Protein 6NJD (pdb70)

Foldseek 3Di:
DVVFWAWEWEAEPVGDIDIDTHHQADFPQVVLVRVCVVPNDHSVFKWKAFPHDTGDRGDGCVNVVNDHHHYIYIDTRDADWAWEWEQEPVRDIDIDIGGQFDFVQVVLVRVCVVPVQHSVFWWKAAPRDTGDRGHGNVVVPNDHHGYMYIDTD/DQPQCLLVLQVLCCLAVQKGKDQDDDPDWDSDHDDLVLLCVDPPVQKDKAFQQLDQVSVLVVQVVDDQSWKWFKWWDWQQDDIATWIWHQDVVQLAIKTGRHPVDIDGQAHNVSGGDPVVNVRHDNPAGTDNDGPHIIMMIGTSHLQSSQSSQQLVSCCTVPRNVVSSVCSVVDRGHDPSTDIDGHDD/DWEAEPVGDATWADQQDFPVNVLVRVCVPPVDDSVQKFKDDPNDTDDRPDGNNVVVDPYIYIDTDDADWAWEWEAEPVRDIDIDIGHQFDFPLNVLVRVCVVPVDHSVQKWKAFPNHTGDRGHGNNVVVNDHHGYMYIDTD/DQLLLQVLCCLAVVWGKDQDDDDQWPPDDDDLVLLCVDDPVQKDKFQQQLDFVSVLVVVVVDDQSWKKFKWWDFDVDDIATWIWHQDPVFCAIKTGRDPPDIDGQAHNVSGGDPVVNVSHDNPFGTDDDGGHTIMMIGTSHLQSSLSSQQLNSCCTVPRNVSSSVCSVPDRGRDPSTDID

Nearest PDB structures (foldseek):
  6njd-assembly2_C  TM=1.007E+00  e=1.979E-30  Homo sapiens
  6njd-assembly1_A  TM=9.820E-01  e=1.067E-25  Homo sapiens
  7eb9-assembly1_A  TM=5.467E-01  e=4.558E-24  Homo sapiens
  5wq4-assembly2_A  TM=5.972E-01  e=1.204E-20  Homo sapiens
  4fjv-assembly1_B  TM=9.837E-01  e=1.214E-13  Homo sapiens

Structure (mmCIF, N/CA/C/O backbone):
data_6NJD
#
_entry.id   6NJD
#
_cell.length_a   77.740
_cell.length_b   102.090
_cell.length_c   90.920
_cell.angle_alpha   90.000
_cell.angle_beta   90.000
_cell.angle_gamma   90.000
#
_symmetry.space_group_name_H-M   'P 21 21 2'
#
loop_
_entity.id
_entity.type
_entity.pdbx_description
1 polymer Di-ubiquitin
2 polymer RavD
3 non-polymer 'MAGNESIUM ION'
4 water water
#
loop_
_atom_site.group_PDB
_atom_site.id
_atom_site.type_symbol
_atom_site.label_atom_id
_atom_site.label_alt_id
_atom_site.label_comp_id
_atom_site.label_asym_id
_atom_site.label_entity_id
_atom_site.label_seq_id
_atom_site.pdbx_PDB_ins_code
_atom_site.Cartn_x
_atom_site.Cartn_y
_atom_site.Cartn_z
_atom_site.occupancy
_atom_site.B_iso_or_equiv
_atom_site.auth_seq_id
_atom_site.auth_comp_id
_atom_site.auth_asym_id
_atom_site.auth_atom_id
_atom_site.pdbx_PDB_model_num
ATOM 1 N N . GLY A 1 1 ? 35.037 -30.797 27.180 1.00 63.54 -4 GLY A N 1
ATOM 2 C CA . GLY A 1 1 ? 35.408 -32.024 27.936 1.00 62.79 -4 GLY A CA 1
ATOM 3 C C . GLY A 1 1 ? 34.176 -32.826 28.325 1.00 63.04 -4 GLY A C 1
ATOM 4 O O . GLY A 1 1 ? 33.056 -32.457 27.949 1.00 61.28 -4 GLY A O 1
ATOM 5 N N . PRO A 1 2 ? 34.373 -33.927 29.078 1.00 65.13 -3 PRO A N 1
ATOM 6 C CA . PRO A 1 2 ? 33.317 -34.895 29.416 1.00 66.50 -3 PRO A CA 1
ATOM 7 C C . PRO A 1 2 ? 32.384 -34.514 30.585 1.00 66.05 -3 PRO A C 1
ATOM 8 O O . PRO A 1 2 ? 31.395 -35.210 30.811 1.00 67.38 -3 PRO A O 1
ATOM 12 N N . LEU A 1 3 ? 32.710 -33.464 31.333 1.00 65.23 -2 LEU A N 1
ATOM 13 C CA . LEU A 1 3 ? 31.825 -32.959 32.404 1.00 67.09 -2 LEU A CA 1
ATOM 14 C C . LEU A 1 3 ? 30.638 -32.171 31.842 1.00 68.01 -2 LEU A C 1
ATOM 15 O O . LEU A 1 3 ? 29.633 -31.973 32.534 1.00 68.62 -2 LEU A O 1
ATOM 20 N N . GLY A 1 4 ? 30.773 -31.707 30.603 1.00 69.12 -1 GLY A N 1
ATOM 21 C CA . GLY A 1 4 ? 29.697 -31.043 29.897 1.00 72.10 -1 GLY A CA 1
ATOM 22 C C . GLY A 1 4 ? 29.837 -29.544 30.031 1.00 72.93 -1 GLY A C 1
ATOM 23 O O . GLY A 1 4 ? 30.930 -28.986 29.897 1.00 74.86 -1 GLY A O 1
ATOM 24 N N . SER A 1 5 ? 28.716 -28.890 30.297 1.00 74.88 0 SER A N 1
ATOM 25 C CA . SER A 1 5 ? 28.706 -27.474 30.624 1.00 74.04 0 SER A CA 1
ATOM 26 C C . SER A 1 5 ? 27.501 -27.158 31.506 1.00 72.28 0 SER A C 1
ATOM 27 O O . SER A 1 5 ? 26.662 -28.019 31.757 1.00 74.04 0 SER A O 1
ATOM 30 N N . MET A 1 6 ? 27.460 -25.926 32.003 1.00 70.96 1 MET A N 1
ATOM 31 C CA . MET A 1 6 ? 26.353 -25.429 32.802 1.00 68.81 1 MET A CA 1
ATOM 32 C C . MET A 1 6 ? 25.893 -24.079 32.274 1.00 68.76 1 MET A C 1
ATOM 33 O O . MET A 1 6 ? 26.606 -23.401 31.515 1.00 66.38 1 MET A O 1
ATOM 38 N N . GLN A 1 7 ? 24.691 -23.707 32.705 1.00 70.58 2 GLN A N 1
ATOM 39 C CA . GLN A 1 7 ? 24.051 -22.463 32.312 1.00 71.14 2 GLN A CA 1
ATOM 40 C C . GLN A 1 7 ? 24.110 -21.449 33.458 1.00 68.75 2 GLN A C 1
ATOM 41 O O . GLN A 1 7 ? 23.703 -21.751 34.589 1.00 68.63 2 GLN A O 1
ATOM 47 N N . ILE A 1 8 ? 24.639 -20.264 33.155 1.00 65.54 3 ILE A N 1
ATOM 48 C CA . ILE A 1 8 ? 24.444 -19.074 33.995 1.00 64.89 3 ILE A CA 1
ATOM 49 C C . ILE A 1 8 ? 23.726 -18.022 33.166 1.00 65.36 3 ILE A C 1
ATOM 50 O O . ILE A 1 8 ? 23.655 -18.128 31.928 1.00 63.60 3 ILE A O 1
ATOM 55 N N . PHE A 1 9 ? 23.206 -17.015 33.866 1.00 69.74 4 PHE A N 1
ATOM 56 C CA . PHE A 1 9 ? 22.395 -15.941 33.274 1.00 71.91 4 PHE A CA 1
ATOM 57 C C . PHE A 1 9 ? 22.980 -14.562 33.526 1.00 72.08 4 PHE A C 1
ATOM 58 O O . PHE A 1 9 ? 23.123 -14.153 34.679 1.00 70.89 4 PHE A O 1
ATOM 66 N N . VAL A 1 10 ? 23.284 -13.836 32.450 1.00 72.66 5 VAL A N 1
ATOM 67 C CA . VAL A 1 10 ? 23.729 -12.453 32.567 1.00 74.02 5 VAL A CA 1
ATOM 68 C C . VAL A 1 10 ? 22.534 -11.498 32.372 1.00 75.82 5 VAL A C 1
ATOM 69 O O . VAL A 1 10 ? 21.980 -11.394 31.277 1.00 77.48 5 VAL A O 1
ATOM 73 N N . LYS A 1 11 ? 22.116 -10.858 33.468 1.00 75.52 6 LYS A N 1
ATOM 74 C CA . LYS A 1 11 ? 21.060 -9.838 33.463 1.00 77.81 6 LYS A CA 1
ATOM 75 C C . LYS A 1 11 ? 21.638 -8.456 33.073 1.00 77.16 6 LYS A C 1
ATOM 76 O O . LYS A 1 11 ? 22.751 -8.094 33.489 1.00 75.42 6 LYS A O 1
ATOM 82 N N . THR A 1 12 ? 20.895 -7.701 32.263 1.00 77.39 7 THR A N 1
ATOM 83 C CA . THR A 1 12 ? 21.349 -6.383 31.766 1.00 80.79 7 THR A CA 1
ATOM 84 C C . THR A 1 12 ? 20.496 -5.229 32.323 1.00 81.53 7 THR A C 1
ATOM 85 O O . THR A 1 12 ? 19.472 -5.450 32.988 1.00 80.34 7 THR A O 1
ATOM 89 N N . LEU A 1 13 ? 20.923 -3.999 32.027 1.00 83.74 8 LEU A N 1
ATOM 90 C CA . LEU A 1 13 ? 20.253 -2.776 32.526 1.00 84.84 8 LEU A CA 1
ATOM 91 C C . LEU A 1 13 ? 18.846 -2.522 31.941 1.00 83.86 8 LEU A C 1
ATOM 92 O O . LEU A 1 13 ? 18.110 -1.685 32.461 1.00 85.28 8 LEU A O 1
ATOM 97 N N . THR A 1 14 ? 18.487 -3.239 30.874 1.00 84.77 9 THR A N 1
ATOM 98 C CA . THR A 1 14 ? 17.158 -3.153 30.242 1.00 84.82 9 THR A CA 1
ATOM 99 C C . THR A 1 14 ? 16.090 -4.045 30.887 1.00 87.54 9 THR A C 1
ATOM 100 O O . THR A 1 14 ? 14.899 -3.796 30.688 1.00 90.04 9 THR A O 1
ATOM 104 N N . GLY A 1 15 ? 16.511 -5.080 31.626 1.00 89.30 10 GLY A N 1
ATOM 105 C CA . GLY A 1 15 ? 15.606 -6.134 32.134 1.00 92.18 10 GLY A CA 1
ATOM 106 C C . GLY A 1 15 ? 15.803 -7.528 31.521 1.00 92.69 10 GLY A C 1
ATOM 107 O O . GLY A 1 15 ? 15.457 -8.535 32.145 1.00 93.85 10 GLY A O 1
ATOM 108 N N . LYS A 1 16 ? 16.334 -7.579 30.297 1.00 91.82 11 LYS A N 1
ATOM 109 C CA . LYS A 1 16 ? 16.691 -8.828 29.595 1.00 92.37 11 LYS A CA 1
ATOM 110 C C . LYS A 1 16 ? 17.657 -9.728 30.386 1.00 92.65 11 LYS A C 1
ATOM 111 O O . LYS A 1 16 ? 18.506 -9.223 31.123 1.00 93.74 11 LYS A O 1
ATOM 117 N N . THR A 1 17 ? 17.529 -11.049 30.208 1.00 92.71 12 THR A N 1
ATOM 118 C CA . THR A 1 17 ? 18.491 -12.042 30.729 1.00 91.43 12 THR A CA 1
ATOM 119 C C . THR A 1 17 ? 19.082 -12.890 29.586 1.00 90.79 12 THR A C 1
ATOM 120 O O . THR A 1 17 ? 18.364 -13.586 28.881 1.00 93.53 12 THR A O 1
ATOM 124 N N . ILE A 1 18 ? 20.399 -12.821 29.420 1.00 91.38 13 ILE A N 1
ATOM 125 C CA . ILE A 1 18 ? 21.125 -13.553 28.379 1.00 92.59 13 ILE A CA 1
ATOM 126 C C . ILE A 1 18 ? 21.761 -14.801 29.005 1.00 92.81 13 ILE A C 1
ATOM 127 O O . ILE A 1 18 ? 22.170 -14.775 30.165 1.00 95.20 13 ILE A O 1
ATOM 132 N N . THR A 1 19 ? 21.824 -15.887 28.227 1.00 90.02 14 THR A N 1
ATOM 133 C CA . THR A 1 19 ? 22.206 -17.226 28.715 1.00 86.79 14 THR A CA 1
ATOM 134 C C . THR A 1 19 ? 23.540 -17.673 28.111 1.00 82.84 14 THR A C 1
ATOM 135 O O . THR A 1 19 ? 23.719 -17.597 26.895 1.00 83.80 14 THR A O 1
ATOM 139 N N . LEU A 1 20 ? 24.457 -18.152 28.951 1.00 79.17 15 LEU A N 1
ATOM 140 C CA . LEU A 1 20 ? 25.766 -18.648 28.492 1.00 76.22 15 LEU A CA 1
ATOM 141 C C . LEU A 1 20 ? 25.980 -20.107 28.892 1.00 73.47 15 LEU A C 1
ATOM 142 O O . LEU A 1 20 ? 25.505 -20.538 29.948 1.00 69.45 15 LEU A O 1
ATOM 147 N N . GLU A 1 21 ? 26.704 -20.843 28.045 1.00 71.71 16 GLU A N 1
ATOM 148 C CA . GLU A 1 21 ? 27.213 -22.182 28.376 1.00 72.38 16 GLU A CA 1
ATOM 149 C C . GLU A 1 21 ? 28.637 -22.054 28.929 1.00 70.46 16 GLU A C 1
ATOM 150 O O . GLU A 1 21 ? 29.532 -21.566 28.228 1.00 67.87 16 GLU A O 1
ATOM 152 N N . VAL A 1 22 ? 28.842 -22.473 30.183 1.00 69.34 17 VAL A N 1
ATOM 153 C CA . VAL A 1 22 ? 30.145 -22.339 30.861 1.00 68.50 17 VAL A CA 1
ATOM 154 C C . VAL A 1 22 ? 30.518 -23.589 31.674 1.00 68.74 17 VAL A C 1
ATOM 155 O O . VAL A 1 22 ? 29.732 -24.521 31.778 1.00 66.47 17 VAL A O 1
ATOM 159 N N . GLU A 1 23 ? 31.736 -23.594 32.220 1.00 70.88 18 GLU A N 1
ATOM 160 C CA . GLU A 1 23 ? 32.184 -24.575 33.234 1.00 73.43 18 GLU A CA 1
ATOM 161 C C . GLU A 1 23 ? 32.694 -23.834 34.491 1.00 71.62 18 GLU A C 1
ATOM 162 O O . GLU A 1 23 ? 33.225 -22.727 34.368 1.00 68.78 18 GLU A O 1
ATOM 168 N N . PRO A 1 24 ? 32.563 -24.444 35.697 1.00 72.08 19 PRO A N 1
ATOM 169 C CA . PRO A 1 24 ? 33.057 -23.819 36.948 1.00 72.63 19 PRO A CA 1
ATOM 170 C C . PRO A 1 24 ? 34.549 -23.468 36.920 1.00 73.70 19 PRO A C 1
ATOM 171 O O . PRO A 1 24 ? 34.988 -22.512 37.581 1.00 70.95 19 PRO A O 1
ATOM 175 N N . SER A 1 25 ? 35.300 -24.270 36.160 1.00 74.04 20 SER A N 1
ATOM 176 C CA . SER A 1 25 ? 36.704 -24.020 35.816 1.00 73.88 20 SER A CA 1
ATOM 177 C C . SER A 1 25 ? 36.977 -22.668 35.134 1.00 70.79 20 SER A C 1
ATOM 178 O O . SER A 1 25 ? 38.082 -22.150 35.265 1.00 70.75 20 SER A O 1
ATOM 181 N N . ASP A 1 26 ? 36.001 -22.114 34.405 1.00 69.00 21 ASP A N 1
ATOM 182 C CA . ASP A 1 26 ? 36.212 -20.886 33.600 1.00 70.03 21 ASP A CA 1
ATOM 183 C C . ASP A 1 26 ? 36.524 -19.611 34.400 1.00 68.77 21 ASP A C 1
ATOM 184 O O . ASP A 1 26 ? 36.041 -19.419 35.525 1.00 66.01 21 ASP A O 1
ATOM 189 N N . THR A 1 27 ? 37.294 -18.732 33.760 1.00 68.27 22 THR A N 1
ATOM 190 C CA . THR A 1 27 ? 37.634 -17.424 34.307 1.00 68.37 22 THR A CA 1
ATOM 191 C C . THR A 1 27 ? 36.551 -16.404 33.963 1.00 67.02 22 THR A C 1
ATOM 192 O O . THR A 1 27 ? 35.700 -16.645 33.111 1.00 66.20 22 THR A O 1
ATOM 196 N N . ILE A 1 28 ? 36.614 -15.254 34.621 1.00 65.84 23 ILE A N 1
ATOM 197 C CA . ILE A 1 28 ? 35.708 -14.137 34.335 1.00 66.01 23 ILE A CA 1
ATOM 198 C C . ILE A 1 28 ? 35.986 -13.525 32.946 1.00 67.63 23 ILE A C 1
ATOM 199 O O . ILE A 1 28 ? 35.061 -13.049 32.303 1.00 66.08 23 ILE A O 1
ATOM 204 N N . GLU A 1 29 ? 37.239 -13.534 32.481 1.00 70.91 24 GLU A N 1
ATOM 205 C CA . GLU A 1 29 ? 37.563 -12.930 31.170 1.00 74.58 24 GLU A CA 1
ATOM 206 C C . GLU A 1 29 ? 37.000 -13.765 30.032 1.00 71.95 24 GLU A C 1
ATOM 207 O O . GLU A 1 29 ? 36.458 -13.215 29.073 1.00 68.61 24 GLU A O 1
ATOM 213 N N . ASN A 1 30 ? 37.122 -15.088 30.165 1.00 74.38 25 ASN A N 1
ATOM 214 C CA . ASN A 1 30 ? 36.424 -16.059 29.288 1.00 76.24 25 ASN A CA 1
ATOM 215 C C . ASN A 1 30 ? 34.941 -15.765 29.151 1.00 75.19 25 ASN A C 1
ATOM 216 O O . ASN A 1 30 ? 34.397 -15.760 28.037 1.00 75.09 25 ASN A O 1
ATOM 221 N N . VAL A 1 31 ? 34.304 -15.508 30.293 1.00 72.30 26 VAL A N 1
ATOM 222 C CA . VAL A 1 31 ? 32.873 -15.242 30.334 1.00 71.28 26 VAL A CA 1
ATOM 223 C C . VAL A 1 31 ? 32.545 -13.957 29.571 1.00 72.53 26 VAL A C 1
ATOM 224 O O . VAL A 1 31 ? 31.576 -13.926 28.806 1.00 73.57 26 VAL A O 1
ATOM 228 N N . LYS A 1 32 ? 33.343 -12.910 29.781 1.00 71.58 27 LYS A N 1
ATOM 229 C CA . LYS A 1 32 ? 33.184 -11.652 29.028 1.00 74.32 27 LYS A CA 1
ATOM 230 C C . LYS A 1 32 ? 33.398 -11.882 27.522 1.00 74.37 27 LYS A C 1
ATOM 231 O O . LYS A 1 32 ? 32.662 -11.325 26.706 1.00 73.35 27 LYS A O 1
ATOM 237 N N . ALA A 1 33 ? 34.391 -12.712 27.182 1.00 74.76 28 ALA A N 1
ATOM 238 C CA . ALA A 1 33 ? 34.658 -13.120 25.795 1.00 77.56 28 ALA A CA 1
ATOM 239 C C . ALA A 1 33 ? 33.467 -13.827 25.148 1.00 80.32 28 ALA A C 1
ATOM 240 O O . ALA A 1 33 ? 33.191 -13.603 23.970 1.00 84.69 28 ALA A O 1
ATOM 242 N N . LYS A 1 34 ? 32.774 -14.678 25.910 1.00 81.75 29 LYS A N 1
ATOM 243 C CA . LYS A 1 34 ? 31.536 -15.322 25.441 1.00 81.02 29 LYS A CA 1
ATOM 244 C C . LYS A 1 34 ? 30.421 -14.296 25.252 1.00 82.85 29 LYS A C 1
ATOM 245 O O . LYS A 1 34 ? 29.674 -14.369 24.284 1.00 80.67 29 LYS A O 1
ATOM 251 N N . ILE A 1 35 ? 30.315 -13.349 26.186 1.00 85.56 30 ILE A N 1
ATOM 252 C CA . ILE A 1 35 ? 29.326 -12.264 26.100 1.00 88.65 30 ILE A CA 1
ATOM 253 C C . ILE A 1 35 ? 29.567 -11.406 24.850 1.00 93.31 30 ILE A C 1
ATOM 254 O O . ILE A 1 35 ? 28.612 -10.900 24.255 1.00 95.72 30 ILE A O 1
ATOM 259 N N . GLN A 1 36 ? 30.836 -11.252 24.463 1.00 98.85 31 GLN A N 1
ATOM 260 C CA . GLN A 1 36 ? 31.220 -10.523 23.240 1.00 101.82 31 GLN A CA 1
ATOM 261 C C . GLN A 1 36 ? 30.540 -11.092 21.979 1.00 104.15 31 GLN A C 1
ATOM 262 O O . GLN A 1 36 ? 29.962 -10.342 21.184 1.00 104.09 31 GLN A O 1
ATOM 268 N N . ASP A 1 37 ? 30.580 -12.415 21.834 1.00 105.01 32 ASP A N 1
ATOM 269 C CA . ASP A 1 37 ? 29.976 -13.102 20.679 1.00 104.64 32 ASP A CA 1
ATOM 270 C C . ASP A 1 37 ? 28.454 -12.972 20.691 1.00 104.92 32 ASP A C 1
ATOM 271 O O . ASP A 1 37 ? 27.843 -12.616 19.685 1.00 108.54 32 ASP A O 1
ATOM 276 N N . LYS A 1 38 ? 27.858 -13.243 21.847 1.00 104.18 33 LYS A N 1
ATOM 277 C CA . LYS A 1 38 ? 26.410 -13.390 21.975 1.00 104.88 33 LYS A CA 1
ATOM 278 C C . LYS A 1 38 ? 25.599 -12.079 21.902 1.00 105.80 33 LYS A C 1
ATOM 279 O O . LYS A 1 38 ? 24.429 -12.116 21.508 1.00 106.60 33 LYS A O 1
ATOM 285 N N . GLU A 1 39 ? 26.196 -10.944 22.288 1.00 104.31 34 GLU A N 1
ATOM 286 C CA . GLU A 1 39 ? 25.521 -9.626 22.190 1.00 103.86 34 GLU A CA 1
ATOM 287 C C . GLU A 1 39 ? 26.335 -8.449 21.590 1.00 100.64 34 GLU A C 1
ATOM 288 O O . GLU A 1 39 ? 25.759 -7.389 21.334 1.00 95.69 34 GLU A O 1
ATOM 294 N N . GLY A 1 40 ? 27.642 -8.622 21.364 1.00 99.77 35 GLY A N 1
ATOM 295 C CA . GLY A 1 40 ? 28.440 -7.662 20.584 1.00 98.90 35 GLY A CA 1
ATOM 296 C C . GLY A 1 40 ? 29.058 -6.536 21.389 1.00 99.42 35 GLY A C 1
ATOM 297 O O . GLY A 1 40 ? 28.952 -5.366 21.013 1.00 97.96 35 GLY A O 1
ATOM 298 N N . ILE A 1 41 ? 29.707 -6.892 22.496 1.00 99.87 36 ILE A N 1
ATOM 299 C CA . ILE A 1 41 ? 30.357 -5.924 23.387 1.00 98.75 36 ILE A CA 1
ATOM 300 C C . ILE A 1 41 ? 31.781 -6.404 23.676 1.00 99.03 36 ILE A C 1
ATOM 301 O O . ILE A 1 41 ? 31.967 -7.561 24.041 1.00 100.61 36 ILE A O 1
ATOM 306 N N . PRO A 1 42 ? 32.792 -5.520 23.530 1.00 99.05 37 PRO A N 1
ATOM 307 C CA . PRO A 1 42 ? 34.150 -5.958 23.880 1.00 99.03 37 PRO A CA 1
ATOM 308 C C . PRO A 1 42 ? 34.310 -6.099 25.406 1.00 100.98 37 PRO A C 1
ATOM 309 O O . PRO A 1 42 ? 33.661 -5.348 26.149 1.00 97.42 37 PRO A O 1
ATOM 313 N N . PRO A 1 43 ? 35.153 -7.055 25.875 1.00 103.16 38 PRO A N 1
ATOM 314 C CA . PRO A 1 43 ? 35.390 -7.263 27.316 1.00 103.39 38 PRO A CA 1
ATOM 315 C C . PRO A 1 43 ? 35.692 -5.994 28.127 1.00 103.31 38 PRO A C 1
ATOM 316 O O . PRO A 1 43 ? 35.198 -5.850 29.252 1.00 103.28 38 PRO A O 1
ATOM 320 N N . ASP A 1 44 ? 36.467 -5.082 27.540 1.00 101.26 39 ASP A N 1
ATOM 321 C CA . ASP A 1 44 ? 36.961 -3.892 28.242 1.00 100.88 39 ASP A CA 1
ATOM 322 C C . ASP A 1 44 ? 35.866 -2.920 28.694 1.00 98.15 39 ASP A C 1
ATOM 323 O O . ASP A 1 44 ? 36.018 -2.258 29.721 1.00 98.37 39 ASP A O 1
ATOM 328 N N . GLN A 1 45 ? 34.763 -2.851 27.953 1.00 95.24 40 GLN A N 1
ATOM 329 C CA . GLN A 1 45 ? 33.636 -1.987 28.333 1.00 93.76 40 GLN A CA 1
ATOM 330 C C . GLN A 1 45 ? 32.663 -2.616 29.335 1.00 89.35 40 GLN A C 1
ATOM 331 O O . GLN A 1 45 ? 31.829 -1.906 29.907 1.00 89.40 40 GLN A O 1
ATOM 337 N N . GLN A 1 46 ? 32.770 -3.923 29.566 1.00 84.82 41 GLN A N 1
ATOM 338 C CA . GLN A 1 46 ? 31.809 -4.623 30.422 1.00 80.21 41 GLN A CA 1
ATOM 339 C C . GLN A 1 46 ? 32.379 -4.939 31.805 1.00 76.34 41 GLN A C 1
ATOM 340 O O . GLN A 1 46 ? 33.565 -5.263 31.972 1.00 70.55 41 GLN A O 1
ATOM 346 N N . ARG A 1 47 ? 31.503 -4.811 32.794 1.00 70.47 42 ARG A N 1
ATOM 347 C CA . ARG A 1 47 ? 31.795 -5.189 34.153 1.00 68.93 42 ARG A CA 1
ATOM 348 C C . ARG A 1 47 ? 30.782 -6.259 34.517 1.00 66.97 42 ARG A C 1
ATOM 349 O O . ARG A 1 47 ? 29.585 -6.130 34.201 1.00 66.81 42 ARG A O 1
ATOM 357 N N . LEU A 1 48 ? 31.260 -7.324 35.153 1.00 61.11 43 LEU A N 1
ATOM 358 C CA . LEU A 1 48 ? 30.378 -8.345 35.663 1.00 59.23 43 LEU A CA 1
ATOM 359 C C . LEU A 1 48 ? 30.345 -8.186 37.148 1.00 57.96 43 LEU A C 1
ATOM 360 O O . LEU A 1 48 ? 31.395 -8.099 37.814 1.00 55.63 43 LEU A O 1
ATOM 365 N N . ILE A 1 49 ? 29.123 -8.105 37.656 1.00 57.49 44 ILE A N 1
ATOM 366 C CA . ILE A 1 49 ? 28.861 -7.894 39.059 1.00 58.82 44 ILE A CA 1
ATOM 367 C C . ILE A 1 49 ? 28.145 -9.147 39.498 1.00 60.50 44 ILE A C 1
ATOM 368 O O . ILE A 1 49 ? 27.212 -9.570 38.819 1.00 61.17 44 ILE A O 1
ATOM 373 N N . PHE A 1 50 ? 28.569 -9.723 40.623 1.00 61.72 45 PHE A N 1
ATOM 374 C CA . PHE A 1 50 ? 27.877 -10.855 41.236 1.00 64.06 45 PHE A CA 1
ATOM 375 C C . PHE A 1 50 ? 27.996 -10.746 42.751 1.00 65.29 45 PHE A C 1
ATOM 376 O O . PHE A 1 50 ? 29.019 -10.281 43.259 1.00 64.81 45 PHE A O 1
ATOM 384 N N . ALA A 1 51 ? 26.945 -11.173 43.459 1.00 67.71 46 ALA A N 1
ATOM 385 C CA . ALA A 1 51 ? 26.871 -11.069 44.933 1.00 69.30 46 ALA A CA 1
ATOM 386 C C . ALA A 1 51 ? 27.422 -9.729 45.462 1.00 68.38 46 ALA A C 1
ATOM 387 O O . ALA A 1 51 ? 28.158 -9.693 46.451 1.00 67.90 46 ALA A O 1
ATOM 389 N N . GLY A 1 52 ? 27.072 -8.644 44.767 1.00 69.85 47 GLY A N 1
ATOM 390 C CA . GLY A 1 52 ? 27.557 -7.298 45.074 1.00 70.53 47 GLY A CA 1
ATOM 391 C C . GLY A 1 52 ? 28.797 -6.815 44.335 1.00 70.75 47 GLY A C 1
ATOM 392 O O . GLY A 1 52 ? 28.777 -5.738 43.727 1.00 75.88 47 GLY A O 1
ATOM 393 N N . LYS A 1 53 ? 29.873 -7.596 44.372 1.00 70.48 48 LYS A N 1
ATOM 394 C CA . LYS A 1 53 ? 31.205 -7.123 43.948 1.00 69.28 48 LYS A CA 1
ATOM 395 C C . LYS A 1 53 ? 31.409 -7.201 42.443 1.00 65.04 48 LYS A C 1
ATOM 396 O O . LYS A 1 53 ? 30.798 -8.035 41.779 1.00 63.79 48 LYS A O 1
ATOM 402 N N . GLN A 1 54 ? 32.281 -6.343 41.914 1.00 62.75 49 GLN A N 1
ATOM 403 C CA . GLN A 1 54 ? 32.773 -6.521 40.558 1.00 62.95 49 GLN A CA 1
ATOM 404 C C . GLN A 1 54 ? 33.751 -7.684 40.589 1.00 62.49 49 GLN A C 1
ATOM 405 O O . GLN A 1 54 ? 34.532 -7.827 41.533 1.00 63.27 49 GLN A O 1
ATOM 411 N N . LEU A 1 55 ? 33.687 -8.506 39.549 1.00 60.65 50 LEU A N 1
ATOM 412 C CA . LEU A 1 55 ? 34.465 -9.719 39.459 1.00 60.63 50 LEU A CA 1
ATOM 413 C C . LEU A 1 55 ? 35.749 -9.413 38.683 1.00 61.67 50 LEU A C 1
ATOM 414 O O . LEU A 1 55 ? 35.716 -8.699 37.677 1.00 61.28 50 LEU A O 1
ATOM 419 N N . GLU A 1 56 ? 36.874 -9.934 39.173 1.00 62.73 51 GLU A N 1
ATOM 420 C CA . GLU A 1 56 ? 38.178 -9.748 38.528 1.00 64.09 51 GLU A CA 1
ATOM 421 C C . GLU A 1 56 ? 38.389 -10.784 37.439 1.00 64.00 51 GLU A C 1
ATOM 422 O O . GLU A 1 56 ? 38.027 -11.946 37.607 1.00 62.08 51 GLU A O 1
ATOM 428 N N . ASP A 1 57 ? 39.026 -10.361 36.350 1.00 67.12 52 ASP A N 1
ATOM 429 C CA . ASP A 1 57 ? 39.204 -11.199 35.148 1.00 69.34 52 ASP A CA 1
ATOM 430 C C . ASP A 1 57 ? 39.970 -12.521 35.372 1.00 69.26 52 ASP A C 1
ATOM 431 O O . ASP A 1 57 ? 39.701 -13.518 34.697 1.00 71.28 52 ASP A O 1
ATOM 436 N N . GLY A 1 58 ? 40.884 -12.539 36.338 1.00 68.56 53 GLY A N 1
ATOM 437 C CA . GLY A 1 58 ? 41.732 -13.708 36.595 1.00 68.32 53 GLY A CA 1
ATOM 438 C C . GLY A 1 58 ? 41.202 -14.781 37.538 1.00 67.62 53 GLY A C 1
ATOM 439 O O . GLY A 1 58 ? 41.795 -15.861 37.639 1.00 67.45 53 GLY A O 1
ATOM 440 N N . ARG A 1 59 ? 40.106 -14.497 38.240 1.00 66.39 54 ARG A N 1
ATOM 441 C CA . ARG A 1 59 ? 39.517 -15.472 39.168 1.00 65.13 54 ARG A CA 1
ATOM 442 C C . ARG A 1 59 ? 38.520 -16.366 38.433 1.00 62.90 54 ARG A C 1
ATOM 443 O O . ARG A 1 59 ? 38.023 -16.002 37.368 1.00 61.38 54 ARG A O 1
ATOM 451 N N . THR A 1 60 ? 38.254 -17.544 38.983 1.00 63.01 55 THR A N 1
ATOM 452 C CA . THR A 1 60 ? 37.313 -18.480 38.360 1.00 64.20 55 THR A CA 1
ATOM 453 C C . THR A 1 60 ? 35.890 -18.282 38.868 1.00 63.34 55 THR A C 1
ATOM 454 O O . THR A 1 60 ? 35.668 -17.659 39.919 1.00 59.92 55 THR A O 1
ATOM 458 N N . LEU A 1 61 ? 34.939 -18.838 38.116 1.00 63.48 56 LEU A N 1
ATOM 459 C CA . LEU A 1 61 ? 33.543 -18.869 38.540 1.00 65.06 56 LEU A CA 1
ATOM 460 C C . LEU A 1 61 ? 33.414 -19.618 39.861 1.00 65.97 56 LEU A C 1
ATOM 461 O O . LEU A 1 61 ? 32.732 -19.145 40.770 1.00 66.78 56 LEU A O 1
ATOM 466 N N . SER A 1 62 ? 34.098 -20.759 39.970 1.00 67.36 57 SER A N 1
ATOM 467 C CA . SER A 1 62 ? 34.092 -21.565 41.207 1.00 68.70 57 SER A CA 1
ATOM 468 C C . SER A 1 62 ? 34.640 -20.819 42.429 1.00 68.03 57 SER A C 1
ATOM 469 O O . SER A 1 62 ? 34.105 -20.986 43.521 1.00 65.58 57 SER A O 1
ATOM 472 N N . ASP A 1 63 ? 35.680 -19.996 42.239 1.00 69.20 58 ASP A N 1
ATOM 473 C CA . ASP A 1 63 ? 36.194 -19.096 43.306 1.00 71.27 58 ASP A CA 1
ATOM 474 C C . ASP A 1 63 ? 35.145 -18.124 43.833 1.00 69.63 58 ASP A C 1
ATOM 475 O O . ASP A 1 63 ? 35.147 -17.787 45.017 1.00 69.62 58 ASP A O 1
ATOM 480 N N . TYR A 1 64 ? 34.263 -17.677 42.938 1.00 68.17 59 TYR A N 1
ATOM 481 C CA . TYR A 1 64 ? 33.150 -16.793 43.289 1.00 66.86 59 TYR A CA 1
ATOM 482 C C . TYR A 1 64 ? 31.857 -17.534 43.686 1.00 68.90 59 TYR A C 1
ATOM 483 O O . TYR A 1 64 ? 30.809 -16.901 43.906 1.00 68.34 59 TYR A O 1
ATOM 492 N N . ASN A 1 65 ? 31.933 -18.861 43.804 1.00 70.70 60 ASN A N 1
ATOM 493 C CA . ASN A 1 65 ? 30.768 -19.705 44.070 1.00 73.09 60 ASN A CA 1
ATOM 494 C C . ASN A 1 65 ? 29.617 -19.426 43.087 1.00 71.49 60 ASN A C 1
ATOM 495 O O . ASN A 1 65 ? 28.440 -19.474 43.448 1.00 72.70 60 ASN A O 1
ATOM 500 N N . ILE A 1 66 ? 29.978 -19.143 41.840 1.00 69.09 61 ILE A N 1
ATOM 501 C CA . ILE A 1 66 ? 29.006 -18.881 40.795 1.00 68.86 61 ILE A CA 1
ATOM 502 C C . ILE A 1 66 ? 28.572 -20.248 40.283 1.00 70.98 61 ILE A C 1
ATOM 503 O O . ILE A 1 66 ? 29.331 -20.932 39.578 1.00 71.24 61 ILE A O 1
ATOM 508 N N . GLN A 1 67 ? 27.357 -20.637 40.656 1.00 73.62 62 GLN A N 1
ATOM 509 C CA . GLN A 1 67 ? 26.863 -21.990 40.438 1.00 77.92 62 GLN A CA 1
ATOM 510 C C . GLN A 1 67 ? 25.944 -22.070 39.234 1.00 78.75 62 GLN A C 1
ATOM 511 O O . GLN A 1 67 ? 25.606 -21.052 38.611 1.00 74.77 62 GLN A O 1
ATOM 517 N N . LYS A 1 68 ? 25.556 -23.302 38.921 1.00 80.70 63 LYS A N 1
ATOM 518 C CA . LYS A 1 68 ? 24.487 -23.590 37.968 1.00 83.02 63 LYS A CA 1
ATOM 519 C C . LYS A 1 68 ? 23.321 -22.597 38.162 1.00 80.85 63 LYS A C 1
ATOM 520 O O . LYS A 1 68 ? 22.893 -22.338 39.291 1.00 78.27 63 LYS A O 1
ATOM 526 N N . GLU A 1 69 ? 22.886 -21.990 37.055 1.00 80.04 64 GLU A N 1
ATOM 527 C CA . GLU A 1 69 ? 21.737 -21.058 37.004 1.00 79.91 64 GLU A CA 1
ATOM 528 C C . GLU A 1 69 ? 21.880 -19.758 37.805 1.00 76.64 64 GLU A C 1
ATOM 529 O O . GLU A 1 69 ? 20.881 -19.064 38.035 1.00 78.09 64 GLU A O 1
ATOM 535 N N . SER A 1 70 ? 23.101 -19.405 38.208 1.00 73.31 65 SER A N 1
ATOM 536 C CA . SER A 1 70 ? 23.335 -18.125 38.873 1.00 70.08 65 SER A CA 1
ATOM 537 C C . SER A 1 70 ? 23.117 -16.970 37.898 1.00 66.96 65 SER A C 1
ATOM 538 O O . SER A 1 70 ? 23.134 -17.145 36.669 1.00 61.56 65 SER A O 1
ATOM 541 N N . THR A 1 71 ? 22.905 -15.788 38.467 1.00 68.49 66 THR A N 1
ATOM 542 C CA . THR A 1 71 ? 22.671 -14.584 37.684 1.00 67.88 66 THR A CA 1
ATOM 543 C C . THR A 1 71 ? 23.765 -13.551 37.959 1.00 65.20 66 THR A C 1
ATOM 544 O O . THR A 1 71 ? 23.961 -13.114 39.102 1.00 62.91 66 THR A O 1
ATOM 548 N N . LEU A 1 72 ? 24.479 -13.194 36.895 1.00 62.11 67 LEU A N 1
ATOM 549 C CA . LEU A 1 72 ? 25.426 -12.104 36.913 1.00 61.17 67 LEU A CA 1
ATOM 550 C C . LEU A 1 72 ? 24.694 -10.867 36.403 1.00 62.27 67 LEU A C 1
ATOM 551 O O . LEU A 1 72 ? 23.658 -10.985 35.733 1.00 62.30 67 LEU A O 1
ATOM 556 N N . HIS A 1 73 ? 25.212 -9.688 36.747 1.00 62.36 68 HIS A N 1
ATOM 557 C CA . HIS A 1 73 ? 24.749 -8.431 36.161 1.00 64.36 68 HIS A CA 1
ATOM 558 C C . HIS A 1 73 ? 25.801 -7.877 35.232 1.00 64.33 68 HIS A C 1
ATOM 559 O O . HIS A 1 73 ? 26.957 -7.707 35.619 1.00 63.74 68 HIS A O 1
ATOM 566 N N . LEU A 1 74 ? 25.391 -7.626 33.996 1.00 65.51 69 LEU A N 1
ATOM 567 C CA . LEU A 1 74 ? 26.212 -6.927 33.032 1.00 68.08 69 LEU A CA 1
ATOM 568 C C . LEU A 1 74 ? 25.908 -5.419 33.114 1.00 70.16 69 LEU A C 1
ATOM 569 O O . LEU A 1 74 ? 24.768 -4.989 32.913 1.00 68.94 69 LEU A O 1
ATOM 574 N N . VAL A 1 75 ? 26.940 -4.639 33.414 1.00 74.17 70 VAL A N 1
ATOM 575 C CA . VAL A 1 75 ? 26.861 -3.176 33.466 1.00 79.10 70 VAL A CA 1
ATOM 576 C C . VAL A 1 75 ? 28.027 -2.637 32.651 1.00 78.97 70 VAL A C 1
ATOM 577 O O . VAL A 1 75 ? 29.135 -3.180 32.707 1.00 77.25 70 VAL A O 1
ATOM 581 N N . LEU A 1 76 ? 27.772 -1.575 31.894 1.00 82.08 71 LEU A N 1
ATOM 582 C CA . LEU A 1 76 ? 28.776 -1.026 30.983 1.00 83.90 71 LEU A CA 1
ATOM 583 C C . LEU A 1 76 ? 29.555 0.079 31.685 1.00 82.75 71 LEU A C 1
ATOM 584 O O . LEU A 1 76 ? 29.011 0.755 32.565 1.00 85.04 71 LEU A O 1
ATOM 589 N N . ARG A 1 77 ? 30.836 0.222 31.337 1.00 82.29 72 ARG A N 1
ATOM 590 C CA . ARG A 1 77 ? 31.648 1.359 31.799 1.00 83.36 72 ARG A CA 1
ATOM 591 C C . ARG A 1 77 ? 30.994 2.641 31.313 1.00 81.71 72 ARG A C 1
ATOM 592 O O . ARG A 1 77 ? 30.575 2.726 30.145 1.00 78.14 72 ARG A O 1
ATOM 600 N N . LEU A 1 78 ? 30.901 3.622 32.213 1.00 78.97 73 LEU A N 1
ATOM 601 C CA . LEU A 1 78 ? 30.024 4.763 31.989 1.00 76.78 73 LEU A CA 1
ATOM 602 C C . LEU A 1 78 ? 30.618 5.710 30.967 1.00 73.57 73 LEU A C 1
ATOM 603 O O . LEU A 1 78 ? 31.781 6.081 31.057 1.00 75.81 73 LEU A O 1
ATOM 608 N N . ARG A 1 79 ? 29.791 6.061 29.988 1.00 70.79 74 ARG A N 1
ATOM 609 C CA . ARG A 1 79 ? 30.117 7.030 28.961 1.00 68.93 74 ARG A CA 1
ATOM 610 C C . ARG A 1 79 ? 29.430 8.327 29.346 1.00 65.15 74 ARG A C 1
ATOM 611 O O . ARG A 1 79 ? 28.371 8.326 29.978 1.00 66.82 74 ARG A O 1
ATOM 619 N N . SER A 1 80 ? 30.030 9.433 28.958 1.00 61.95 75 SER A N 1
ATOM 620 C CA . SER A 1 80 ? 29.414 10.727 29.135 1.00 59.47 75 SER A CA 1
ATOM 621 C C . SER A 1 80 ? 28.451 10.924 28.004 1.00 56.34 75 SER A C 1
ATOM 622 O O . SER A 1 80 ? 28.778 10.656 26.842 1.00 57.79 75 SER A O 1
ATOM 625 N N . SER A 1 81 ? 27.245 11.336 28.350 1.00 51.36 76 SER A N 1
ATOM 626 C CA . SER A 1 81 ? 26.278 11.742 27.362 1.00 50.60 76 SER A CA 1
ATOM 627 C C . SER A 1 81 ? 25.689 13.064 27.798 1.00 48.90 76 SER A C 1
ATOM 628 O O . SER A 1 81 ? 25.853 13.491 28.966 1.00 48.58 76 SER A O 1
ATOM 631 N N . MET A 1 82 ? 25.038 13.732 26.851 1.00 45.66 77 MET A N 1
ATOM 632 C CA . MET A 1 82 ? 24.277 14.944 27.137 1.00 43.60 77 MET A CA 1
ATOM 633 C C . MET A 1 82 ? 23.189 15.142 26.096 1.00 42.43 77 MET A C 1
ATOM 634 O O . MET A 1 82 ? 23.192 14.471 25.048 1.00 42.45 77 MET A O 1
ATOM 639 N N . GLN A 1 83 ? 22.253 16.039 26.379 1.00 40.97 78 GLN A N 1
ATOM 640 C CA . GLN A 1 83 ? 21.387 16.556 25.340 1.00 40.61 78 GLN A CA 1
ATOM 641 C C . GLN A 1 83 ? 21.885 17.861 24.759 1.00 41.06 78 GLN A C 1
ATOM 642 O O . GLN A 1 83 ? 22.348 18.725 25.497 1.00 41.01 78 GLN A O 1
ATOM 648 N N . ILE A 1 84 ? 21.811 17.971 23.427 1.00 40.49 79 ILE A N 1
ATOM 649 C CA . ILE A 1 84 ? 21.943 19.235 22.720 1.00 41.63 79 ILE A CA 1
ATOM 650 C C . ILE A 1 84 ? 20.707 19.526 21.855 1.00 42.13 79 ILE A C 1
ATOM 651 O O . ILE A 1 84 ? 19.895 18.638 21.581 1.00 41.64 79 ILE A O 1
ATOM 656 N N . PHE A 1 85 ? 20.566 20.783 21.472 1.00 43.35 80 PHE A N 1
ATOM 657 C CA . PHE A 1 85 ? 19.425 21.263 20.727 1.00 45.56 80 PHE A CA 1
ATOM 658 C C . PHE A 1 85 ? 19.905 21.810 19.385 1.00 46.40 80 PHE A C 1
ATOM 659 O O . PHE A 1 85 ? 20.960 22.429 19.305 1.00 46.13 80 PHE A O 1
ATOM 667 N N . VAL A 1 86 ? 19.142 21.530 18.336 1.00 48.07 81 VAL A N 1
ATOM 668 C CA . VAL A 1 86 ? 19.448 22.023 16.990 1.00 48.66 81 VAL A CA 1
ATOM 669 C C . VAL A 1 86 ? 18.238 22.832 16.547 1.00 51.90 81 VAL A C 1
ATOM 670 O O . VAL A 1 86 ? 17.120 22.306 16.456 1.00 51.84 81 VAL A O 1
ATOM 674 N N . LYS A 1 87 ? 18.454 24.121 16.345 1.00 54.73 82 LYS A N 1
ATOM 675 C CA . LYS A 1 87 ? 17.412 24.996 15.823 1.00 59.95 82 LYS A CA 1
ATOM 676 C C . LYS A 1 87 ? 17.514 24.976 14.298 1.00 61.72 82 LYS A C 1
ATOM 677 O O . LYS A 1 87 ? 18.607 25.019 13.771 1.00 59.92 82 LYS A O 1
ATOM 683 N N . THR A 1 88 ? 16.379 24.864 13.615 1.00 64.65 83 THR A N 1
ATOM 684 C CA . THR A 1 88 ? 16.306 25.070 12.166 1.00 68.02 83 THR A CA 1
ATOM 685 C C . THR A 1 88 ? 15.746 26.477 11.926 1.00 70.94 83 THR A C 1
ATOM 686 O O . THR A 1 88 ? 15.138 27.067 12.823 1.00 71.59 83 THR A O 1
ATOM 690 N N . LEU A 1 89 ? 15.934 27.014 10.725 1.00 75.91 84 LEU A N 1
ATOM 691 C CA . LEU A 1 89 ? 15.334 28.328 10.361 1.00 79.55 84 LEU A CA 1
ATOM 692 C C . LEU A 1 89 ? 13.784 28.364 10.386 1.00 80.49 84 LEU A C 1
ATOM 693 O O . LEU A 1 89 ? 13.196 29.436 10.475 1.00 82.27 84 LEU A O 1
ATOM 698 N N . THR A 1 90 ? 13.141 27.199 10.314 1.00 80.69 85 THR A N 1
ATOM 699 C CA . THR A 1 90 ? 11.703 27.055 10.598 1.00 82.24 85 THR A CA 1
ATOM 700 C C . THR A 1 90 ? 11.322 27.314 12.076 1.00 82.09 85 THR A C 1
ATOM 701 O O . THR A 1 90 ? 10.137 27.448 12.390 1.00 82.55 85 THR A O 1
ATOM 705 N N . GLY A 1 91 ? 12.309 27.364 12.977 1.00 79.52 86 GLY A N 1
ATOM 706 C CA . GLY A 1 91 ? 12.069 27.576 14.406 1.00 77.84 86 GLY A CA 1
ATOM 707 C C . GLY A 1 91 ? 11.830 26.302 15.195 1.00 75.07 86 GLY A C 1
ATOM 708 O O . GLY A 1 91 ? 11.549 26.368 16.389 1.00 76.93 86 GLY A O 1
ATOM 709 N N . LYS A 1 92 ? 11.929 25.143 14.538 1.00 71.81 87 LYS A N 1
ATOM 710 C CA . LYS A 1 92 ? 11.769 23.858 15.207 1.00 69.32 87 LYS A CA 1
ATOM 711 C C . LYS A 1 92 ? 13.071 23.538 15.918 1.00 64.65 87 LYS A C 1
ATOM 712 O O . LYS A 1 92 ? 14.149 23.896 15.438 1.00 63.25 87 LYS A O 1
ATOM 718 N N . THR A 1 93 ? 12.942 22.885 17.067 1.00 60.17 88 THR A N 1
ATOM 719 C CA . THR A 1 93 ? 14.075 22.464 17.876 1.00 57.17 88 THR A CA 1
ATOM 720 C C . THR A 1 93 ? 14.134 20.957 17.895 1.00 53.90 88 THR A C 1
ATOM 721 O O . THR A 1 93 ? 13.160 20.293 18.196 1.00 54.53 88 THR A O 1
ATOM 725 N N . ILE A 1 94 ? 15.293 20.427 17.556 1.00 51.96 89 ILE A N 1
ATOM 726 C CA . ILE A 1 94 ? 15.521 19.002 17.523 1.00 50.73 89 ILE A CA 1
ATOM 727 C C . ILE A 1 94 ? 16.400 18.711 18.732 1.00 48.34 89 ILE A C 1
ATOM 728 O O . ILE A 1 94 ? 17.419 19.373 18.926 1.00 49.31 89 ILE A O 1
ATOM 733 N N . THR A 1 95 ? 16.033 17.715 19.514 1.00 46.87 90 THR A N 1
ATOM 734 C CA . THR A 1 95 ? 16.807 17.360 20.702 1.00 44.63 90 THR A CA 1
ATOM 735 C C . THR A 1 95 ? 17.563 16.083 20.430 1.00 41.89 90 THR A C 1
ATOM 736 O O . THR A 1 95 ? 16.973 15.088 20.086 1.00 42.20 90 THR A O 1
ATOM 740 N N . LEU A 1 96 ? 18.884 16.147 20.528 1.00 40.86 91 LEU A N 1
ATOM 741 C CA . LEU A 1 96 ? 19.760 15.011 20.288 1.00 40.30 91 LEU A CA 1
ATOM 742 C C . LEU A 1 96 ? 20.407 14.506 21.559 1.00 40.22 91 LEU A C 1
ATOM 743 O O . LEU A 1 96 ? 20.781 15.314 22.418 1.00 39.99 91 LEU A O 1
ATOM 748 N N . GLU A 1 97 ? 20.526 13.185 21.670 1.00 40.44 92 GLU A N 1
ATOM 749 C CA . GLU A 1 97 ? 21.342 12.542 22.689 1.00 41.55 92 GLU A CA 1
ATOM 750 C C . GLU A 1 97 ? 22.717 12.304 22.078 1.00 42.01 92 GLU A C 1
ATOM 751 O O . GLU A 1 97 ? 22.846 11.588 21.075 1.00 41.78 92 GLU A O 1
ATOM 757 N N . VAL A 1 98 ? 23.744 12.892 22.669 1.00 41.87 93 VAL A N 1
ATOM 758 C CA . VAL A 1 98 ? 25.093 12.846 22.094 1.00 42.11 93 VAL A CA 1
ATOM 759 C C . VAL A 1 98 ? 26.145 12.614 23.182 1.00 43.88 93 VAL A C 1
ATOM 760 O O . VAL A 1 98 ? 25.859 12.754 24.383 1.00 42.47 93 VAL A O 1
ATOM 764 N N . GLU A 1 99 ? 27.361 12.295 22.752 1.00 46.35 94 GLU A N 1
ATOM 765 C CA . GLU A 1 99 ? 28.549 12.337 23.623 1.00 49.43 94 GLU A CA 1
ATOM 766 C C . GLU A 1 99 ? 29.488 13.483 23.204 1.00 50.44 94 GLU A C 1
ATOM 767 O O . GLU A 1 99 ? 29.545 13.814 22.028 1.00 48.74 94 GLU A O 1
ATOM 773 N N . PRO A 1 100 ? 30.248 14.066 24.158 1.00 51.70 95 PRO A N 1
ATOM 774 C CA . PRO A 1 100 ? 31.240 15.090 23.803 1.00 53.39 95 PRO A CA 1
ATOM 775 C C . PRO A 1 100 ? 32.228 14.666 22.710 1.00 53.92 95 PRO A C 1
ATOM 776 O O . PRO A 1 100 ? 32.623 15.499 21.914 1.00 57.02 95 PRO A O 1
ATOM 780 N N . SER A 1 101 ? 32.581 13.380 22.669 1.00 54.53 96 SER A N 1
ATOM 781 C CA . SER A 1 101 ? 33.466 12.814 21.663 1.00 55.08 96 SER A CA 1
ATOM 782 C C . SER A 1 101 ? 32.801 12.506 20.311 1.00 54.54 96 SER A C 1
ATOM 783 O O . SER A 1 101 ? 33.477 12.035 19.410 1.00 56.17 96 SER A O 1
ATOM 786 N N . ASP A 1 102 ? 31.485 12.697 20.182 1.00 52.04 97 ASP A N 1
ATOM 787 C CA . ASP A 1 102 ? 30.811 12.515 18.893 1.00 50.35 97 ASP A CA 1
ATOM 788 C C . ASP A 1 102 ? 31.349 13.478 17.833 1.00 48.71 97 ASP A C 1
ATOM 789 O O . ASP A 1 102 ? 31.565 14.652 18.107 1.00 47.97 97 ASP A O 1
ATOM 794 N N . THR A 1 103 ? 31.543 12.968 16.623 1.00 48.21 98 THR A N 1
ATOM 795 C CA . THR A 1 103 ? 31.940 13.818 15.521 1.00 48.73 98 THR A CA 1
ATOM 796 C C . THR A 1 103 ? 30.740 14.643 15.086 1.00 49.25 98 THR A C 1
ATOM 797 O O . THR A 1 103 ? 29.582 14.308 15.353 1.00 47.85 98 THR A O 1
ATOM 801 N N . ILE A 1 104 ? 31.029 15.719 14.391 1.00 48.97 99 ILE A N 1
ATOM 802 C CA . ILE A 1 104 ? 29.985 16.473 13.757 1.00 50.54 99 ILE A CA 1
ATOM 803 C C . ILE A 1 104 ? 29.216 15.575 12.782 1.00 50.37 99 ILE A C 1
ATOM 804 O O . ILE A 1 104 ? 27.991 15.675 12.695 1.00 48.37 99 ILE A O 1
ATOM 809 N N . GLU A 1 105 ? 29.921 14.669 12.112 1.00 51.96 100 GLU A N 1
ATOM 810 C CA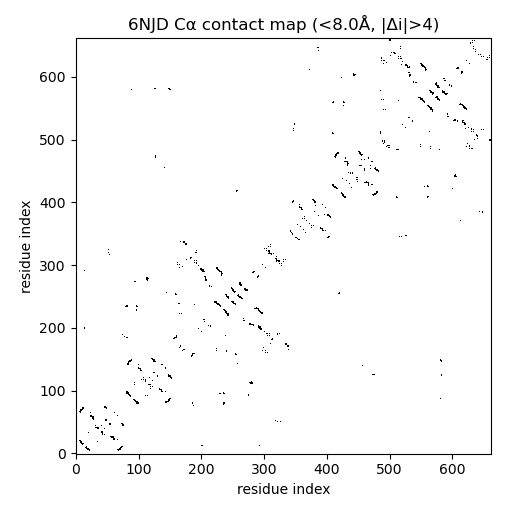 . GLU A 1 105 ? 29.289 13.667 11.250 1.00 55.31 100 GLU A CA 1
ATOM 811 C C . GLU A 1 105 ? 28.261 12.794 11.969 1.00 51.82 100 GLU A C 1
ATOM 812 O O . GLU A 1 105 ? 27.143 12.607 11.469 1.00 50.29 100 GLU A O 1
ATOM 818 N N . ASN A 1 106 ? 28.663 12.243 13.111 1.00 50.60 101 ASN A N 1
ATOM 819 C CA . ASN A 1 106 ? 27.747 11.467 13.982 1.00 49.71 101 ASN A CA 1
ATOM 820 C C . ASN A 1 106 ? 26.502 12.299 14.317 1.00 46.94 101 ASN A C 1
ATOM 821 O O . ASN A 1 106 ? 25.385 11.795 14.306 1.00 45.77 101 ASN A O 1
ATOM 826 N N . VAL A 1 107 ? 26.711 13.580 14.584 1.00 45.03 102 VAL A N 1
ATOM 827 C CA . VAL A 1 107 ? 25.625 14.477 14.941 1.00 45.90 102 VAL A CA 1
ATOM 828 C C . VAL A 1 107 ? 24.665 14.648 13.755 1.00 46.26 102 VAL A C 1
ATOM 829 O O . VAL A 1 107 ? 23.449 14.556 13.930 1.00 45.28 102 VAL A O 1
ATOM 833 N N . LYS A 1 108 ? 25.204 14.844 12.549 1.00 45.41 103 LYS A N 1
ATOM 834 C CA . LYS A 1 108 ? 24.351 14.962 11.369 1.00 45.66 103 LYS A CA 1
ATOM 835 C C . LYS A 1 108 ? 23.621 13.655 11.127 1.00 43.07 103 LYS A C 1
ATOM 836 O O . LYS A 1 108 ? 22.470 13.685 10.764 1.00 43.73 103 LYS A O 1
ATOM 842 N N . ALA A 1 109 ? 24.260 12.523 11.391 1.00 41.73 104 ALA A N 1
ATOM 843 C CA . ALA A 1 109 ? 23.586 11.239 11.376 1.00 41.09 104 ALA A CA 1
ATOM 844 C C . ALA A 1 109 ? 22.388 11.148 12.350 1.00 42.01 104 ALA A C 1
ATOM 845 O O . ALA A 1 109 ? 21.339 10.605 12.005 1.00 42.69 104 ALA A O 1
ATOM 847 N N . LYS A 1 110 ? 22.527 11.684 13.565 1.00 41.37 105 LYS A N 1
ATOM 848 C CA . LYS A 1 110 ? 21.409 11.708 14.508 1.00 40.89 105 LYS A CA 1
ATOM 849 C C . LYS A 1 110 ? 20.310 12.649 14.050 1.00 41.26 105 LYS A C 1
ATOM 850 O O . LYS A 1 110 ? 19.135 12.357 14.242 1.00 42.23 105 LYS A O 1
ATOM 856 N N . ILE A 1 111 ? 20.688 13.737 13.414 1.00 41.34 106 ILE A N 1
ATOM 857 C CA . ILE A 1 111 ? 19.729 14.664 12.793 1.00 44.04 106 ILE A CA 1
ATOM 858 C C . ILE A 1 111 ? 18.931 13.988 11.661 1.00 45.11 106 ILE A C 1
ATOM 859 O O . ILE A 1 111 ? 17.711 14.201 11.521 1.00 45.36 106 ILE A O 1
ATOM 864 N N . GLN A 1 112 ? 19.618 13.183 10.867 1.00 46.08 107 GLN A N 1
ATOM 865 C CA . GLN A 1 112 ? 18.953 12.402 9.829 1.00 47.31 107 GLN A CA 1
ATOM 866 C C . GLN A 1 112 ? 17.893 11.460 10.430 1.00 46.81 107 GLN A C 1
ATOM 867 O O . GLN A 1 112 ? 16.760 11.404 9.938 1.00 46.80 107 GLN A O 1
ATOM 873 N N . ASP A 1 113 ? 18.259 10.752 11.497 1.00 45.59 108 ASP A N 1
ATOM 874 C CA . ASP A 1 113 ? 17.322 9.892 12.214 1.00 46.20 108 ASP A CA 1
ATOM 875 C C . ASP A 1 113 ? 15.996 10.605 12.546 1.00 46.78 108 ASP A C 1
ATOM 876 O O . ASP A 1 113 ? 14.922 10.021 12.403 1.00 47.46 108 ASP A O 1
ATOM 881 N N . LYS A 1 114 ? 16.090 11.852 12.969 1.00 47.41 109 LYS A N 1
ATOM 882 C CA . LYS A 1 114 ? 14.939 12.635 13.388 1.00 50.54 109 LYS A CA 1
ATOM 883 C C . LYS A 1 114 ? 14.189 13.236 12.219 1.00 53.54 109 LYS A C 1
ATOM 884 O O . LYS A 1 114 ? 12.971 13.199 12.191 1.00 55.08 109 LYS A O 1
ATOM 890 N N . GLU A 1 115 ? 14.936 13.814 11.281 1.00 54.84 110 GLU A N 1
ATOM 891 C CA . GLU A 1 115 ? 14.399 14.641 10.202 1.00 57.43 110 GLU A CA 1
ATOM 892 C C . GLU A 1 115 ? 14.412 13.997 8.808 1.00 57.96 110 GLU A C 1
ATOM 893 O O . GLU A 1 115 ? 13.746 14.491 7.917 1.00 59.69 110 GLU A O 1
ATOM 899 N N . GLY A 1 116 ? 15.170 12.918 8.624 1.00 57.99 111 GLY A N 1
ATOM 900 C CA . GLY A 1 116 ? 15.352 12.288 7.302 1.00 58.97 111 GLY A CA 1
ATOM 901 C C . GLY A 1 116 ? 16.193 13.094 6.309 1.00 59.67 111 GLY A C 1
ATOM 902 O O . GLY A 1 116 ? 16.297 12.701 5.135 1.00 60.82 111 GLY A O 1
ATOM 903 N N . ILE A 1 117 ? 16.786 14.203 6.773 1.00 59.12 112 ILE A N 1
ATOM 904 C CA . ILE A 1 117 ? 17.655 15.059 5.970 1.00 59.12 112 ILE A CA 1
ATOM 905 C C . ILE A 1 117 ? 18.989 14.321 5.870 1.00 58.10 112 ILE A C 1
ATOM 906 O O . ILE A 1 117 ? 19.577 13.958 6.896 1.00 56.02 112 ILE A O 1
ATOM 911 N N . PRO A 1 118 ? 19.450 14.031 4.635 1.00 57.91 113 PRO A N 1
ATOM 912 C CA . PRO A 1 118 ? 20.734 13.319 4.583 1.00 56.33 113 PRO A CA 1
ATOM 913 C C . PRO A 1 118 ? 21.858 14.234 5.080 1.00 54.46 113 PRO A C 1
ATOM 914 O O . PRO A 1 118 ? 21.788 15.445 4.844 1.00 54.13 113 PRO A O 1
ATOM 918 N N . PRO A 1 119 ? 22.866 13.675 5.776 1.00 53.00 114 PRO A N 1
ATOM 919 C CA . PRO A 1 119 ? 24.024 14.460 6.228 1.00 53.80 114 PRO A CA 1
ATOM 920 C C . PRO A 1 119 ? 24.591 15.438 5.195 1.00 56.16 114 PRO A C 1
ATOM 921 O O . PRO A 1 119 ? 24.971 16.538 5.568 1.00 55.50 114 PRO A O 1
ATOM 925 N N . ASP A 1 120 ? 24.629 15.043 3.915 1.00 59.10 115 ASP A N 1
ATOM 926 C CA . ASP A 1 120 ? 25.132 15.906 2.816 1.00 62.83 115 ASP A CA 1
ATOM 927 C C . ASP A 1 120 ? 24.480 17.238 2.704 1.00 62.56 115 ASP A C 1
ATOM 928 O O . ASP A 1 120 ? 25.136 18.212 2.355 1.00 66.74 115 ASP A O 1
ATOM 933 N N . GLN A 1 121 ? 23.181 17.289 2.957 1.00 61.67 116 GLN A N 1
ATOM 934 C CA . GLN A 1 121 ? 22.444 18.536 2.861 1.00 62.45 116 GLN A CA 1
ATOM 935 C C . GLN A 1 121 ? 22.502 19.403 4.139 1.00 60.54 116 GLN A C 1
ATOM 936 O O . GLN A 1 121 ? 21.928 20.498 4.148 1.00 61.99 116 GLN A O 1
ATOM 942 N N . GLN A 1 122 ? 23.201 18.951 5.187 1.00 57.08 117 GLN A N 1
ATOM 943 C CA . GLN A 1 122 ? 23.216 19.662 6.486 1.00 55.87 117 GLN A CA 1
ATOM 944 C C . GLN A 1 122 ? 24.462 20.521 6.665 1.00 56.16 117 GLN A C 1
ATOM 945 O O . GLN A 1 122 ? 25.574 20.043 6.484 1.00 56.77 117 GLN A O 1
ATOM 951 N N . ARG A 1 123 ? 24.283 21.774 7.047 1.00 57.58 118 ARG A N 1
ATOM 952 C CA . ARG A 1 123 ? 25.384 22.540 7.608 1.00 59.73 118 ARG A CA 1
ATOM 953 C C . ARG A 1 123 ? 25.008 22.870 9.041 1.00 57.00 118 ARG A C 1
ATOM 954 O O . ARG A 1 123 ? 23.897 23.336 9.299 1.00 55.64 118 ARG A O 1
ATOM 962 N N . LEU A 1 124 ? 25.936 22.626 9.959 1.00 55.19 119 LEU A N 1
ATOM 963 C CA . LEU A 1 124 ? 25.730 22.960 11.370 1.00 55.10 119 LEU A CA 1
ATOM 964 C C . LEU A 1 124 ? 26.566 24.158 11.777 1.00 55.16 119 LEU A C 1
ATOM 965 O O . LEU A 1 124 ? 27.730 24.271 11.389 1.00 55.49 119 LEU A O 1
ATOM 970 N N . ILE A 1 125 ? 25.947 25.033 12.564 1.00 55.71 120 ILE A N 1
ATOM 971 C CA . ILE A 1 125 ? 26.570 26.230 13.104 1.00 56.54 120 ILE A CA 1
ATOM 972 C C . ILE A 1 125 ? 26.427 26.273 14.639 1.00 55.56 120 ILE A C 1
ATOM 973 O O . ILE A 1 125 ? 25.320 26.063 15.175 1.00 55.37 120 ILE A O 1
ATOM 978 N N . PHE A 1 126 ? 27.541 26.568 15.324 1.00 55.02 121 PHE A N 1
ATOM 979 C CA . PHE A 1 126 ? 27.571 26.865 16.784 1.00 54.18 121 PHE A CA 1
ATOM 980 C C . PHE A 1 126 ? 28.423 28.104 16.996 1.00 55.31 121 PHE A C 1
ATOM 981 O O . PHE A 1 126 ? 29.495 28.199 16.415 1.00 57.19 121 PHE A O 1
ATOM 989 N N . ALA A 1 127 ? 27.949 29.023 17.831 1.00 57.32 122 ALA A N 1
ATOM 990 C CA . ALA A 1 127 ? 28.634 30.289 18.169 1.00 59.22 122 ALA A CA 1
ATOM 991 C C . ALA A 1 127 ? 29.104 31.039 16.900 1.00 61.02 122 ALA A C 1
ATOM 992 O O . ALA A 1 127 ? 30.245 31.503 16.815 1.00 61.71 122 ALA A O 1
ATOM 994 N N . GLY A 1 128 ? 28.195 31.112 15.923 1.00 61.92 123 GLY A N 1
ATOM 995 C CA . GLY A 1 128 ? 28.406 31.804 14.660 1.00 63.95 123 GLY A CA 1
ATOM 996 C C . GLY A 1 128 ? 29.334 31.138 13.652 1.00 63.28 123 GLY A C 1
ATOM 997 O O . GLY A 1 128 ? 29.573 31.711 12.607 1.00 64.10 123 GLY A O 1
ATOM 998 N N . LYS A 1 129 ? 29.847 29.944 13.951 1.00 62.58 124 LYS A N 1
ATOM 999 C CA . LYS A 1 129 ? 30.882 29.275 13.136 1.00 63.34 124 LYS A CA 1
ATOM 1000 C C . LYS A 1 129 ? 30.350 27.977 12.527 1.00 62.22 124 LYS A C 1
ATOM 1001 O O . LYS A 1 129 ? 29.648 27.225 13.205 1.00 60.29 124 LYS A O 1
ATOM 1007 N N . GLN A 1 130 ? 30.699 27.700 11.274 1.00 62.63 125 GLN A N 1
ATOM 1008 C CA . GLN A 1 130 ? 30.377 26.418 10.648 1.00 63.28 125 GLN A CA 1
ATOM 1009 C C . GLN A 1 130 ? 31.191 25.290 11.277 1.00 60.83 125 GLN A C 1
ATOM 1010 O O . GLN A 1 130 ? 32.388 25.438 11.509 1.00 60.42 125 GLN A O 1
ATOM 1016 N N . LEU A 1 131 ? 30.533 24.155 11.516 1.00 58.41 126 LEU A N 1
ATOM 1017 C CA . LEU A 1 131 ? 31.172 23.008 12.131 1.00 57.34 126 LEU A CA 1
ATOM 1018 C C . LEU A 1 131 ? 31.599 22.013 11.060 1.00 58.27 126 LEU A C 1
ATOM 1019 O O . LEU A 1 131 ? 30.808 21.679 10.151 1.00 55.67 126 LEU A O 1
ATOM 1024 N N . GLU A 1 132 ? 32.836 21.532 11.202 1.00 59.61 127 GLU A N 1
ATOM 1025 C CA . GLU A 1 132 ? 33.473 20.643 10.233 1.00 62.94 127 GLU A CA 1
ATOM 1026 C C . GLU A 1 132 ? 33.257 19.203 10.626 1.00 61.37 127 GLU A C 1
ATOM 1027 O O . GLU A 1 132 ? 33.365 18.871 11.802 1.00 60.47 127 GLU A O 1
ATOM 1033 N N . ASP A 1 133 ? 32.977 18.358 9.631 1.00 61.72 128 ASP A N 1
ATOM 1034 C CA . ASP A 1 133 ? 32.485 16.985 9.852 1.00 62.67 128 ASP A CA 1
ATOM 1035 C C . ASP A 1 133 ? 33.395 16.083 10.692 1.00 62.31 128 ASP A C 1
ATOM 1036 O O . ASP A 1 133 ? 32.890 15.243 11.454 1.00 60.39 128 ASP A O 1
ATOM 1041 N N . GLY A 1 134 ? 34.713 16.251 10.536 1.00 61.74 129 GLY A N 1
ATOM 1042 C CA . GLY A 1 134 ? 35.700 15.414 11.227 1.00 60.56 129 GLY A CA 1
ATOM 1043 C C . GLY A 1 134 ? 36.097 15.836 12.635 1.00 60.51 129 GLY A C 1
ATOM 1044 O O . GLY A 1 134 ? 36.774 15.079 13.313 1.00 62.12 129 GLY A O 1
ATOM 1045 N N . ARG A 1 135 ? 35.686 17.020 13.085 1.00 59.97 130 ARG A N 1
ATOM 1046 C CA . ARG A 1 135 ? 35.990 17.481 14.449 1.00 61.36 130 ARG A CA 1
ATOM 1047 C C . ARG A 1 135 ? 34.918 16.938 15.409 1.00 58.85 130 ARG A C 1
ATOM 1048 O O . ARG A 1 135 ? 33.912 16.385 14.967 1.00 56.67 130 ARG A O 1
ATOM 1056 N N . THR A 1 136 ? 35.128 17.115 16.711 1.00 55.85 131 THR A N 1
ATOM 1057 C CA . THR A 1 136 ? 34.172 16.624 17.712 1.00 53.88 131 THR A CA 1
ATOM 1058 C C . THR A 1 136 ? 33.431 17.767 18.354 1.00 51.89 131 THR A C 1
ATOM 1059 O O . THR A 1 136 ? 33.803 18.926 18.205 1.00 52.60 131 THR A O 1
ATOM 1063 N N . LEU A 1 137 ? 32.368 17.424 19.074 1.00 50.67 132 LEU A N 1
ATOM 1064 C CA . LEU A 1 137 ? 31.613 18.399 19.835 1.00 49.28 132 LEU A CA 1
ATOM 1065 C C . LEU A 1 137 ? 32.538 19.127 20.828 1.00 51.33 132 LEU A C 1
ATOM 1066 O O . LEU A 1 137 ? 32.528 20.353 20.885 1.00 50.22 132 LEU A O 1
ATOM 1071 N N . SER A 1 138 ? 33.365 18.377 21.556 1.00 54.05 133 SER A N 1
ATOM 1072 C CA . SER A 1 138 ? 34.301 18.960 22.545 1.00 57.36 133 SER A CA 1
ATOM 1073 C C . SER A 1 138 ? 35.304 19.915 21.925 1.00 58.17 133 SER A C 1
ATOM 1074 O O . SER A 1 138 ? 35.696 20.867 22.571 1.00 61.04 133 SER A O 1
ATOM 1077 N N . ASP A 1 139 ? 35.683 19.695 20.668 1.00 59.42 134 ASP A N 1
ATOM 1078 C CA . ASP A 1 139 ? 36.564 20.637 19.950 1.00 60.31 134 ASP A CA 1
ATOM 1079 C C . ASP A 1 139 ? 35.957 22.028 19.833 1.00 59.57 134 ASP A C 1
ATOM 1080 O O . ASP A 1 139 ? 36.676 23.003 19.864 1.00 63.93 134 ASP A O 1
ATOM 1085 N N . TYR A 1 140 ? 34.635 22.109 19.715 1.00 57.25 135 TYR A N 1
ATOM 1086 C CA . TYR A 1 140 ? 33.914 23.378 19.664 1.00 57.42 135 TYR A CA 1
ATOM 1087 C C . TYR A 1 140 ? 33.360 23.833 21.028 1.00 57.13 135 TYR A C 1
ATOM 1088 O O . TYR A 1 140 ? 32.540 24.768 21.090 1.00 56.90 135 TYR A O 1
ATOM 1097 N N . ASN A 1 141 ? 33.822 23.186 22.112 1.00 56.87 136 ASN A N 1
ATOM 1098 C CA . ASN A 1 141 ? 33.288 23.373 23.471 1.00 57.30 136 ASN A CA 1
ATOM 1099 C C . ASN A 1 141 ? 31.763 23.338 23.493 1.00 54.92 136 ASN A C 1
ATOM 1100 O O . ASN A 1 141 ? 31.116 24.176 24.082 1.00 54.66 136 ASN A O 1
ATOM 1105 N N . ILE A 1 142 ? 31.196 22.355 22.799 1.00 52.94 137 ILE A N 1
ATOM 1106 C CA . ILE A 1 142 ? 29.758 22.179 22.778 1.00 51.10 137 ILE A CA 1
ATOM 1107 C C . ILE A 1 142 ? 29.502 21.327 24.012 1.00 50.02 137 ILE A C 1
ATOM 1108 O O . ILE A 1 142 ? 30.102 20.278 24.170 1.00 49.94 137 ILE A O 1
ATOM 1113 N N . GLN A 1 143 ? 28.622 21.791 24.883 1.00 50.34 138 GLN A N 1
ATOM 1114 C CA . GLN A 1 143 ? 28.416 21.141 26.178 1.00 50.11 138 GLN A CA 1
ATOM 1115 C C . GLN A 1 143 ? 26.929 20.917 26.369 1.00 48.84 138 GLN A C 1
ATOM 1116 O O . GLN A 1 143 ? 26.156 21.121 25.426 1.00 47.12 138 GLN A O 1
ATOM 1122 N N . LYS A 1 144 ? 26.517 20.500 27.573 1.00 47.80 139 LYS A N 1
ATOM 1123 C CA . LYS A 1 144 ? 25.138 20.081 27.764 1.00 46.78 139 LYS A CA 1
ATOM 1124 C C . LYS A 1 144 ? 24.205 21.228 27.527 1.00 45.84 139 LYS A C 1
ATOM 1125 O O . LYS A 1 144 ? 24.476 22.347 27.931 1.00 44.05 139 LYS A O 1
ATOM 1131 N N . GLU A 1 145 ? 23.111 20.936 26.836 1.00 44.37 140 GLU A N 1
ATOM 1132 C CA . GLU A 1 145 ? 22.056 21.925 26.555 1.00 44.57 140 GLU A CA 1
ATOM 1133 C C . GLU A 1 145 ? 22.511 23.047 25.615 1.00 44.44 140 GLU A C 1
ATOM 1134 O O . GLU A 1 145 ? 21.817 24.025 25.440 1.00 43.94 140 GLU A O 1
ATOM 1140 N N . SER A 1 146 ? 23.669 22.876 24.993 1.00 44.60 141 SER A N 1
ATOM 1141 C CA . SER A 1 146 ? 24.103 23.782 23.934 1.00 47.10 141 SER A CA 1
ATOM 1142 C C . SER A 1 146 ? 23.096 23.757 22.780 1.00 47.42 141 SER A C 1
ATOM 1143 O O . SER A 1 146 ? 22.389 22.744 22.541 1.00 42.97 141 SER A O 1
ATOM 1146 N N . THR A 1 147 ? 23.006 24.904 22.110 1.00 49.11 142 THR A N 1
ATOM 1147 C CA . THR A 1 147 ? 22.102 25.052 20.989 1.00 51.77 142 THR A CA 1
ATOM 1148 C C . THR A 1 147 ? 22.884 25.321 19.727 1.00 51.91 142 THR A C 1
ATOM 1149 O O . THR A 1 147 ? 23.592 26.320 19.630 1.00 51.49 142 THR A O 1
ATOM 1153 N N . LEU A 1 148 ? 22.745 24.402 18.780 1.00 51.71 143 LEU A N 1
ATOM 1154 C CA . LEU A 1 148 ? 23.288 24.546 17.434 1.00 52.10 143 LEU A CA 1
ATOM 1155 C C . LEU A 1 148 ? 22.195 25.008 16.463 1.00 54.29 143 LEU A C 1
ATOM 1156 O O . LEU A 1 148 ? 20.998 25.015 16.805 1.00 53.03 143 LEU A O 1
ATOM 1161 N N . HIS A 1 149 ? 22.623 25.405 15.256 1.00 55.62 144 HIS A N 1
ATOM 1162 C CA . HIS A 1 149 ? 21.708 25.800 14.189 1.00 56.98 144 HIS A CA 1
ATOM 1163 C C . HIS A 1 149 ? 21.932 24.962 12.939 1.00 56.80 144 HIS A C 1
ATOM 1164 O O . HIS A 1 149 ? 23.075 24.740 12.556 1.00 56.31 144 HIS A O 1
ATOM 1171 N N . LEU A 1 150 ? 20.838 24.467 12.349 1.00 56.56 145 LEU A N 1
ATOM 1172 C CA . LEU A 1 150 ? 20.861 23.671 11.123 1.00 57.33 145 LEU A CA 1
ATOM 1173 C C . LEU A 1 150 ? 20.471 24.550 9.936 1.00 61.16 145 LEU A C 1
ATOM 1174 O O . LEU A 1 150 ? 19.383 25.142 9.931 1.00 62.69 145 LEU A O 1
ATOM 1179 N N . VAL A 1 151 ? 21.347 24.629 8.937 1.00 63.67 146 VAL A N 1
ATOM 1180 C CA . VAL A 1 151 ? 20.995 25.248 7.641 1.00 67.23 146 VAL A CA 1
ATOM 1181 C C . VAL A 1 151 ? 21.183 24.226 6.511 1.00 68.63 146 VAL A C 1
ATOM 1182 O O . VAL A 1 151 ? 22.153 23.460 6.502 1.00 66.31 146 VAL A O 1
ATOM 1186 N N . LEU A 1 152 ? 20.216 24.187 5.597 1.00 72.91 147 LEU A N 1
ATOM 1187 C CA . LEU A 1 152 ? 20.258 23.267 4.462 1.00 77.79 147 LEU A CA 1
ATOM 1188 C C . LEU A 1 152 ? 21.187 23.760 3.351 1.00 79.85 147 LEU A C 1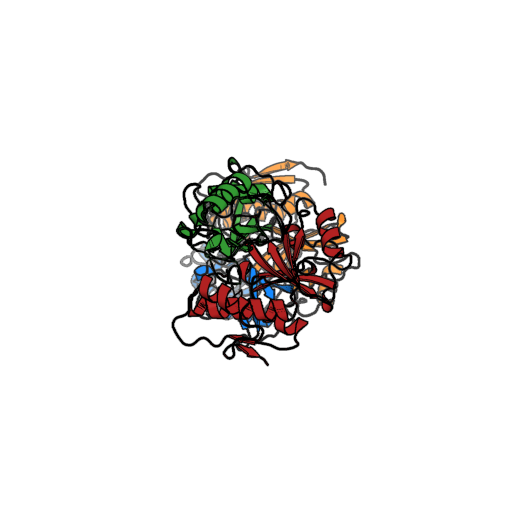
ATOM 1189 O O . LEU A 1 152 ? 21.372 24.973 3.161 1.00 77.46 147 LEU A O 1
ATOM 1194 N N . ARG A 1 153 ? 21.786 22.786 2.667 1.00 84.07 148 ARG A N 1
ATOM 1195 C CA . ARG A 1 153 ? 22.580 22.981 1.451 1.00 89.16 148 ARG A CA 1
ATOM 1196 C C . ARG A 1 153 ? 22.315 21.801 0.508 1.00 89.14 148 ARG A C 1
ATOM 1197 O O . ARG A 1 153 ? 21.771 21.960 -0.586 1.00 91.80 148 ARG A O 1
ATOM 1205 N N . PHE B 2 13 ? 30.743 25.398 41.208 1.00 103.96 8 PHE B N 1
ATOM 1206 C CA . PHE B 2 13 ? 30.368 24.367 42.226 1.00 104.98 8 PHE B CA 1
ATOM 1207 C C . PHE B 2 13 ? 29.139 23.561 41.778 1.00 102.13 8 PHE B C 1
ATOM 1208 O O . PHE B 2 13 ? 28.009 24.040 41.870 1.00 107.61 8 PHE B O 1
ATOM 1216 N N . LEU B 2 14 ? 29.382 22.336 41.302 1.00 96.46 9 LEU B N 1
ATOM 1217 C CA . LEU B 2 14 ? 28.351 21.426 40.773 1.00 88.23 9 LEU B CA 1
ATOM 1218 C C . LEU B 2 14 ? 27.628 21.956 39.508 1.00 82.32 9 LEU B C 1
ATOM 1219 O O . LEU B 2 14 ? 26.412 22.216 39.501 1.00 78.82 9 LEU B O 1
ATOM 1224 N N . ASN B 2 15 ? 28.409 22.102 38.437 1.00 76.34 10 ASN B N 1
ATOM 1225 C CA . ASN B 2 15 ? 27.869 22.316 37.091 1.00 72.60 10 ASN B CA 1
ATOM 1226 C C . ASN B 2 15 ? 27.017 21.133 36.597 1.00 68.01 10 ASN B C 1
ATOM 1227 O O . ASN B 2 15 ? 25.954 21.327 36.005 1.00 69.11 10 ASN B O 1
ATOM 1232 N N . GLN B 2 16 ? 27.488 19.918 36.855 1.00 61.44 11 GLN B N 1
ATOM 1233 C CA . GLN B 2 16 ? 26.850 18.702 36.351 1.00 60.44 11 GLN B CA 1
ATOM 1234 C C . GLN B 2 16 ? 26.006 18.081 37.466 1.00 56.69 11 GLN B C 1
ATOM 1235 O O . GLN B 2 16 ? 26.285 16.973 37.896 1.00 59.31 11 GLN B O 1
ATOM 1241 N N . ASN B 2 17 ? 24.987 18.814 37.926 1.00 52.61 12 ASN B N 1
ATOM 1242 C CA . ASN B 2 17 ? 24.071 18.367 38.988 1.00 49.05 12 ASN B CA 1
ATOM 1243 C C . ASN B 2 17 ? 22.696 17.931 38.479 1.00 45.41 12 ASN B C 1
ATOM 1244 O O . ASN B 2 17 ? 21.740 17.853 39.263 1.00 43.63 12 ASN B O 1
ATOM 1249 N N . CYS B 2 18 ? 22.584 17.657 37.185 1.00 42.37 13 CYS B N 1
ATOM 1250 C CA . CYS B 2 18 ? 21.362 17.121 36.626 1.00 41.95 13 CYS B CA 1
ATOM 1251 C C . CYS B 2 18 ? 20.860 15.898 37.392 1.00 39.63 13 CYS B C 1
ATOM 1252 O O . CYS B 2 18 ? 19.665 15.818 37.651 1.00 37.67 13 CYS B O 1
ATOM 1255 N N . ALA B 2 19 ? 21.751 14.958 37.739 1.00 36.14 14 ALA B N 1
ATOM 1256 C CA . ALA B 2 19 ? 21.328 13.717 38.429 1.00 36.31 14 ALA B CA 1
ATOM 1257 C C . ALA B 2 19 ? 20.674 14.042 39.772 1.00 35.52 14 ALA B C 1
ATOM 1258 O O . ALA B 2 19 ? 19.592 13.557 40.057 1.00 34.95 14 ALA B O 1
ATOM 1260 N N . GLU B 2 20 ? 21.297 14.932 40.548 1.00 35.42 15 GLU B N 1
ATOM 1261 C CA . GLU B 2 20 ? 20.755 15.329 41.853 1.00 35.82 15 GLU B CA 1
ATOM 1262 C C . GLU B 2 20 ? 19.384 15.990 41.703 1.00 35.93 15 GLU B C 1
ATOM 1263 O O . GLU B 2 20 ? 18.463 15.697 42.480 1.00 34.61 15 GLU B O 1
ATOM 1285 N N . ILE B 2 23 ? 16.705 13.417 40.773 1.00 35.24 18 ILE B N 1
ATOM 1286 C CA . ILE B 2 23 ? 16.467 12.546 41.909 1.00 36.56 18 ILE B CA 1
ATOM 1287 C C . ILE B 2 23 ? 15.677 13.308 42.985 1.00 37.64 18 ILE B C 1
ATOM 1288 O O . ILE B 2 23 ? 14.772 12.732 43.611 1.00 36.93 18 ILE B O 1
ATOM 1293 N N . LYS B 2 24 ? 15.986 14.592 43.181 1.00 37.74 19 LYS B N 1
ATOM 1294 C CA . LYS B 2 24 ? 15.230 15.415 44.140 1.00 39.07 19 LYS B CA 1
ATOM 1295 C C . LYS B 2 24 ? 13.776 15.572 43.735 1.00 38.13 19 LYS B C 1
ATOM 1296 O O . LYS B 2 24 ? 12.895 15.529 44.583 1.00 38.10 19 LYS B O 1
ATOM 1302 N N . LYS B 2 25 ? 13.542 15.720 42.440 1.00 36.36 20 LYS B N 1
ATOM 1303 C CA . LYS B 2 25 ? 12.204 15.852 41.891 1.00 38.28 20 LYS B CA 1
ATOM 1304 C C . LYS B 2 25 ? 11.379 14.602 42.202 1.00 36.95 20 LYS B C 1
ATOM 1305 O O . LYS B 2 25 ? 10.271 14.721 42.718 1.00 37.21 20 LYS B O 1
ATOM 1311 N N . ALA B 2 26 ? 11.938 13.431 41.885 1.00 35.72 21 ALA B N 1
ATOM 1312 C CA . ALA B 2 26 ? 11.306 12.128 42.142 1.00 36.69 21 ALA B CA 1
ATOM 1313 C C . ALA B 2 26 ? 11.051 11.920 43.634 1.00 35.97 21 ALA B C 1
ATOM 1314 O O . ALA B 2 26 ? 9.964 11.523 44.039 1.00 35.99 21 ALA B O 1
ATOM 1316 N N . ALA B 2 27 ? 12.040 12.224 44.453 1.00 36.71 22 ALA B N 1
ATOM 1317 C CA . ALA B 2 27 ? 11.866 12.161 45.904 1.00 37.60 22 ALA B CA 1
ATOM 1318 C C . ALA B 2 27 ? 10.763 13.109 46.413 1.00 40.32 22 ALA B C 1
ATOM 1319 O O . ALA B 2 27 ? 9.944 12.717 47.263 1.00 40.57 22 ALA B O 1
ATOM 1321 N N . GLN B 2 28 ? 10.707 14.330 45.895 1.00 40.70 23 GLN B N 1
ATOM 1322 C CA . GLN B 2 28 ? 9.622 15.241 46.292 1.00 44.03 23 GLN B CA 1
ATOM 1323 C C . GLN B 2 28 ? 8.236 14.650 45.964 1.00 43.98 23 GLN B C 1
ATOM 1324 O O . GLN B 2 28 ? 7.356 14.624 46.813 1.00 43.86 23 GLN B O 1
ATOM 1330 N N . LEU B 2 29 ? 8.080 14.171 44.734 1.00 43.56 24 LEU B N 1
ATOM 1331 C CA . LEU B 2 29 ? 6.801 13.665 44.246 1.00 44.83 24 LEU B CA 1
ATOM 1332 C C . LEU B 2 29 ? 6.387 12.363 44.916 1.00 44.53 24 LEU B C 1
ATOM 1333 O O . LEU B 2 29 ? 5.213 12.193 45.205 1.00 46.82 24 LEU B O 1
ATOM 1338 N N . ILE B 2 30 ? 7.337 11.456 45.163 1.00 42.06 25 ILE B N 1
ATOM 1339 C CA . ILE B 2 30 ? 7.022 10.115 45.621 1.00 43.26 25 ILE B CA 1
ATOM 1340 C C . ILE B 2 30 ? 7.196 9.939 47.135 1.00 43.79 25 ILE B C 1
ATOM 1341 O O . ILE B 2 30 ? 6.346 9.329 47.782 1.00 43.10 25 ILE B O 1
ATOM 1346 N N . LEU B 2 31 ? 8.271 10.466 47.696 1.00 43.17 26 LEU B N 1
ATOM 1347 C CA . LEU B 2 31 ? 8.570 10.277 49.110 1.00 44.16 26 LEU B CA 1
ATOM 1348 C C . LEU B 2 31 ? 8.135 11.433 50.003 1.00 43.95 26 LEU B C 1
ATOM 1349 O O . LEU B 2 31 ? 8.229 11.310 51.204 1.00 45.57 26 LEU B O 1
ATOM 1354 N N . GLY B 2 32 ? 7.671 12.546 49.440 1.00 44.11 27 GLY B N 1
ATOM 1355 C CA . GLY B 2 32 ? 7.406 13.750 50.228 1.00 45.82 27 GLY B CA 1
ATOM 1356 C C . GLY B 2 32 ? 8.648 14.209 50.969 1.00 46.99 27 GLY B C 1
ATOM 1357 O O . GLY B 2 32 ? 8.607 14.555 52.160 1.00 45.04 27 GLY B O 1
ATOM 1358 N N . SER B 2 33 ? 9.771 14.200 50.265 1.00 47.93 28 SER B N 1
ATOM 1359 C CA . SER B 2 33 ? 11.047 14.471 50.904 1.00 48.90 28 SER B CA 1
ATOM 1360 C C . SER B 2 33 ? 11.958 15.281 49.970 1.00 49.58 28 SER B C 1
ATOM 1361 O O . SER B 2 33 ? 12.153 14.899 48.819 1.00 47.64 28 SER B O 1
ATOM 1364 N N . ASP B 2 34 ? 12.466 16.409 50.468 1.00 49.41 29 ASP B N 1
ATOM 1365 C CA . ASP B 2 34 ? 13.530 17.144 49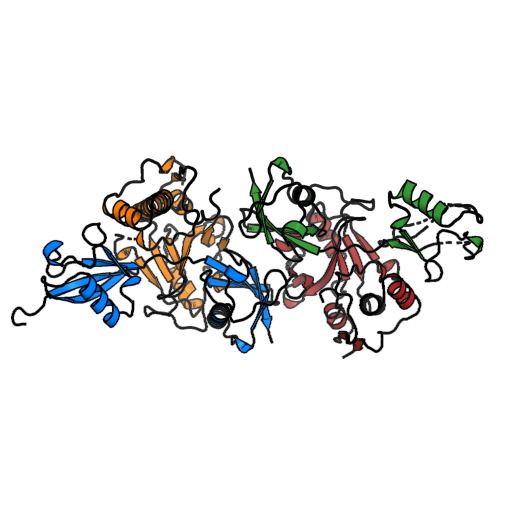.804 1.00 52.59 29 ASP B CA 1
ATOM 1366 C C . ASP B 2 34 ? 14.847 16.475 50.175 1.00 50.46 29 ASP B C 1
ATOM 1367 O O . ASP B 2 34 ? 15.042 16.093 51.322 1.00 53.79 29 ASP B O 1
ATOM 1372 N N . LEU B 2 35 ? 15.745 16.341 49.215 1.00 45.54 30 LEU B N 1
ATOM 1373 C CA . LEU B 2 35 ? 17.070 15.775 49.458 1.00 45.58 30 LEU B CA 1
ATOM 1374 C C . LEU B 2 35 ? 18.100 16.871 49.297 1.00 46.26 30 LEU B C 1
ATOM 1375 O O . LEU B 2 35 ? 17.984 17.683 48.382 1.00 46.20 30 LEU B O 1
ATOM 1380 N N . ASP B 2 36 ? 19.104 16.877 50.164 1.00 47.18 31 ASP B N 1
ATOM 1381 C CA . ASP B 2 36 ? 20.259 17.747 50.016 1.00 48.79 31 ASP B CA 1
ATOM 1382 C C . ASP B 2 36 ? 21.518 16.884 50.058 1.00 47.32 31 ASP B C 1
ATOM 1383 O O . ASP B 2 36 ? 21.787 16.218 51.046 1.00 46.31 31 ASP B O 1
ATOM 1388 N N . PHE B 2 37 ? 22.246 16.875 48.947 1.00 47.12 32 PHE B N 1
ATOM 1389 C CA . PHE B 2 37 ? 23.441 16.077 48.796 1.00 48.39 32 PHE B CA 1
ATOM 1390 C C . PHE B 2 37 ? 24.556 16.955 49.336 1.00 52.37 32 PHE B C 1
ATOM 1391 O O . PHE B 2 37 ? 24.851 17.996 48.771 1.00 53.35 32 PHE B O 1
ATOM 1399 N N . GLU B 2 38 ? 25.117 16.564 50.473 1.00 61.29 33 GLU B N 1
ATOM 1400 C CA . GLU B 2 38 ? 26.093 17.395 51.176 1.00 66.74 33 GLU B CA 1
ATOM 1401 C C . GLU B 2 38 ? 27.480 16.951 50.746 1.00 64.41 33 GLU B C 1
ATOM 1402 O O . GLU B 2 38 ? 28.031 15.989 51.293 1.00 67.79 33 GLU B O 1
ATOM 1408 N N . TYR B 2 39 ? 28.011 17.645 49.744 1.00 61.20 34 TYR B N 1
ATOM 1409 C CA . TYR B 2 39 ? 29.352 17.380 49.219 1.00 61.68 34 TYR B CA 1
ATOM 1410 C C . TYR B 2 39 ? 30.392 18.398 49.722 1.00 66.65 34 TYR B C 1
ATOM 1411 O O . TYR B 2 39 ? 30.054 19.535 50.070 1.00 69.98 34 TYR B O 1
ATOM 1420 N N . THR B 2 40 ? 31.656 17.970 49.717 1.00 70.14 35 THR B N 1
ATOM 1421 C CA . THR B 2 40 ? 32.828 18.822 49.993 1.00 72.65 35 THR B CA 1
ATOM 1422 C C . THR B 2 40 ? 33.537 19.116 48.664 1.00 75.38 35 THR B C 1
ATOM 1423 O O . THR B 2 40 ? 33.235 18.486 47.641 1.00 73.21 35 THR B O 1
ATOM 1427 N N . ARG B 2 41 ? 34.474 20.067 48.670 1.00 77.82 36 ARG B N 1
ATOM 1428 C CA . ARG B 2 41 ? 35.422 20.231 47.550 1.00 78.98 36 ARG B CA 1
ATOM 1429 C C . ARG B 2 41 ? 36.079 18.882 47.165 1.00 74.42 36 ARG B C 1
ATOM 1430 O O . ARG B 2 41 ? 36.256 17.989 48.005 1.00 73.04 36 ARG B O 1
ATOM 1438 N N . GLY B 2 42 ? 36.369 18.730 45.876 1.00 71.07 37 GLY B N 1
ATOM 1439 C CA . GLY B 2 42 ? 37.021 17.529 45.348 1.00 70.70 37 GLY B CA 1
ATOM 1440 C C . GLY B 2 42 ? 36.123 16.426 44.795 1.00 67.64 37 GLY B C 1
ATOM 1441 O O . GLY B 2 42 ? 36.571 15.288 44.660 1.00 68.60 37 GLY B O 1
ATOM 1442 N N . ILE B 2 43 ? 34.871 16.739 44.467 1.00 63.01 38 ILE B N 1
ATOM 1443 C CA . ILE B 2 43 ? 33.977 15.739 43.874 1.00 61.77 38 ILE B CA 1
ATOM 1444 C C . ILE B 2 43 ? 34.100 15.684 42.355 1.00 59.79 38 ILE B C 1
ATOM 1445 O O . ILE B 2 43 ? 34.500 16.659 41.724 1.00 59.95 38 ILE B O 1
ATOM 1450 N N . GLN B 2 44 ? 33.714 14.542 41.786 1.00 57.63 39 GLN B N 1
ATOM 1451 C CA . GLN B 2 44 ? 33.558 14.392 40.343 1.00 56.06 39 GLN B CA 1
ATOM 1452 C C . GLN B 2 44 ? 32.357 15.205 39.813 1.00 56.12 39 GLN B C 1
ATOM 1453 O O . GLN B 2 44 ? 31.193 14.781 39.924 1.00 56.83 39 GLN B O 1
ATOM 1459 N N . ASP B 2 45 ? 32.654 16.365 39.234 1.00 56.71 40 ASP B N 1
ATOM 1460 C CA . ASP B 2 45 ? 31.654 17.236 38.635 1.00 56.04 40 ASP B CA 1
ATOM 1461 C C . ASP B 2 45 ? 31.458 16.826 37.179 1.00 55.53 40 ASP B C 1
ATOM 1462 O O . ASP B 2 45 ? 31.934 17.501 36.256 1.00 55.36 40 ASP B O 1
ATOM 1467 N N . ILE B 2 46 ? 30.754 15.709 36.998 1.00 53.53 41 ILE B N 1
ATOM 1468 C CA . ILE B 2 46 ? 30.580 15.042 35.706 1.00 54.13 41 ILE B CA 1
ATOM 1469 C C . ILE B 2 46 ? 29.150 14.556 35.513 1.00 51.42 41 ILE B C 1
ATOM 1470 O O . ILE B 2 46 ? 28.378 14.424 36.484 1.00 49.86 41 ILE B O 1
ATOM 1475 N N . GLN B 2 47 ? 28.794 14.312 34.253 1.00 47.76 42 GLN B N 1
ATOM 1476 C CA . GLN B 2 47 ? 27.503 13.736 33.938 1.00 49.13 42 GLN B CA 1
ATOM 1477 C C . GLN B 2 47 ? 27.460 12.312 34.470 1.00 48.81 42 GLN B C 1
ATOM 1478 O O . GLN B 2 47 ? 28.431 11.569 34.354 1.00 47.50 42 GLN B O 1
ATOM 1484 N N . VAL B 2 48 ? 26.357 11.962 35.114 1.00 47.25 43 VAL B N 1
ATOM 1485 C CA . VAL B 2 48 ? 26.209 10.641 35.712 1.00 47.17 43 VAL B CA 1
ATOM 1486 C C . VAL B 2 48 ? 25.089 9.939 34.991 1.00 47.74 43 VAL B C 1
ATOM 1487 O O . VAL B 2 48 ? 2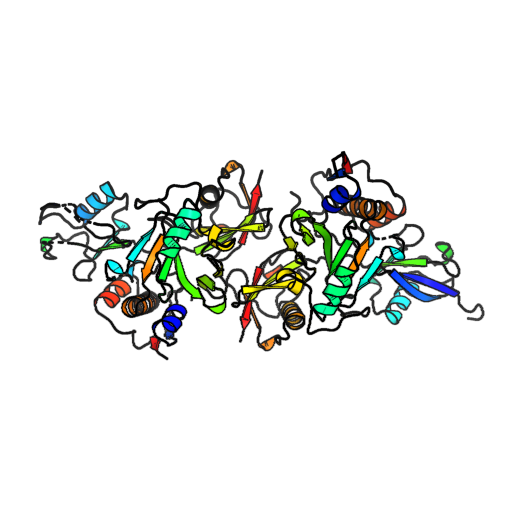3.984 10.475 34.919 1.00 51.58 43 VAL B O 1
ATOM 1491 N N . ASP B 2 49 ? 25.411 8.757 34.471 1.00 44.94 44 ASP B N 1
ATOM 1492 C CA . ASP B 2 49 ? 24.480 7.814 33.899 1.00 46.04 44 ASP B CA 1
ATOM 1493 C C . ASP B 2 49 ? 23.932 6.991 35.068 1.00 46.06 44 ASP B C 1
ATOM 1494 O O . ASP B 2 49 ? 24.680 6.292 35.760 1.00 44.85 44 ASP B O 1
ATOM 1499 N N . LEU B 2 50 ? 22.625 7.072 35.269 1.00 44.08 45 LEU B N 1
ATOM 1500 C CA . LEU B 2 50 ? 21.966 6.391 36.379 1.00 45.74 45 LEU B CA 1
ATOM 1501 C C . LEU B 2 50 ? 21.769 4.922 36.185 1.00 44.79 45 LEU B C 1
ATOM 1502 O O . LEU B 2 50 ? 21.495 4.222 37.158 1.00 46.84 45 LEU B O 1
ATOM 1507 N N . GLY B 2 51 ? 21.914 4.438 34.949 1.00 43.88 46 GLY B N 1
ATOM 1508 C CA . GLY B 2 51 ? 21.614 3.046 34.608 1.00 43.21 46 GLY B CA 1
ATOM 1509 C C . GLY B 2 51 ? 21.954 1.986 35.648 1.00 44.91 46 GLY B C 1
ATOM 1510 O O . GLY B 2 51 ? 21.068 1.216 36.076 1.00 43.68 46 GLY B O 1
ATOM 1511 N N . PRO B 2 52 ? 23.229 1.933 36.069 1.00 44.93 47 PRO B N 1
ATOM 1512 C CA . PRO B 2 52 ? 23.668 0.920 37.024 1.00 45.83 47 PRO B CA 1
ATOM 1513 C C . PRO B 2 52 ? 22.965 0.992 38.361 1.00 43.60 47 PRO B C 1
ATOM 1514 O O . PRO B 2 52 ? 22.865 -0.024 39.012 1.00 43.72 47 PRO B O 1
ATOM 1518 N N . ALA B 2 53 ? 22.493 2.180 38.762 1.00 42.14 48 ALA B N 1
ATOM 1519 C CA . ALA B 2 53 ? 21.668 2.312 39.972 1.00 42.16 48 ALA B CA 1
ATOM 1520 C C . ALA B 2 53 ? 20.423 1.413 39.940 1.00 42.02 48 ALA B C 1
ATOM 1521 O O . ALA B 2 53 ? 19.920 1.011 41.001 1.00 43.19 48 ALA B O 1
ATOM 1523 N N . PHE B 2 54 ? 19.932 1.095 38.743 1.00 41.35 49 PHE B N 1
ATOM 1524 C CA . PHE B 2 54 ? 18.692 0.321 38.605 1.00 42.60 49 PHE B CA 1
ATOM 1525 C C . PHE B 2 54 ? 18.881 -1.158 38.332 1.00 46.08 49 PHE B C 1
ATOM 1526 O O . PHE B 2 54 ? 17.911 -1.847 38.045 1.00 46.65 49 PHE B O 1
ATOM 1542 N N . PHE B 2 56 ? 19.363 -3.559 40.386 1.00 55.76 51 PHE B N 1
ATOM 1543 C CA . PHE B 2 56 ? 18.746 -4.356 41.447 1.00 59.57 51 PHE B CA 1
ATOM 1544 C C . PHE B 2 56 ? 17.210 -4.248 41.437 1.00 57.64 51 PHE B C 1
ATOM 1545 O O . PHE B 2 56 ? 16.529 -4.931 42.184 1.00 58.06 51 PHE B O 1
ATOM 1553 N N . SER B 2 57 ? 16.673 -3.359 40.616 1.00 54.89 52 SER B N 1
ATOM 1554 C CA . SER B 2 57 ? 15.244 -3.155 40.519 1.00 54.71 52 SER B CA 1
ATOM 1555 C C . SER B 2 57 ? 14.502 -4.434 40.042 1.00 53.94 52 SER B C 1
ATOM 1556 O O . SER B 2 57 ? 14.978 -5.113 39.135 1.00 52.30 52 SER B O 1
ATOM 1559 N N . PRO B 2 58 ? 13.314 -4.734 40.611 1.00 54.35 53 PRO B N 1
ATOM 1560 C CA . PRO B 2 58 ? 12.559 -5.862 40.043 1.00 56.15 53 PRO B CA 1
ATOM 1561 C C . PRO B 2 58 ? 12.238 -5.640 38.555 1.00 56.51 53 PRO B C 1
ATOM 1562 O O . PRO B 2 58 ? 12.057 -4.496 38.106 1.00 52.66 53 PRO B O 1
ATOM 1566 N N . ASP B 2 59 ? 12.161 -6.728 37.806 1.00 59.11 54 ASP B N 1
ATOM 1567 C CA . ASP B 2 59 ? 11.942 -6.666 36.358 1.00 61.33 54 ASP B CA 1
ATOM 1568 C C . ASP B 2 59 ? 10.651 -5.940 35.993 1.00 59.42 54 ASP B C 1
ATOM 1569 O O . ASP B 2 59 ? 10.634 -5.174 35.036 1.00 59.61 54 ASP B O 1
ATOM 1574 N N . GLU B 2 60 ? 9.596 -6.135 36.779 1.00 59.10 55 GLU B N 1
ATOM 1575 C CA . GLU B 2 60 ? 8.328 -5.411 36.568 1.00 60.83 55 GLU B CA 1
ATOM 1576 C C . GLU B 2 60 ? 8.456 -3.868 36.728 1.00 56.74 55 GLU B C 1
ATOM 1577 O O . GLU B 2 60 ? 7.544 -3.133 36.380 1.00 56.69 55 GLU B O 1
ATOM 1583 N N . GLU B 2 61 ? 9.558 -3.385 37.284 1.00 53.09 56 GLU B N 1
ATOM 1584 C CA . GLU B 2 61 ? 9.790 -1.955 37.389 1.00 51.84 56 GLU B CA 1
ATOM 1585 C C . GLU B 2 61 ? 10.689 -1.377 36.278 1.00 50.09 56 GLU B C 1
ATOM 1586 O O . GLU B 2 61 ? 11.021 -0.215 36.339 1.00 48.69 56 GLU B O 1
ATOM 1592 N N . LYS B 2 62 ? 11.086 -2.174 35.288 1.00 51.36 57 LYS B N 1
ATOM 1593 C CA . LYS B 2 62 ? 11.860 -1.703 34.124 1.00 51.84 57 LYS B CA 1
ATOM 1594 C C . LYS B 2 62 ? 11.117 -2.134 32.885 1.00 53.39 57 LYS B C 1
ATOM 1595 O O . LYS B 2 62 ? 10.836 -3.318 32.729 1.00 55.12 57 LYS B O 1
ATOM 1601 N N . THR B 2 63 ? 10.747 -1.199 32.020 1.00 53.66 58 THR B N 1
ATOM 1602 C CA . THR B 2 63 ? 10.078 -1.575 30.775 1.00 56.61 58 THR B CA 1
ATOM 1603 C C . THR B 2 63 ? 10.622 -0.803 29.585 1.00 53.98 58 THR B C 1
ATOM 1604 O O . THR B 2 63 ? 10.855 0.402 29.672 1.00 49.82 58 THR B O 1
ATOM 1608 N N . LEU B 2 64 ? 10.808 -1.513 28.475 1.00 52.27 59 LEU B N 1
ATOM 1609 C CA . LEU B 2 64 ? 11.317 -0.938 27.237 1.00 50.83 59 LEU B CA 1
ATOM 1610 C C . LEU B 2 64 ? 10.154 -0.649 26.288 1.00 50.87 59 LEU B C 1
ATOM 1611 O O . LEU B 2 64 ? 9.368 -1.548 25.997 1.00 53.83 59 LEU B O 1
ATOM 1616 N N . TRP B 2 65 ? 10.006 0.601 25.856 1.00 47.66 60 TRP B N 1
ATOM 1617 C CA . TRP B 2 65 ? 9.066 0.957 24.791 1.00 47.59 60 TRP B CA 1
ATOM 1618 C C . TRP B 2 65 ? 9.809 1.095 23.454 1.00 47.52 60 TRP B C 1
ATOM 1619 O O . TRP B 2 65 ? 10.990 1.525 23.424 1.00 44.06 60 TRP B O 1
ATOM 1630 N N . VAL B 2 66 ? 9.109 0.759 22.367 1.00 46.63 61 VAL B N 1
ATOM 1631 C CA . VAL B 2 66 ? 9.676 0.782 21.003 1.00 47.09 61 VAL B CA 1
ATOM 1632 C C . VAL B 2 66 ? 8.772 1.553 20.032 1.00 48.75 61 VAL B C 1
ATOM 1633 O O . VAL B 2 66 ? 8.785 1.311 18.800 1.00 50.85 61 VAL B O 1
ATOM 1637 N N . SER B 2 67 ? 8.078 2.547 20.589 1.00 47.48 62 SER B N 1
ATOM 1638 C CA . SER B 2 67 ? 6.992 3.275 19.938 1.00 48.24 62 SER B CA 1
ATOM 1639 C C . SER B 2 67 ? 7.319 4.654 19.360 1.00 48.84 62 SER B C 1
ATOM 1640 O O . SER B 2 67 ? 6.425 5.350 18.842 1.00 48.71 62 SER B O 1
ATOM 1643 N N . GLY B 2 68 ? 8.567 5.088 19.445 1.00 45.84 63 GLY B N 1
ATOM 1644 C CA . GLY B 2 68 ? 8.871 6.463 19.059 1.00 46.24 63 GLY B CA 1
ATOM 1645 C C . GLY B 2 68 ? 9.043 6.793 17.585 1.00 47.32 63 GLY B C 1
ATOM 1646 O O . GLY B 2 68 ? 9.355 7.928 17.257 1.00 46.62 63 GLY B O 1
ATOM 1647 N N . LYS B 2 69 ? 8.868 5.828 16.683 1.00 50.52 64 LYS B N 1
ATOM 1648 C CA . LYS B 2 69 ? 8.833 6.160 15.253 1.00 52.07 64 LYS B CA 1
ATOM 1649 C C . LYS B 2 69 ? 7.593 7.011 14.891 1.00 53.37 64 LYS B C 1
ATOM 1650 O O . LYS B 2 69 ? 7.697 7.913 14.061 1.00 57.00 64 LYS B O 1
ATOM 1656 N N . ASN B 2 70 ? 6.449 6.765 15.532 1.00 53.49 65 ASN B N 1
ATOM 1657 C CA . ASN B 2 70 ? 5.188 7.435 15.176 1.00 55.75 65 ASN B CA 1
ATOM 1658 C C . ASN B 2 70 ? 4.480 8.068 16.368 1.00 55.67 65 ASN B C 1
ATOM 1659 O O . ASN B 2 70 ? 4.309 7.434 17.419 1.00 53.21 65 ASN B O 1
ATOM 1664 N N . GLN B 2 71 ? 4.053 9.313 16.179 1.00 56.28 66 GLN B N 1
ATOM 1665 C CA . GLN B 2 71 ? 3.286 10.059 17.182 1.00 58.58 66 GLN B CA 1
ATOM 1666 C C . GLN B 2 71 ? 2.180 9.258 17.875 1.00 59.40 66 GLN B C 1
ATOM 1667 O O . GLN B 2 71 ? 2.057 9.297 19.101 1.00 57.87 66 GLN B O 1
ATOM 1673 N N . GLU B 2 72 ? 1.394 8.511 17.109 1.00 61.16 67 GLU B N 1
ATOM 1674 C CA . GLU B 2 72 ? 0.213 7.858 17.681 1.00 64.56 67 GLU B CA 1
ATOM 1675 C C . GLU B 2 72 ? 0.558 6.659 18.574 1.00 60.95 67 GLU B C 1
ATOM 1676 O O . GLU B 2 72 ? -0.086 6.453 19.604 1.00 60.74 67 GLU B O 1
ATOM 1682 N N . THR B 2 73 ? 1.563 5.877 18.209 1.00 57.48 68 THR B N 1
ATOM 1683 C CA . THR B 2 73 ? 1.962 4.749 19.072 1.00 58.65 68 THR B CA 1
ATOM 1684 C C . THR B 2 73 ? 2.650 5.204 20.401 1.00 57.97 68 THR B C 1
ATOM 1685 O O . THR B 2 73 ? 2.522 4.520 21.436 1.00 57.51 68 THR B O 1
ATOM 1689 N N . LEU B 2 74 ? 3.338 6.356 20.377 1.00 55.62 69 LEU B N 1
ATOM 1690 C CA . LEU B 2 74 ? 3.887 6.959 21.609 1.00 54.27 69 LEU B CA 1
ATOM 1691 C C . LEU B 2 74 ? 2.782 7.519 22.496 1.00 56.21 69 LEU B C 1
ATOM 1692 O O . LEU B 2 74 ? 2.763 7.223 23.700 1.00 55.04 69 LEU B O 1
ATOM 1697 N N . GLU B 2 75 ? 1.889 8.334 21.907 1.00 57.43 70 GLU B N 1
ATOM 1698 C CA . GLU B 2 75 ? 0.707 8.870 22.618 1.00 59.12 70 GLU B CA 1
ATOM 1699 C C . GLU B 2 75 ? -0.039 7.767 23.351 1.00 59.29 70 GLU B C 1
ATOM 1700 O O . GLU B 2 75 ? -0.411 7.933 24.515 1.00 61.20 70 GLU B O 1
ATOM 1706 N N . LYS B 2 76 ? -0.213 6.644 22.665 1.00 60.22 71 LYS B N 1
ATOM 1707 C CA . LYS B 2 76 ? -0.819 5.430 23.217 1.00 63.43 71 LYS B CA 1
ATOM 1708 C C . LYS B 2 76 ? -0.040 4.837 24.394 1.00 62.04 71 LYS B C 1
ATOM 1709 O O . LYS B 2 76 ? -0.631 4.529 25.402 1.00 63.18 71 LYS B O 1
ATOM 1715 N N . ASP B 2 77 ? 1.270 4.664 24.271 1.00 62.16 72 ASP B N 1
ATOM 1716 C CA . ASP B 2 77 ? 2.103 4.237 25.422 1.00 61.21 72 ASP B CA 1
ATOM 1717 C C . ASP B 2 77 ? 2.024 5.191 26.625 1.00 58.05 72 ASP B C 1
ATOM 1718 O O . ASP B 2 77 ? 1.991 4.743 27.773 1.00 58.09 72 ASP B O 1
ATOM 1723 N N . LEU B 2 78 ? 1.986 6.495 26.345 1.00 54.24 73 LEU B N 1
ATOM 1724 C CA . LEU B 2 78 ? 1.879 7.520 27.378 1.00 51.49 73 LEU B CA 1
ATOM 1725 C C . LEU B 2 78 ? 0.525 7.471 28.051 1.00 53.56 73 LEU B C 1
ATOM 1726 O O . LEU B 2 78 ? 0.469 7.440 29.284 1.00 49.73 73 LEU B O 1
ATOM 1731 N N . ALA B 2 79 ? -0.548 7.455 27.242 1.00 55.02 74 ALA B N 1
ATOM 1732 C CA . ALA B 2 79 ? -1.919 7.321 27.748 1.00 57.15 74 ALA B CA 1
ATOM 1733 C C . ALA B 2 79 ? -2.157 6.062 28.592 1.00 59.21 74 ALA B C 1
ATOM 1734 O O . ALA B 2 79 ? -3.090 6.053 29.396 1.00 62.48 74 ALA B O 1
ATOM 1736 N N . THR B 2 80 ? -1.341 5.017 28.433 1.00 60.25 75 THR B N 1
ATOM 1737 C CA . THR B 2 80 ? -1.436 3.854 29.329 1.00 61.69 75 THR B CA 1
ATOM 1738 C C . THR B 2 80 ? -0.921 4.121 30.726 1.00 60.88 75 THR B C 1
ATOM 1739 O O . THR B 2 80 ? -1.286 3.398 31.627 1.00 62.59 75 THR B O 1
ATOM 1743 N N . LEU B 2 81 ? -0.035 5.108 30.896 1.00 60.16 76 LEU B N 1
ATOM 1744 C CA . LEU B 2 81 ? 0.668 5.310 32.165 1.00 58.83 76 LEU B CA 1
ATOM 1745 C C . LEU B 2 81 ? -0.278 5.855 33.216 1.00 58.80 76 LEU B C 1
ATOM 1746 O O . LEU B 2 81 ? -1.139 6.691 32.918 1.00 55.92 76 LEU B O 1
ATOM 1751 N N . ASN B 2 82 ? -0.079 5.387 34.442 1.00 59.43 77 ASN B N 1
ATOM 1752 C CA . ASN B 2 82 ? -0.855 5.866 35.589 1.00 62.06 77 ASN B CA 1
ATOM 1753 C C . ASN B 2 82 ? -0.299 7.241 36.024 1.00 59.02 77 ASN B C 1
ATOM 1754 O O . ASN B 2 82 ? 0.872 7.358 36.394 1.00 58.61 77 ASN B O 1
ATOM 1759 N N . LYS B 2 83 ? -1.168 8.250 36.003 1.00 58.21 78 LYS B N 1
ATOM 1760 C CA . LYS B 2 83 ? -0.788 9.651 36.226 1.00 56.54 78 LYS B CA 1
ATOM 1761 C C . LYS B 2 83 ? -0.304 10.017 37.639 1.00 54.08 78 LYS B C 1
ATOM 1762 O O . LYS B 2 83 ? 0.113 11.139 37.860 1.00 54.44 78 LYS B O 1
ATOM 1768 N N . SER B 2 84 ? -0.368 9.082 38.582 1.00 52.12 79 SER B N 1
ATOM 1769 C CA . SER B 2 84 ? 0.252 9.236 39.886 1.00 52.53 79 SER B CA 1
ATOM 1770 C C . SER B 2 84 ? 1.654 8.613 39.958 1.00 53.04 79 SER B C 1
ATOM 1771 O O . SER B 2 84 ? 2.318 8.727 40.991 1.00 55.52 79 SER B O 1
ATOM 1774 N N . SER B 2 85 ? 2.086 7.940 38.890 1.00 52.65 80 SER B N 1
ATOM 1775 C CA . SER B 2 85 ? 3.399 7.272 38.868 1.00 52.51 80 SER B CA 1
ATOM 1776 C C . SER B 2 85 ? 4.487 8.242 38.386 1.00 45.97 80 SER B C 1
ATOM 1777 O O . SER B 2 85 ? 4.217 9.161 37.622 1.00 44.77 80 SER B O 1
ATOM 1780 N N . VAL B 2 86 ? 5.711 8.035 38.840 1.00 43.26 81 VAL B N 1
ATOM 1781 C CA . VAL B 2 86 ? 6.871 8.779 38.331 1.00 39.90 81 VAL B CA 1
ATOM 1782 C C . VAL B 2 86 ? 7.906 7.762 37.835 1.00 37.83 81 VAL B C 1
ATOM 1783 O O . VAL B 2 86 ? 8.042 6.687 38.413 1.00 36.70 81 VAL B O 1
ATOM 1787 N N . TYR B 2 87 ? 8.618 8.111 36.767 1.00 35.38 82 TYR B N 1
ATOM 1788 C CA . TYR B 2 87 ? 9.564 7.200 36.121 1.00 35.36 82 TYR B CA 1
ATOM 1789 C C . TYR B 2 87 ? 10.871 7.904 35.870 1.00 33.67 82 TYR B C 1
ATOM 1790 O O . TYR B 2 87 ? 10.875 9.088 35.525 1.00 34.46 82 TYR B O 1
ATOM 1799 N N . PHE B 2 88 ? 11.977 7.188 36.023 1.00 32.52 83 PHE B N 1
ATOM 1800 C CA . PHE B 2 88 ? 13.222 7.585 35.356 1.00 32.24 83 PHE B CA 1
ATOM 1801 C C . PHE B 2 88 ? 13.087 7.031 33.943 1.00 33.36 83 PHE B C 1
ATOM 1802 O O . PHE B 2 88 ? 12.634 5.883 33.756 1.00 33.85 83 PHE B O 1
ATOM 1810 N N . PHE B 2 89 ? 13.452 7.839 32.960 1.00 32.85 84 PHE B N 1
ATOM 1811 C CA . PHE B 2 89 ? 13.041 7.638 31.564 1.00 33.92 84 PHE B CA 1
ATOM 1812 C C . PHE B 2 89 ? 14.242 7.955 30.664 1.00 32.50 84 PHE B C 1
ATOM 1813 O O . PHE B 2 89 ? 14.717 9.093 30.648 1.00 31.58 84 PHE B O 1
ATOM 1821 N N . ARG B 2 90 ? 14.747 6.939 29.966 1.00 33.56 85 ARG B N 1
ATOM 1822 C CA . ARG B 2 90 ? 15.978 7.045 29.183 1.00 34.57 85 ARG B CA 1
ATOM 1823 C C . ARG B 2 90 ? 15.639 7.060 27.708 1.00 34.30 85 ARG B C 1
ATOM 1824 O O . ARG B 2 90 ? 14.925 6.181 27.233 1.00 33.31 85 ARG B O 1
ATOM 1832 N N . THR B 2 91 ? 16.147 8.065 27.004 1.00 33.69 86 THR B N 1
ATOM 1833 C CA . THR B 2 91 ? 15.975 8.215 25.570 1.00 34.65 86 THR B CA 1
ATOM 1834 C C . THR B 2 91 ? 17.345 8.022 24.963 1.00 35.23 86 THR B C 1
ATOM 1835 O O . THR B 2 91 ? 18.330 8.189 25.647 1.00 35.62 86 THR B O 1
ATOM 1839 N N . GLY B 2 92 ? 17.396 7.680 23.683 1.00 37.16 87 GLY B N 1
ATOM 1840 C CA . GLY B 2 92 ? 18.632 7.366 23.004 1.00 38.15 87 GLY B CA 1
ATOM 1841 C C . GLY B 2 92 ? 18.559 5.998 22.373 1.00 41.11 87 GLY B C 1
ATOM 1842 O O . GLY B 2 92 ? 17.477 5.448 22.214 1.00 42.33 87 GLY B O 1
ATOM 1843 N N . THR B 2 93 ? 19.725 5.478 22.000 1.00 42.61 88 THR B N 1
ATOM 1844 C CA . THR B 2 93 ? 19.872 4.215 21.320 1.00 45.06 88 THR B CA 1
ATOM 1845 C C . THR B 2 93 ? 20.493 3.192 22.273 1.00 49.05 88 THR B C 1
ATOM 1846 O O . THR B 2 93 ? 21.152 3.560 23.254 1.00 46.39 88 THR B O 1
ATOM 1850 N N . GLN B 2 94 ? 20.295 1.910 21.962 1.00 52.81 89 GLN B N 1
ATOM 1851 C CA . GLN B 2 94 ? 20.703 0.820 22.857 1.00 56.30 89 GLN B CA 1
ATOM 1852 C C . GLN B 2 94 ? 22.222 0.697 23.031 1.00 56.73 89 GLN B C 1
ATOM 1853 O O . GLN B 2 94 ? 22.725 0.551 24.149 1.00 60.94 89 GLN B O 1
ATOM 1859 N N . GLY B 2 95 ? 22.961 0.788 21.953 1.00 56.23 90 GLY B N 1
ATOM 1860 C CA . GLY B 2 95 ? 24.427 0.775 22.078 1.00 57.90 90 GLY B CA 1
ATOM 1861 C C . GLY B 2 95 ? 25.049 2.090 22.555 1.00 56.44 90 GLY B C 1
ATOM 1862 O O . GLY B 2 95 ? 26.160 2.085 23.084 1.00 58.52 90 GLY B O 1
ATOM 1863 N N . GLY B 2 96 ? 24.324 3.203 22.405 1.00 52.34 91 GLY B N 1
ATOM 1864 C CA . GLY B 2 96 ? 24.926 4.530 22.339 1.00 49.08 91 GLY B CA 1
ATOM 1865 C C . GLY B 2 96 ? 24.597 5.502 23.443 1.00 45.21 91 GLY B C 1
ATOM 1866 O O . GLY B 2 96 ? 24.378 5.127 24.595 1.00 45.61 91 GLY B O 1
ATOM 1867 N N . ALA B 2 97 ? 24.587 6.775 23.076 1.00 42.73 92 ALA B N 1
ATOM 1868 C CA . ALA B 2 97 ? 24.320 7.855 24.021 1.00 41.97 92 ALA B CA 1
ATOM 1869 C C . ALA B 2 97 ? 22.877 7.736 24.512 1.00 40.12 92 ALA B C 1
ATOM 1870 O O . ALA B 2 97 ? 21.947 7.507 23.737 1.00 39.56 92 ALA B O 1
ATOM 1872 N N . GLY B 2 98 ? 22.732 7.782 25.815 1.00 40.13 93 GLY B N 1
ATOM 1873 C CA . GLY B 2 98 ? 21.444 7.724 26.469 1.00 41.25 93 GLY B CA 1
ATOM 1874 C C . GLY B 2 98 ? 21.346 8.896 27.398 1.00 40.60 93 GLY B C 1
ATOM 1875 O O . GLY B 2 98 ? 22.350 9.362 27.928 1.00 42.57 93 GLY B O 1
ATOM 1876 N N . HIS B 2 99 ? 20.133 9.371 27.596 1.00 37.77 94 HIS B N 1
ATOM 1877 C CA . HIS B 2 99 ? 19.908 10.515 28.418 1.00 36.27 94 HIS B CA 1
ATOM 1878 C C . HIS B 2 99 ? 18.799 10.161 29.363 1.00 35.37 94 HIS B C 1
ATOM 1879 O O . HIS B 2 99 ? 17.738 9.735 28.922 1.00 34.42 94 HIS B O 1
ATOM 1886 N N . TRP B 2 100 ? 19.019 10.387 30.649 1.00 34.41 95 TRP B N 1
ATOM 1887 C CA . TRP B 2 100 ? 17.979 10.188 31.630 1.00 34.55 95 TRP B CA 1
ATOM 1888 C C . TRP B 2 100 ? 17.223 11.472 31.962 1.00 33.80 95 TRP B C 1
ATOM 1889 O O . TRP B 2 100 ? 17.785 12.543 32.065 1.00 35.17 95 TRP B O 1
ATOM 1900 N N . GLN B 2 101 ? 15.926 11.333 32.179 1.00 32.81 96 GLN B N 1
ATOM 1901 C CA . GLN B 2 101 ? 15.065 12.417 32.597 1.00 33.01 96 GLN B CA 1
ATOM 1902 C C . GLN B 2 101 ? 13.973 11.834 33.456 1.00 33.72 96 GLN B C 1
ATOM 1903 O O . GLN B 2 101 ? 13.722 10.634 33.383 1.00 34.01 96 GLN B O 1
ATOM 1909 N N . VAL B 2 102 ? 13.330 12.664 34.267 1.00 34.59 97 VAL B N 1
ATOM 1910 C CA . VAL B 2 102 ? 12.193 12.233 35.036 1.00 37.04 97 VAL B CA 1
ATOM 1911 C C . VAL B 2 102 ? 10.912 12.496 34.257 1.00 38.30 97 VAL B C 1
ATOM 1912 O O . VAL B 2 102 ? 10.711 13.587 33.725 1.00 39.10 97 VAL B O 1
ATOM 1916 N N . LEU B 2 103 ? 10.031 11.509 34.252 1.00 39.52 98 LEU B N 1
ATOM 1917 C CA . LEU B 2 103 ? 8.745 11.601 33.605 1.00 42.03 98 LEU B CA 1
ATOM 1918 C C . LEU B 2 103 ? 7.689 11.628 34.715 1.00 43.18 98 LEU B C 1
ATOM 1919 O O . LEU B 2 103 ? 7.617 10.719 35.543 1.00 42.99 98 LEU B O 1
ATOM 1924 N N . TYR B 2 104 ? 6.917 12.707 34.777 1.00 42.97 99 TYR B N 1
ATOM 1925 C CA . TYR B 2 104 ? 5.839 12.843 35.770 1.00 43.68 99 TYR B CA 1
ATOM 1926 C C . TYR B 2 104 ? 4.669 13.605 35.161 1.00 44.68 99 TYR B C 1
ATOM 1927 O O . TYR B 2 104 ? 4.840 14.337 34.178 1.00 44.54 99 TYR B O 1
ATOM 1936 N N . TYR B 2 105 ? 3.478 13.392 35.712 1.00 47.81 100 TYR B N 1
ATOM 1937 C CA . TYR B 2 105 ? 2.284 14.117 35.263 1.00 49.66 100 TYR B CA 1
ATOM 1938 C C . TYR B 2 105 ? 2.079 15.337 36.143 1.00 49.42 100 TYR B C 1
ATOM 1939 O O . TYR B 2 105 ? 1.844 15.186 37.338 1.00 46.33 100 TYR B O 1
ATOM 1948 N N . GLU B 2 106 ? 2.238 16.541 35.575 1.00 52.20 101 GLU B N 1
ATOM 1949 C CA . GLU B 2 106 ? 1.994 17.784 36.321 1.00 57.54 101 GLU B CA 1
ATOM 1950 C C . GLU B 2 106 ? 0.539 18.180 36.144 1.00 59.28 101 GLU B C 1
ATOM 1951 O O . GLU B 2 106 ? 0.166 18.723 35.102 1.00 60.43 101 GLU B O 1
ATOM 1957 N N . ALA B 2 107 ? -0.286 17.877 37.141 1.00 61.18 102 ALA B N 1
ATOM 1958 C CA . ALA B 2 107 ? -1.736 18.189 37.088 1.00 64.87 102 ALA B CA 1
ATOM 1959 C C . ALA B 2 107 ? -2.049 19.666 36.733 1.00 66.00 102 ALA B C 1
ATOM 1960 O O . ALA B 2 107 ? -2.994 19.938 35.996 1.00 66.70 102 ALA B O 1
ATOM 1962 N N . ALA B 2 108 ? -1.226 20.590 37.226 1.00 67.65 103 ALA B N 1
ATOM 1963 C CA . ALA B 2 108 ? -1.326 22.025 36.904 1.00 70.55 103 ALA B CA 1
ATOM 1964 C C . ALA B 2 108 ? -1.297 22.368 35.399 1.00 71.70 103 ALA B C 1
ATOM 1965 O O . ALA B 2 108 ? -1.972 23.292 34.955 1.00 74.61 103 ALA B O 1
ATOM 1967 N N . LYS B 2 109 ? -0.510 21.635 34.625 1.00 71.50 104 LYS B N 1
ATOM 1968 C CA . LYS B 2 109 ? -0.444 21.829 33.176 1.00 70.27 104 LYS B CA 1
ATOM 1969 C C . LYS B 2 109 ? -1.295 20.822 32.400 1.00 67.83 104 LYS B C 1
ATOM 1970 O O . LYS B 2 109 ? -1.418 20.947 31.188 1.00 70.92 104 LYS B O 1
ATOM 1976 N N . SER B 2 110 ? -1.869 19.836 33.094 1.00 65.29 105 SER B N 1
ATOM 1977 C CA . SER B 2 110 ? -2.605 18.732 32.479 1.00 65.15 105 SER B CA 1
ATOM 1978 C C . SER B 2 110 ? -1.802 18.058 31.356 1.00 63.19 105 SER B C 1
ATOM 1979 O O . SER B 2 110 ? -2.209 18.043 30.205 1.00 67.47 105 SER B O 1
ATOM 1982 N N . GLY B 2 111 ? -0.647 17.508 31.709 1.00 58.46 106 GLY B N 1
ATOM 1983 C CA . GLY B 2 111 ? 0.165 16.748 30.754 1.00 55.06 106 GLY B CA 1
ATOM 1984 C C . GLY B 2 111 ? 1.393 16.123 31.391 1.00 50.96 106 GLY B C 1
ATOM 1985 O O . GLY B 2 111 ? 1.844 16.547 32.464 1.00 48.27 106 GLY B O 1
ATOM 1986 N N . TRP B 2 112 ? 1.922 15.108 30.717 1.00 49.14 107 TRP B N 1
ATOM 1987 C CA . TRP B 2 112 ? 3.205 14.513 31.076 1.00 47.42 107 TRP B CA 1
ATOM 1988 C C . TRP B 2 112 ? 4.339 15.499 30.830 1.00 45.64 107 TRP B C 1
ATOM 1989 O O . TRP B 2 112 ? 4.339 16.220 29.819 1.00 45.95 107 TRP B O 1
ATOM 2000 N N . VAL B 2 113 ? 5.295 15.529 31.759 1.00 44.20 108 VAL B N 1
ATOM 2001 C CA . VAL B 2 113 ? 6.475 16.392 31.688 1.00 42.57 108 VAL B CA 1
ATOM 2002 C C . VAL B 2 113 ? 7.730 15.537 31.759 1.00 41.49 108 VAL B C 1
ATOM 2003 O O . VAL B 2 113 ? 7.782 14.565 32.498 1.00 41.90 108 VAL B O 1
ATOM 2007 N N . SER B 2 114 ? 8.743 15.946 31.011 1.00 41.60 109 SER B N 1
ATOM 2008 C CA . SER B 2 114 ? 10.073 15.393 31.074 1.00 40.39 109 SER B CA 1
ATOM 2009 C C . SER B 2 114 ? 10.922 16.460 31.735 1.00 40.43 109 SER B C 1
ATOM 2010 O O . SER B 2 114 ? 10.967 17.603 31.273 1.00 40.41 109 SER B O 1
ATOM 2013 N N . TYR B 2 115 ? 11.587 16.076 32.819 1.00 38.01 110 TYR B N 1
ATOM 2014 C CA . TYR B 2 115 ? 12.466 16.947 33.568 1.00 37.62 110 TYR B CA 1
ATOM 2015 C C . TYR B 2 115 ? 13.862 16.324 33.625 1.00 36.34 110 TYR B C 1
ATOM 2016 O O . TYR B 2 115 ? 14.048 15.266 34.256 1.00 34.38 110 TYR B O 1
ATOM 2025 N N . SER B 2 116 ? 14.816 16.958 32.946 1.00 36.63 111 SER B N 1
ATOM 2026 C CA . SER B 2 116 ? 16.240 16.535 32.939 1.00 36.88 111 SER B CA 1
ATOM 2027 C C . SER B 2 116 ? 17.106 17.327 33.922 1.00 38.73 111 SER B C 1
ATOM 2028 O O . SER B 2 116 ? 18.112 16.829 34.438 1.00 39.86 111 SER B O 1
ATOM 2031 N N . SER B 2 117 ? 16.745 18.589 34.115 1.00 38.91 112 SER B N 1
ATOM 2032 C CA . SER B 2 117 ? 17.454 19.498 34.997 1.00 39.80 112 SER B CA 1
ATOM 2033 C C . SER B 2 117 ? 16.554 20.698 35.175 1.00 40.42 112 SER B C 1
ATOM 2034 O O . SER B 2 117 ? 15.521 20.826 34.516 1.00 38.31 112 SER B O 1
ATOM 2037 N N . GLN B 2 118 ? 16.984 21.598 36.038 1.00 42.01 113 GLN B N 1
ATOM 2038 C CA . GLN B 2 118 ? 16.311 22.874 36.218 1.00 45.47 113 GLN B CA 1
ATOM 2039 C C . GLN B 2 118 ? 16.206 23.683 34.904 1.00 45.43 113 GLN B C 1
ATOM 2040 O O . GLN B 2 118 ? 15.240 24.420 34.726 1.00 45.40 113 GLN B O 1
ATOM 2046 N N . SER B 2 119 ? 17.176 23.511 33.990 1.00 44.27 114 SER B N 1
ATOM 2047 C CA . SER B 2 119 ? 17.265 24.279 32.727 1.00 43.25 114 SER B CA 1
ATOM 2048 C C . SER B 2 119 ? 16.806 23.544 31.468 1.00 45.46 114 SER B C 1
ATOM 2049 O O . SER B 2 119 ? 16.874 24.108 30.381 1.00 47.75 114 SER B O 1
ATOM 2052 N N . ASN B 2 120 ? 16.339 22.299 31.606 1.00 43.04 115 ASN B N 1
ATOM 2053 C CA . ASN B 2 120 ? 16.034 21.443 30.463 1.00 40.36 115 ASN B CA 1
ATOM 2054 C C . ASN B 2 120 ? 14.893 20.566 30.896 1.00 40.79 115 ASN B C 1
ATOM 2055 O O . ASN B 2 120 ? 15.087 19.589 31.645 1.00 38.54 115 ASN B O 1
ATOM 2060 N N . HIS B 2 121 ? 13.704 20.938 30.456 1.00 40.23 116 HIS B N 1
ATOM 2061 C CA . HIS B 2 121 ? 12.506 20.188 30.741 1.00 42.50 116 HIS B CA 1
ATOM 2062 C C . HIS B 2 121 ? 11.448 20.590 29.726 1.00 42.02 116 HIS B C 1
ATOM 2063 O O . HIS B 2 121 ? 11.543 21.649 29.126 1.00 43.16 116 HIS B O 1
ATOM 2070 N N . PHE B 2 122 ? 10.453 19.759 29.519 1.00 41.30 117 PHE B N 1
ATOM 2071 C CA . PHE B 2 122 ? 9.359 20.158 28.643 1.00 43.13 117 PHE B CA 1
ATOM 2072 C C . PHE B 2 122 ? 8.096 19.413 28.949 1.00 43.26 117 PHE B C 1
ATOM 2073 O O . PHE B 2 122 ? 8.122 18.339 29.537 1.00 41.28 117 PHE B O 1
ATOM 2081 N N . GLN B 2 123 ? 6.989 19.989 28.504 1.00 44.70 118 GLN B N 1
ATOM 2082 C CA . GLN B 2 123 ? 5.706 19.317 28.552 1.00 46.64 118 GLN B CA 1
ATOM 2083 C C . GLN B 2 123 ? 5.592 18.415 27.335 1.00 47.01 118 GLN B C 1
ATOM 2084 O O . GLN B 2 123 ? 5.775 18.862 26.201 1.00 48.49 118 GLN B O 1
ATOM 2090 N N . VAL B 2 124 ? 5.301 17.146 27.592 1.00 46.74 119 VAL B N 1
ATOM 2091 C CA . VAL B 2 124 ? 5.339 16.100 26.594 1.00 47.42 119 VAL B CA 1
ATOM 2092 C C . VAL B 2 124 ? 3.987 16.037 25.918 1.00 49.93 119 VAL B C 1
ATOM 2093 O O . VAL B 2 124 ? 3.924 15.976 24.696 1.00 49.54 119 VAL B O 1
ATOM 2097 N N . THR B 2 125 ? 2.925 16.073 26.724 1.00 50.95 120 THR B N 1
ATOM 2098 C CA . THR B 2 125 ? 1.552 15.984 26.255 1.00 54.11 120 THR B CA 1
ATOM 2099 C C . THR B 2 125 ? 0.684 17.175 26.695 1.00 56.25 120 THR B C 1
ATOM 2100 O O . THR B 2 125 ? 0.960 17.815 27.712 1.00 53.96 120 THR B O 1
ATOM 2104 N N . ASP B 2 126 ? -0.383 17.428 25.927 1.00 59.63 121 ASP B N 1
ATOM 2105 C CA . ASP B 2 126 ? -1.419 18.421 26.274 1.00 62.08 121 ASP B CA 1
ATOM 2106 C C . ASP B 2 126 ? -2.546 17.805 27.118 1.00 65.05 121 ASP B C 1
ATOM 2107 O O . ASP B 2 126 ? -2.536 16.600 27.389 1.00 64.22 121 ASP B O 1
ATOM 2112 N N . SER B 2 127 ? -3.505 18.647 27.528 1.00 68.38 122 SER B N 1
ATOM 2113 C CA . SER B 2 127 ? -4.688 18.237 28.304 1.00 71.04 122 SER B CA 1
ATOM 2114 C C . SER B 2 127 ? -5.500 17.072 27.716 1.00 72.32 122 SER B C 1
ATOM 2115 O O . SER B 2 127 ? -6.134 16.314 28.458 1.00 72.47 122 SER B O 1
ATOM 2118 N N . ASN B 2 128 ? -5.481 16.929 26.397 1.00 74.13 123 ASN B N 1
ATOM 2119 C CA . ASN B 2 128 ? -6.153 15.813 25.732 1.00 76.60 123 ASN B CA 1
ATOM 2120 C C . ASN B 2 128 ? -5.227 14.640 25.336 1.00 74.41 123 ASN B C 1
ATOM 2121 O O . ASN B 2 128 ? -5.572 13.845 24.448 1.00 75.80 123 ASN B O 1
ATOM 2126 N N . GLY B 2 129 ? -4.064 14.528 25.983 1.00 68.47 124 GLY B N 1
ATOM 2127 C CA . GLY B 2 129 ? -3.211 13.356 25.823 1.00 65.05 124 GLY B CA 1
ATOM 2128 C C . GLY B 2 129 ? -2.476 13.262 24.506 1.00 64.23 124 GLY B C 1
ATOM 2129 O O . GLY B 2 129 ? -2.025 12.187 24.133 1.00 61.14 124 GLY B O 1
ATOM 2130 N N . LYS B 2 130 ? -2.329 14.387 23.810 1.00 65.64 125 LYS B N 1
ATOM 2131 C CA . LYS B 2 130 ? -1.604 14.419 22.543 1.00 66.83 125 LYS B CA 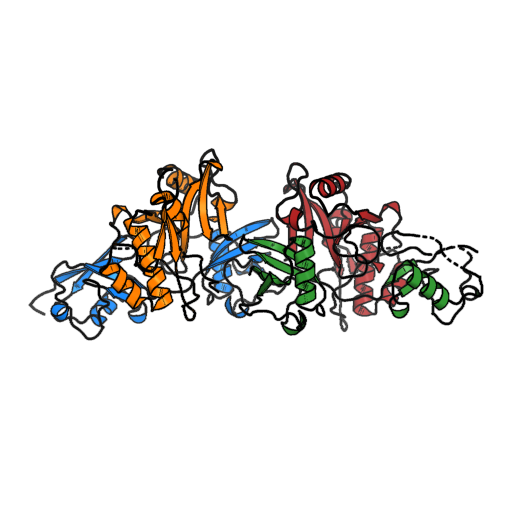1
ATOM 2132 C C . LYS B 2 130 ? -0.295 15.174 22.710 1.00 64.47 125 LYS B C 1
ATOM 2133 O O . LYS B 2 130 ? -0.190 16.082 23.538 1.00 63.54 125 LYS B O 1
ATOM 2139 N N . LEU B 2 131 ? 0.699 14.778 21.922 1.00 62.48 126 LEU B N 1
ATOM 2140 C CA . LEU B 2 131 ? 2.037 15.344 22.032 1.00 62.64 126 LEU B CA 1
ATOM 2141 C C . LEU B 2 131 ? 2.007 16.822 21.700 1.00 64.06 126 LEU B C 1
ATOM 2142 O O . LEU B 2 131 ? 1.300 17.252 20.787 1.00 66.03 126 LEU B O 1
ATOM 2147 N N . THR B 2 132 ? 2.765 17.585 22.470 1.00 61.41 127 THR B N 1
ATOM 2148 C CA . THR B 2 132 ? 3.044 18.975 22.174 1.00 60.73 127 THR B CA 1
ATOM 2149 C C . THR B 2 132 ? 4.119 19.025 21.095 1.00 57.91 127 THR B C 1
ATOM 2150 O O . THR B 2 132 ? 4.648 17.989 20.699 1.00 58.02 127 THR B O 1
ATOM 2154 N N . ALA B 2 133 ? 4.455 20.226 20.636 1.00 57.38 128 ALA B N 1
ATOM 2155 C CA . ALA B 2 133 ? 5.610 20.427 19.745 1.00 57.27 128 ALA B CA 1
ATOM 2156 C C . ALA B 2 133 ? 6.894 19.846 20.348 1.00 55.50 128 ALA B C 1
ATOM 2157 O O . ALA B 2 133 ? 7.725 19.243 19.658 1.00 53.81 128 ALA B O 1
ATOM 2159 N N . SER B 2 134 ? 7.056 20.041 21.646 1.00 54.39 129 SER B N 1
ATOM 2160 C CA . SER B 2 134 ? 8.225 19.520 22.349 1.00 51.99 129 SER B CA 1
ATOM 2161 C C . SER B 2 134 ? 8.115 18.007 22.525 1.00 48.73 129 SER B C 1
ATOM 2162 O O . SER B 2 134 ? 9.101 17.304 22.419 1.00 47.63 129 SER B O 1
ATOM 2165 N N . GLY B 2 135 ? 6.917 17.507 22.804 1.00 48.94 130 GLY B N 1
ATOM 2166 C CA . GLY B 2 135 ? 6.682 16.056 22.881 1.00 48.33 130 GLY B CA 1
ATOM 2167 C C . GLY B 2 135 ? 6.935 15.319 21.570 1.00 50.18 130 GLY B C 1
ATOM 2168 O O . GLY B 2 135 ? 7.336 14.141 21.562 1.00 48.13 130 GLY B O 1
ATOM 2169 N N . LYS B 2 136 ? 6.692 16.006 20.455 1.00 50.81 131 LYS B N 1
ATOM 2170 C CA . LYS B 2 136 ? 6.995 15.447 19.148 1.00 52.25 131 LYS B CA 1
ATOM 2171 C C . LYS B 2 136 ? 8.499 15.330 18.956 1.00 50.32 131 LYS B C 1
ATOM 2172 O O . LYS B 2 136 ? 8.952 14.451 18.228 1.00 48.96 131 LYS B O 1
ATOM 2178 N N . GLY B 2 137 ? 9.265 16.189 19.639 1.00 48.23 132 GLY B N 1
ATOM 2179 C CA . GLY B 2 137 ? 10.713 16.059 19.728 1.00 47.66 132 GLY B CA 1
ATOM 2180 C C . GLY B 2 137 ? 11.258 14.686 20.109 1.00 46.77 132 GLY B C 1
ATOM 2181 O O . GLY B 2 137 ? 12.340 14.323 19.650 1.00 47.72 132 GLY B O 1
ATOM 2182 N N . LEU B 2 138 ? 10.521 13.941 20.943 1.00 44.06 133 LEU B N 1
ATOM 2183 C CA . LEU B 2 138 ? 10.878 12.554 21.337 1.00 43.43 133 LEU B CA 1
ATOM 2184 C C . LEU B 2 138 ? 10.881 11.556 20.186 1.00 45.48 133 LEU B C 1
ATOM 2185 O O . LEU B 2 138 ? 11.549 10.518 20.263 1.00 44.30 133 LEU B O 1
ATOM 2190 N N . LEU B 2 139 ? 10.090 11.838 19.148 1.00 46.47 134 LEU B N 1
ATOM 2191 C CA . LEU B 2 139 ? 9.941 10.912 18.026 1.00 45.05 134 LEU B CA 1
ATOM 2192 C C . LEU B 2 139 ? 11.220 10.828 17.234 1.00 43.79 134 LEU B C 1
ATOM 2193 O O . LEU B 2 139 ? 11.949 11.806 17.132 1.00 45.89 134 LEU B O 1
ATOM 2198 N N . VAL B 2 140 ? 11.516 9.642 16.711 1.00 43.08 135 VAL B N 1
ATOM 2199 C CA . VAL B 2 140 ? 12.627 9.452 15.787 1.00 41.75 135 VAL B CA 1
ATOM 2200 C C . VAL B 2 140 ? 12.045 8.710 14.565 1.00 43.53 135 VAL B C 1
ATOM 2201 O O . VAL B 2 140 ? 12.176 7.492 14.465 1.00 42.05 135 VAL B O 1
ATOM 2205 N N . PRO B 2 141 ? 11.378 9.454 13.652 1.00 45.61 136 PRO B N 1
ATOM 2206 C CA . PRO B 2 141 ? 10.651 8.847 12.535 1.00 48.14 136 PRO B CA 1
ATOM 2207 C C . PRO B 2 141 ? 11.501 8.093 11.510 1.00 47.39 136 PRO B C 1
ATOM 2208 O O . PRO B 2 141 ? 10.980 7.184 10.889 1.00 47.96 136 PRO B O 1
ATOM 2212 N N . HIS B 2 142 ? 12.779 8.445 11.350 1.00 47.01 137 HIS B N 1
ATOM 2213 C CA . HIS B 2 142 ? 13.591 7.889 10.251 1.00 46.90 137 HIS B CA 1
ATOM 2214 C C . HIS B 2 142 ? 14.751 7.009 10.679 1.00 44.44 137 HIS B C 1
ATOM 2215 O O . HIS B 2 142 ? 15.833 7.046 10.094 1.00 42.44 137 HIS B O 1
ATOM 2222 N N . ALA B 2 143 ? 14.505 6.215 11.713 1.00 42.29 138 ALA B N 1
ATOM 2223 C CA . ALA B 2 143 ? 15.432 5.208 12.154 1.00 41.62 138 ALA B CA 1
ATOM 2224 C C . ALA B 2 143 ? 14.635 4.148 12.866 1.00 40.54 138 ALA B C 1
ATOM 2225 O O . ALA B 2 143 ? 13.495 4.380 13.230 1.00 42.36 138 ALA B O 1
ATOM 2227 N N . ASN B 2 144 ? 15.214 2.980 13.067 1.00 40.81 139 ASN B N 1
ATOM 2228 C CA . ASN B 2 144 ? 14.456 1.883 13.612 1.00 41.90 139 ASN B CA 1
ATOM 2229 C C . ASN B 2 144 ? 14.510 1.811 15.141 1.00 41.97 139 ASN B C 1
ATOM 2230 O O . ASN B 2 144 ? 15.497 2.179 15.764 1.00 38.62 139 ASN B O 1
ATOM 2235 N N . TRP B 2 145 ? 13.420 1.292 15.698 1.00 42.55 140 TRP B N 1
ATOM 2236 C CA . TRP B 2 145 ? 13.198 1.179 17.121 1.00 44.07 140 TRP B CA 1
ATOM 2237 C C . TRP B 2 145 ? 13.173 -0.295 17.493 1.00 46.86 140 TRP B C 1
ATOM 2238 O O . TRP B 2 145 ? 12.685 -1.130 16.716 1.00 45.65 140 TRP B O 1
ATOM 2249 N N . GLY B 2 146 ? 13.674 -0.617 18.680 1.00 48.30 141 GLY B N 1
ATOM 2250 C CA . GLY B 2 146 ? 13.777 -2.015 19.117 1.00 50.57 141 GLY B CA 1
ATOM 2251 C C . GLY B 2 146 ? 14.789 -2.234 20.214 1.00 53.30 141 GLY B C 1
ATOM 2252 O O . GLY B 2 146 ? 15.236 -1.289 20.849 1.00 53.38 141 GLY B O 1
ATOM 2253 N N . LYS B 2 147 ? 15.169 -3.495 20.405 1.00 59.69 142 LYS B N 1
ATOM 2254 C CA . LYS B 2 147 ? 16.038 -3.934 21.512 1.00 62.66 142 LYS B CA 1
ATOM 2255 C C . LYS B 2 147 ? 17.452 -4.206 21.059 1.00 65.46 142 LYS B C 1
ATOM 2256 O O . LYS B 2 147 ? 18.306 -4.522 21.885 1.00 70.50 142 LYS B O 1
ATOM 2262 N N . GLU B 2 148 ? 17.712 -4.103 19.759 1.00 66.80 143 GLU B N 1
ATOM 2263 C CA . GLU B 2 148 ? 19.025 -4.429 19.233 1.00 69.10 143 GLU B CA 1
ATOM 2264 C C . GLU B 2 148 ? 19.891 -3.190 19.228 1.00 68.31 143 GLU B C 1
ATOM 2265 O O . GLU B 2 148 ? 19.378 -2.064 19.202 1.00 65.17 143 GLU B O 1
ATOM 2271 N N . ASN B 2 149 ? 21.204 -3.404 19.251 1.00 67.22 144 ASN B N 1
ATOM 2272 C CA . ASN B 2 149 ? 22.162 -2.307 19.283 1.00 66.36 144 ASN B CA 1
ATOM 2273 C C . ASN B 2 149 ? 21.935 -1.341 18.145 1.00 61.02 144 ASN B C 1
ATOM 2274 O O . ASN B 2 149 ? 21.666 -1.751 17.011 1.00 58.41 144 ASN B O 1
ATOM 2279 N N . GLY B 2 150 ? 21.978 -0.052 18.474 1.00 53.25 145 GLY B N 1
ATOM 2280 C CA . GLY B 2 150 ? 21.761 0.991 17.496 1.00 49.12 145 GLY B CA 1
ATOM 2281 C C . GLY B 2 150 ? 20.308 1.363 17.282 1.00 45.28 145 GLY B C 1
ATOM 2282 O O . GLY B 2 150 ? 20.046 2.427 16.723 1.00 42.79 145 GLY B O 1
ATOM 2283 N N . ASN B 2 151 ? 19.359 0.532 17.726 1.00 44.37 146 ASN B N 1
ATOM 2284 C CA . ASN B 2 151 ? 17.941 0.904 17.675 1.00 43.64 146 ASN B CA 1
ATOM 2285 C C . ASN B 2 151 ? 17.612 1.966 18.718 1.00 43.24 146 ASN B C 1
ATOM 2286 O O . ASN B 2 151 ? 18.204 1.996 19.781 1.00 41.93 146 ASN B O 1
ATOM 2291 N N . TYR B 2 152 ? 16.619 2.786 18.412 1.00 40.59 147 TYR B N 1
ATOM 2292 C CA . TYR B 2 152 ? 16.081 3.712 19.361 1.00 39.77 147 TYR B CA 1
ATOM 2293 C C . TYR B 2 152 ? 15.105 2.973 20.258 1.00 40.17 147 TYR B C 1
ATOM 2294 O O . TYR B 2 152 ? 14.477 1.986 19.856 1.00 38.86 147 TYR B O 1
ATOM 2303 N N . ALA B 2 153 ? 14.986 3.450 21.488 1.00 39.62 148 ALA B N 1
ATOM 2304 C CA . ALA B 2 153 ? 14.004 2.902 22.418 1.00 40.20 148 ALA B CA 1
ATOM 2305 C C . ALA B 2 153 ? 13.829 3.903 23.544 1.00 40.33 148 ALA B C 1
ATOM 2306 O O . ALA B 2 153 ? 14.607 4.871 23.640 1.00 41.71 148 ALA B O 1
ATOM 2308 N N . PHE B 2 154 ? 12.799 3.690 24.358 1.00 40.14 149 PHE B N 1
ATOM 2309 C CA . PHE B 2 154 ? 12.643 4.347 25.651 1.00 39.09 149 PHE B CA 1
ATOM 2310 C C . PHE B 2 154 ? 12.705 3.273 26.749 1.00 40.31 149 PHE B C 1
ATOM 2311 O O . PHE B 2 154 ? 12.074 2.217 26.621 1.00 42.18 149 PHE B O 1
ATOM 2319 N N . LEU B 2 155 ? 13.447 3.540 27.822 1.00 39.15 150 LEU B N 1
ATOM 2320 C CA . LEU B 2 155 ? 13.478 2.678 28.995 1.00 39.01 150 LEU B CA 1
ATOM 2321 C C . LEU B 2 155 ? 12.814 3.433 30.121 1.00 37.98 150 LEU B C 1
ATOM 2322 O O . LEU B 2 155 ? 13.224 4.557 30.445 1.00 37.08 150 LEU B O 1
ATOM 2327 N N . LEU B 2 156 ? 11.774 2.839 30.684 1.00 37.91 151 LEU B N 1
ATOM 2328 C CA . LEU B 2 156 ? 11.064 3.385 31.819 1.00 39.00 151 LEU B CA 1
ATOM 2329 C C . LEU B 2 156 ? 11.409 2.592 33.040 1.00 38.35 151 LEU B C 1
ATOM 2330 O O . LEU B 2 156 ? 11.194 1.399 33.071 1.00 39.14 151 LEU B O 1
ATOM 2335 N N . VAL B 2 157 ? 11.896 3.271 34.067 1.00 37.01 152 VAL B N 1
ATOM 2336 C CA . VAL B 2 157 ? 12.167 2.656 35.352 1.00 35.54 152 VAL B CA 1
ATOM 2337 C C . VAL B 2 157 ? 11.287 3.347 36.366 1.00 35.42 152 VAL B C 1
ATOM 2338 O O . VAL B 2 157 ? 11.367 4.561 36.525 1.00 35.13 152 VAL B O 1
ATOM 2342 N N . ASN B 2 158 ? 10.412 2.591 37.012 1.00 35.57 153 ASN B N 1
ATOM 2343 C CA . ASN B 2 158 ? 9.602 3.125 38.107 1.00 36.56 153 ASN B CA 1
ATOM 2344 C C . ASN B 2 158 ? 10.474 3.863 39.112 1.00 35.10 153 ASN B C 1
ATOM 2345 O O . ASN B 2 158 ? 11.467 3.322 39.548 1.00 34.91 153 ASN B O 1
ATOM 2350 N N . ALA B 2 159 ? 10.094 5.075 39.476 1.00 34.30 154 ALA B N 1
ATOM 2351 C CA . ALA B 2 159 ? 10.733 5.781 40.574 1.00 34.72 154 ALA B CA 1
ATOM 2352 C C . ALA B 2 159 ? 10.006 5.396 41.850 1.00 35.18 154 ALA B C 1
ATOM 2353 O O . ALA B 2 159 ? 9.371 6.238 42.516 1.00 34.65 154 ALA B O 1
ATOM 2355 N N . SER B 2 160 ? 10.130 4.106 42.176 1.00 36.11 155 SER B N 1
ATOM 2356 C CA . SER B 2 160 ? 9.732 3.550 43.464 1.00 37.96 155 SER B CA 1
ATOM 2357 C C . SER B 2 160 ? 10.661 4.126 44.514 1.00 38.38 155 SER B C 1
ATOM 2358 O O . SER B 2 160 ? 11.741 4.652 44.182 1.00 38.66 155 SER B O 1
ATOM 2361 N N . ALA B 2 161 ? 10.279 4.000 45.778 1.00 39.27 156 ALA B N 1
ATOM 2362 C CA . ALA B 2 161 ? 11.146 4.416 46.884 1.00 39.24 156 ALA B CA 1
ATOM 2363 C C . ALA B 2 161 ? 12.528 3.763 46.736 1.00 39.40 156 ALA B C 1
ATOM 2364 O O . ALA B 2 161 ? 13.575 4.437 46.856 1.00 41.56 156 ALA B O 1
ATOM 2366 N N . GLU B 2 162 ? 12.534 2.490 46.383 1.00 39.53 157 GLU B N 1
ATOM 2367 C CA . GLU B 2 162 ? 13.767 1.719 46.267 1.00 41.33 157 GLU B CA 1
ATOM 2368 C C . GLU B 2 162 ? 14.680 2.245 45.140 1.00 39.83 157 GLU B C 1
ATOM 2369 O O . GLU B 2 162 ? 15.890 2.349 45.316 1.00 38.94 157 GLU B O 1
ATOM 2375 N N . ASN B 2 163 ? 14.104 2.548 43.982 1.00 38.21 158 ASN B N 1
ATOM 2376 C CA . ASN B 2 163 ? 14.883 3.106 42.871 1.00 37.60 158 ASN B CA 1
ATOM 2377 C C . ASN B 2 163 ? 15.375 4.535 43.116 1.00 35.97 158 ASN B C 1
ATOM 2378 O O . ASN B 2 163 ? 16.493 4.873 42.696 1.00 36.57 158 ASN B O 1
ATOM 2383 N N . ILE B 2 164 ? 14.594 5.331 43.842 1.00 33.80 159 ILE B N 1
ATOM 2384 C CA . ILE B 2 164 ? 14.997 6.674 44.171 1.00 33.84 159 ILE B CA 1
ATOM 2385 C C . ILE B 2 164 ? 16.182 6.590 45.098 1.00 33.79 159 ILE B C 1
ATOM 2386 O O . ILE B 2 164 ? 17.149 7.302 44.901 1.00 32.64 159 ILE B O 1
ATOM 2391 N N . ILE B 2 165 ? 16.106 5.713 46.093 1.00 35.07 160 ILE B N 1
ATOM 2392 C CA . ILE B 2 165 ? 17.199 5.524 47.069 1.00 35.50 160 ILE B CA 1
ATOM 2393 C C . ILE B 2 165 ? 18.463 5.002 46.377 1.00 36.81 160 ILE B C 1
ATOM 2394 O O . ILE B 2 165 ? 19.568 5.519 46.614 1.00 36.19 160 ILE B O 1
ATOM 2399 N N . HIS B 2 166 ? 18.316 3.997 45.514 1.00 37.91 161 HIS B N 1
ATOM 2400 C CA . HIS B 2 166 ? 19.488 3.516 44.763 1.00 39.11 161 HIS B CA 1
ATOM 2401 C C . HIS B 2 166 ? 20.119 4.622 43.909 1.00 36.94 161 HIS B C 1
ATOM 2402 O O . HIS B 2 166 ? 21.345 4.739 43.838 1.00 36.34 161 HIS B O 1
ATOM 2409 N N . ALA B 2 167 ? 19.298 5.422 43.244 1.00 36.97 162 ALA B N 1
ATOM 2410 C CA . ALA B 2 167 ? 19.829 6.489 42.385 1.00 36.26 162 ALA B CA 1
ATOM 2411 C C . ALA B 2 167 ? 20.611 7.523 43.201 1.00 36.69 162 ALA B C 1
ATOM 2412 O O . ALA B 2 167 ? 21.714 7.929 42.806 1.00 35.74 162 ALA B O 1
ATOM 2414 N N . ALA B 2 168 ? 20.018 7.931 44.327 1.00 36.01 163 ALA B N 1
ATOM 2415 C CA . ALA B 2 168 ? 20.615 8.874 45.261 1.00 35.97 163 ALA B CA 1
ATOM 2416 C C . ALA B 2 168 ? 21.945 8.379 45.784 1.00 36.39 163 ALA B C 1
ATOM 2417 O O . ALA B 2 168 ? 22.929 9.119 45.777 1.00 36.50 163 ALA B O 1
ATOM 2419 N N . ASN B 2 169 ? 21.978 7.129 46.243 1.00 37.53 164 ASN B N 1
ATOM 2420 C CA . ASN B 2 169 ? 23.221 6.560 46.800 1.00 37.68 164 ASN B CA 1
ATOM 2421 C C . ASN B 2 169 ? 24.296 6.405 45.733 1.00 38.15 164 ASN B C 1
ATOM 2422 O O . ASN B 2 169 ? 25.470 6.764 45.961 1.00 38.59 164 ASN B O 1
ATOM 2427 N N . PHE B 2 170 ? 23.892 5.880 44.577 1.00 37.37 165 PHE B N 1
ATOM 2428 C CA . PHE B 2 170 ? 24.791 5.723 43.436 1.00 37.46 165 PHE B CA 1
ATOM 2429 C C . PHE B 2 170 ? 25.490 7.046 43.091 1.00 37.94 165 PHE B C 1
ATOM 2430 O O . PHE B 2 170 ? 26.712 7.105 43.025 1.00 39.34 165 PHE B O 1
ATOM 2438 N N . VAL B 2 171 ? 24.719 8.113 42.921 1.00 38.49 166 VAL B N 1
ATOM 2439 C CA . VAL B 2 171 ? 25.272 9.417 42.555 1.00 39.05 166 VAL B CA 1
ATOM 2440 C C . VAL B 2 171 ? 26.202 9.913 43.649 1.00 40.28 166 VAL B C 1
ATOM 2441 O O . VAL B 2 171 ? 27.326 10.336 43.360 1.00 39.26 166 VAL B O 1
ATOM 2445 N N . TYR B 2 172 ? 25.753 9.818 44.903 1.00 40.92 167 TYR B N 1
ATOM 2446 C CA . TYR B 2 172 ? 26.542 10.288 46.038 1.00 40.86 167 TYR B CA 1
ATOM 2447 C C . TYR B 2 172 ? 27.918 9.615 46.093 1.00 41.28 167 TYR B C 1
ATOM 2448 O O . TYR B 2 172 ? 28.972 10.308 46.168 1.00 42.03 167 TYR B O 1
ATOM 2457 N N . ILE B 2 173 ? 27.918 8.292 46.010 1.00 39.57 168 ILE B N 1
ATOM 2458 C CA . ILE B 2 173 ? 29.181 7.524 46.047 1.00 40.98 168 ILE B CA 1
ATOM 2459 C C . ILE B 2 173 ? 30.012 7.695 44.760 1.00 41.83 168 ILE B C 1
ATOM 2460 O O . ILE B 2 173 ? 31.247 7.778 44.802 1.00 43.39 168 ILE B O 1
ATOM 2465 N N . LEU B 2 174 ? 29.361 7.765 43.612 1.00 42.86 169 LEU B N 1
ATOM 2466 C CA . LEU B 2 174 ? 30.100 8.035 42.378 1.00 44.04 169 LEU B CA 1
ATOM 2467 C C . LEU B 2 174 ? 30.908 9.343 42.487 1.00 44.96 169 LEU B C 1
ATOM 2468 O O . LEU B 2 174 ? 32.117 9.360 42.241 1.00 46.56 169 LEU B O 1
ATOM 2473 N N . ARG B 2 175 ? 30.231 10.417 42.882 1.00 44.24 170 ARG B N 1
ATOM 2474 C CA . ARG B 2 175 ? 30.842 11.733 43.003 1.00 44.47 170 ARG B CA 1
ATOM 2475 C C . ARG B 2 175 ? 31.934 11.833 44.049 1.00 45.07 170 ARG B C 1
ATOM 2476 O O . ARG B 2 175 ? 32.954 12.514 43.815 1.00 43.88 170 ARG B O 1
ATOM 2484 N N . THR B 2 176 ? 31.716 11.201 45.201 1.00 46.00 171 THR B N 1
ATOM 2485 C CA . THR B 2 176 ? 32.669 11.265 46.313 1.00 46.51 171 THR B CA 1
ATOM 2486 C C . THR B 2 176 ? 33.744 10.198 46.193 1.00 48.32 171 THR B C 1
ATOM 2487 O O . THR B 2 176 ? 34.775 10.323 46.803 1.00 49.93 171 THR B O 1
ATOM 2491 N N . GLN B 2 177 ? 33.522 9.154 45.394 1.00 50.88 172 GLN B N 1
ATOM 2492 C CA . GLN B 2 177 ? 34.513 8.066 45.252 1.00 52.13 172 GLN B CA 1
ATOM 2493 C C . GLN B 2 177 ? 34.662 7.727 43.786 1.00 50.64 172 GLN B C 1
ATOM 2494 O O . GLN B 2 177 ? 35.369 8.437 43.093 1.00 51.63 172 GLN B O 1
ATOM 2500 N N . ASN B 2 178 ? 33.981 6.690 43.302 1.00 49.69 173 ASN B N 1
ATOM 2501 C CA . ASN B 2 178 ? 33.985 6.333 41.888 1.00 50.41 173 ASN B CA 1
ATOM 2502 C C . ASN B 2 178 ? 32.827 5.390 41.599 1.00 49.81 173 ASN B C 1
ATOM 2503 O O . ASN B 2 178 ? 32.126 4.975 42.523 1.00 49.05 173 ASN B O 1
ATOM 2508 N N . GLU B 2 179 ? 32.658 5.060 40.321 1.00 50.46 174 GLU B N 1
ATOM 2509 C CA . GLU B 2 179 ? 31.579 4.196 39.831 1.00 51.73 174 GLU B CA 1
ATOM 2510 C C . GLU B 2 179 ? 31.564 2.799 40.483 1.00 50.69 174 GLU B C 1
ATOM 2511 O O . GLU B 2 179 ? 30.479 2.266 40.796 1.00 47.12 174 GLU B O 1
ATOM 2517 N N . VAL B 2 180 ? 32.751 2.211 40.684 1.00 50.17 175 VAL B N 1
ATOM 2518 C CA . VAL B 2 180 ? 32.844 0.826 41.184 1.00 50.29 175 VAL B CA 1
ATOM 2519 C C . VAL B 2 180 ? 32.352 0.789 42.615 1.00 48.27 175 VAL B C 1
ATOM 2520 O O . VAL B 2 180 ? 31.548 -0.070 42.963 1.00 47.71 175 VAL B O 1
ATOM 2524 N N . ALA B 2 181 ? 32.854 1.712 43.437 1.00 48.25 176 ALA B N 1
ATOM 2525 C CA . ALA B 2 181 ? 32.399 1.851 44.821 1.00 49.22 176 ALA B CA 1
ATOM 2526 C C . ALA B 2 181 ? 30.878 2.137 44.909 1.00 48.53 176 ALA B C 1
ATOM 2527 O O . ALA B 2 181 ? 30.216 1.721 45.847 1.00 48.04 176 ALA B O 1
ATOM 2529 N N . ALA B 2 182 ? 30.326 2.832 43.919 1.00 47.42 177 ALA B N 1
ATOM 2530 C CA . ALA B 2 182 ? 28.895 3.186 43.951 1.00 46.28 177 ALA B CA 1
ATOM 2531 C C . ALA B 2 182 ? 27.997 1.976 43.652 1.00 45.56 177 ALA B C 1
ATOM 2532 O O . ALA B 2 182 ? 26.940 1.791 44.281 1.00 43.52 177 ALA B O 1
ATOM 2534 N N . ILE B 2 183 ? 28.431 1.156 42.700 1.00 45.78 178 ILE B N 1
ATOM 2535 C CA . ILE B 2 183 ? 27.783 -0.112 42.398 1.00 47.70 178 ILE B CA 1
ATOM 2536 C C . ILE B 2 183 ? 27.770 -1.036 43.629 1.00 47.87 178 ILE B C 1
ATOM 2537 O O . ILE B 2 183 ? 26.739 -1.618 43.946 1.00 46.15 178 ILE B O 1
ATOM 2542 N N . GLU B 2 184 ? 28.914 -1.140 44.297 1.00 49.73 179 GLU B N 1
ATOM 2543 C CA . GLU B 2 184 ? 29.074 -1.970 45.496 1.00 51.74 179 GLU B CA 1
ATOM 2544 C C . GLU B 2 184 ? 28.285 -1.454 46.687 1.00 51.24 179 GLU B C 1
ATOM 2545 O O . GLU B 2 184 ? 27.746 -2.246 47.456 1.00 51.01 179 GLU B O 1
ATOM 2551 N N . TYR B 2 185 ? 28.220 -0.130 46.835 1.00 49.00 180 TYR B N 1
ATOM 2552 C CA . TYR B 2 185 ? 27.404 0.479 47.882 1.00 47.63 180 TYR B CA 1
ATOM 2553 C C . TYR B 2 185 ? 25.931 0.139 47.666 1.00 47.41 180 TYR B C 1
ATOM 2554 O O . TYR B 2 185 ? 25.266 -0.320 48.594 1.00 45.88 180 TYR B O 1
ATOM 2563 N N . CYS B 2 186 ? 25.443 0.322 46.438 1.00 46.72 181 CYS B N 1
ATOM 2564 C CA . CYS B 2 186 ? 24.047 0.045 46.108 1.00 46.85 181 CYS B CA 1
ATOM 2565 C C . CYS B 2 186 ? 23.660 -1.418 46.239 1.00 47.52 181 CYS B C 1
ATOM 2566 O O . CYS B 2 186 ? 22.493 -1.711 46.515 1.00 47.98 181 CYS B O 1
ATOM 2569 N N . ALA B 2 187 ? 24.615 -2.326 46.042 1.00 48.75 182 ALA B N 1
ATOM 2570 C CA . ALA B 2 187 ? 24.372 -3.753 46.271 1.00 50.17 182 ALA B CA 1
ATOM 2571 C C . ALA B 2 187 ? 24.157 -4.049 47.766 1.00 51.08 182 ALA B C 1
ATOM 2572 O O . ALA B 2 187 ? 23.271 -4.825 48.099 1.00 52.31 182 ALA B O 1
ATOM 2574 N N . LEU B 2 188 ? 24.935 -3.410 48.647 1.00 51.72 183 LEU B N 1
ATOM 2575 C CA . LEU B 2 188 ? 24.879 -3.679 50.104 1.00 52.67 183 LEU B CA 1
ATOM 2576 C C . LEU B 2 188 ? 23.826 -2.895 50.890 1.00 50.78 183 LEU B C 1
ATOM 2577 O O . LEU B 2 188 ? 23.378 -3.347 51.959 1.00 51.47 183 LEU B O 1
ATOM 2582 N N . ASN B 2 189 ? 23.411 -1.747 50.371 1.00 47.03 184 ASN B N 1
ATOM 2583 C CA . ASN B 2 189 ? 22.545 -0.827 51.099 1.00 45.68 184 ASN B CA 1
ATOM 2584 C C . ASN B 2 189 ? 21.214 -0.602 50.407 1.00 45.97 184 ASN B C 1
ATOM 2585 O O . ASN B 2 189 ? 21.142 -0.574 49.169 1.00 46.44 184 ASN B O 1
ATOM 2590 N N . HIS B 2 190 ? 20.164 -0.427 51.209 1.00 45.52 185 HIS B N 1
ATOM 2591 C CA . HIS B 2 190 ? 18.836 -0.084 50.690 1.00 45.22 185 HIS B CA 1
ATOM 2592 C C . HIS B 2 190 ? 18.210 1.183 51.308 1.00 44.68 185 HIS B C 1
ATOM 2593 O O . HIS B 2 190 ? 17.069 1.504 51.006 1.00 44.26 185 HIS B O 1
ATOM 2600 N N . GLU B 2 191 ? 18.949 1.902 52.146 1.00 43.92 186 GLU B N 1
ATOM 2601 C CA . GLU B 2 191 ? 18.439 3.108 52.814 1.00 43.92 186 GLU B CA 1
ATOM 2602 C C . GLU B 2 191 ? 19.293 4.270 52.306 1.00 42.37 186 GLU B C 1
ATOM 2603 O O . GLU B 2 191 ? 20.443 4.060 51.911 1.00 40.68 186 GLU B O 1
ATOM 2609 N N . PHE B 2 192 ? 18.736 5.479 52.314 1.00 40.88 187 PHE B N 1
ATOM 2610 C CA . PHE B 2 192 ? 19.495 6.678 51.938 1.00 41.21 187 PHE B CA 1
ATOM 2611 C C . PHE B 2 192 ? 20.816 6.753 52.703 1.00 40.64 187 PHE B C 1
ATOM 2612 O O . PHE B 2 192 ? 20.856 6.522 53.895 1.00 39.60 187 PHE B O 1
ATOM 2620 N N . HIS B 2 193 ? 21.900 7.034 51.989 1.00 41.25 188 HIS B N 1
ATOM 2621 C CA . HIS B 2 193 ? 23.194 7.288 52.608 1.00 42.33 188 HIS B CA 1
ATOM 2622 C C . HIS B 2 193 ? 23.014 8.378 53.683 1.00 43.50 188 HIS B C 1
ATOM 2623 O O . HIS B 2 193 ? 22.284 9.335 53.445 1.00 42.43 188 HIS B O 1
ATOM 2630 N N . PRO B 2 194 ? 23.639 8.228 54.873 1.00 46.99 189 PRO B N 1
ATOM 2631 C CA . PRO B 2 194 ? 23.477 9.196 55.989 1.00 47.67 189 PRO B CA 1
ATOM 2632 C C . PRO B 2 194 ? 23.787 10.668 55.666 1.00 48.00 189 PRO B C 1
ATOM 2633 O O . PRO B 2 194 ? 23.225 11.567 56.273 1.00 49.37 189 PRO B O 1
ATOM 2637 N N . GLU B 2 195 ? 24.724 10.889 54.757 1.00 49.25 190 GLU B N 1
ATOM 2638 C CA . GLU B 2 195 ? 25.097 12.212 54.263 1.00 50.99 190 GLU B CA 1
ATOM 2639 C C . GLU B 2 195 ? 24.149 12.830 53.230 1.00 49.58 190 GLU B C 1
ATOM 2640 O O . GLU B 2 195 ? 24.405 13.940 52.772 1.00 49.64 190 GLU B O 1
ATOM 2646 N N . ILE B 2 196 ? 23.084 12.126 52.843 1.00 46.82 191 ILE B N 1
ATOM 2647 C CA . ILE B 2 196 ? 22.058 12.723 52.017 1.00 47.08 191 ILE B CA 1
ATOM 2648 C C . ILE B 2 196 ? 20.958 13.188 52.978 1.00 50.40 191 ILE B C 1
ATOM 2649 O O . ILE B 2 196 ? 20.141 12.391 53.435 1.00 52.44 191 ILE B O 1
ATOM 2654 N N . LYS B 2 197 ? 20.926 14.478 53.275 1.00 51.31 192 LYS B N 1
ATOM 2655 C CA . LYS B 2 197 ? 19.919 14.976 54.212 1.00 56.07 192 LYS B CA 1
ATOM 2656 C C . LYS B 2 197 ? 18.539 15.069 53.566 1.00 53.18 192 LYS B C 1
ATOM 2657 O O . LYS B 2 197 ? 18.360 15.631 52.491 1.00 53.99 192 LYS B O 1
ATOM 2663 N N . ARG B 2 198 ? 17.587 14.467 54.237 1.00 52.03 193 ARG B N 1
ATOM 2664 C CA . ARG B 2 198 ? 16.200 14.539 53.869 1.00 54.19 193 ARG B CA 1
ATOM 2665 C C . ARG B 2 198 ? 15.452 15.459 54.821 1.00 53.87 193 ARG B C 1
ATOM 2666 O O . ARG B 2 198 ? 15.741 15.502 56.003 1.00 52.05 193 ARG B O 1
ATOM 2674 N N . THR B 2 199 ? 14.505 16.204 54.287 1.00 54.23 194 THR B N 1
ATOM 2675 C CA . THR B 2 199 ? 13.627 17.008 55.105 1.00 55.37 194 THR B CA 1
ATOM 2676 C C . THR B 2 199 ? 12.247 16.775 54.538 1.00 54.24 194 THR B C 1
ATOM 2677 O O . THR B 2 199 ? 12.036 16.870 53.316 1.00 51.96 194 THR B O 1
ATOM 2681 N N . ALA B 2 200 ? 11.320 16.424 55.420 1.00 53.75 195 ALA B N 1
ATOM 2682 C CA . ALA B 2 200 ? 9.967 16.112 55.013 1.00 54.15 195 ALA B CA 1
ATOM 2683 C C . ALA B 2 200 ? 9.310 17.346 54.404 1.00 54.52 195 ALA B C 1
ATOM 2684 O O . ALA B 2 200 ? 9.617 18.466 54.779 1.00 54.45 195 ALA B O 1
ATOM 2686 N N . ARG B 2 201 ? 8.458 17.119 53.417 1.00 58.65 196 ARG B N 1
ATOM 2687 C CA . ARG B 2 201 ? 7.650 18.164 52.809 1.00 64.41 196 ARG B CA 1
ATOM 2688 C C . ARG B 2 201 ? 6.270 17.599 52.473 1.00 67.51 196 ARG B C 1
ATOM 2689 O O . ARG B 2 201 ? 6.095 16.375 52.387 1.00 67.79 196 ARG B O 1
ATOM 2697 N N . ALA B 2 202 ? 5.306 18.494 52.268 1.00 71.51 197 ALA B N 1
ATOM 2698 C CA . ALA B 2 202 ? 3.957 18.104 51.855 1.00 75.98 197 ALA B CA 1
ATOM 2699 C C . ALA B 2 202 ? 3.941 17.544 50.419 1.00 77.48 197 ALA B C 1
ATOM 2700 O O . ALA B 2 202 ? 4.751 17.948 49.573 1.00 73.60 197 ALA B O 1
ATOM 2702 N N . LYS B 2 203 ? 3.026 16.600 50.175 1.00 80.51 198 LYS B N 1
ATOM 2703 C CA . LYS B 2 203 ? 2.748 16.063 48.830 1.00 81.74 198 LYS B CA 1
ATOM 2704 C C . LYS B 2 203 ? 1.249 15.783 48.658 1.00 81.02 198 LYS B C 1
ATOM 2705 O O . LYS B 2 203 ? 0.579 16.414 47.843 1.00 82.04 198 LYS B O 1
ATOM 2711 N N . MET C 1 6 ? 21.880 83.936 15.786 1.00 129.62 1 MET C N 1
ATOM 2712 C CA . MET C 1 6 ? 21.752 82.711 14.942 1.00 129.28 1 MET C CA 1
ATOM 2713 C C . MET C 1 6 ? 21.715 81.458 15.840 1.00 128.31 1 MET C C 1
ATOM 2714 O O . MET C 1 6 ? 22.734 80.789 16.058 1.00 127.20 1 MET C O 1
ATOM 2719 N N . GLN C 1 7 ? 20.519 81.173 16.365 1.00 127.30 2 GLN C N 1
ATOM 2720 C CA . GLN C 1 7 ? 20.278 80.074 17.310 1.00 124.67 2 GLN C CA 1
ATOM 2721 C C . GLN C 1 7 ? 18.953 79.368 17.016 1.00 123.43 2 GLN C C 1
ATOM 2722 O O . GLN C 1 7 ? 18.679 78.977 15.880 1.00 122.00 2 GLN C O 1
ATOM 2724 N N . VAL C 1 10 ? 21.110 70.635 14.412 1.00 84.04 5 VAL C N 1
ATOM 2725 C CA . VAL C 1 10 ? 21.896 69.418 14.224 1.00 84.95 5 VAL C CA 1
ATOM 2726 C C . VAL C 1 10 ? 21.020 68.174 14.475 1.00 84.62 5 VAL C C 1
ATOM 2727 O O . VAL C 1 10 ? 20.381 68.070 15.531 1.00 86.20 5 VAL C O 1
ATOM 2731 N N . LYS C 1 11 ? 21.006 67.250 13.501 1.00 81.81 6 LYS C N 1
ATOM 2732 C CA . LYS C 1 11 ? 20.101 66.081 13.471 1.00 80.67 6 LYS C CA 1
ATOM 2733 C C . LYS C 1 11 ? 20.840 64.720 13.588 1.00 76.31 6 LYS C C 1
ATOM 2734 O O . LYS C 1 11 ? 21.625 64.350 12.706 1.00 72.96 6 LYS C O 1
ATOM 2740 N N . THR C 1 12 ? 20.536 63.960 14.644 1.00 73.42 7 THR C N 1
ATOM 2741 C CA . THR C 1 12 ? 21.309 62.751 15.003 1.00 73.53 7 THR C CA 1
ATOM 2742 C C . THR C 1 12 ? 20.878 61.470 14.252 1.00 72.68 7 THR C C 1
ATOM 2743 O O . THR C 1 12 ? 19.913 61.477 13.493 1.00 70.57 7 THR C O 1
ATOM 2747 N N . LEU C 1 13 ? 21.624 60.383 14.476 1.00 71.62 8 LEU C N 1
ATOM 2748 C CA . LEU C 1 13 ? 21.353 59.060 13.869 1.00 71.58 8 LEU C CA 1
ATOM 2749 C C . LEU C 1 13 ? 19.930 58.504 14.108 1.00 71.64 8 LEU C C 1
ATOM 2750 O O . LEU C 1 13 ? 19.434 57.730 13.297 1.00 67.54 8 LEU C O 1
ATOM 2752 N N . THR C 1 14 ? 19.298 58.890 15.221 1.00 74.57 9 THR C N 1
ATOM 2753 C CA . THR C 1 14 ? 17.910 58.498 15.531 1.00 77.18 9 THR C CA 1
ATOM 2754 C C . THR C 1 14 ? 16.842 59.333 14.789 1.00 81.29 9 THR C C 1
ATOM 2755 O O . THR C 1 14 ? 15.819 58.795 14.356 1.00 82.64 9 THR C O 1
ATOM 2759 N N . GLY C 1 15 ? 17.102 60.629 14.617 1.00 83.98 10 GLY C N 1
ATOM 2760 C CA . GLY C 1 15 ? 16.062 61.611 14.274 1.00 86.82 10 GLY C CA 1
ATOM 2761 C C . GLY C 1 15 ? 16.026 62.817 15.209 1.00 90.04 10 GLY C C 1
ATOM 2762 O O . GLY C 1 15 ? 15.402 63.831 14.880 1.00 90.57 10 GLY C O 1
ATOM 2763 N N . LYS C 1 16 ? 16.689 62.710 16.370 1.00 91.97 11 LYS C N 1
ATOM 2764 C CA . LYS C 1 16 ? 16.696 63.767 17.401 1.00 94.18 11 LYS C CA 1
ATOM 2765 C C . LYS C 1 16 ? 17.366 65.047 16.868 1.00 93.38 11 LYS C C 1
ATOM 2766 O O . LYS C 1 16 ? 18.388 64.965 16.186 1.00 94.07 11 LYS C O 1
ATOM 2772 N N . THR C 1 17 ? 16.774 66.208 17.164 1.00 91.95 12 THR C N 1
ATOM 2773 C CA . THR C 1 17 ? 17.226 67.506 16.626 1.00 90.71 12 THR C CA 1
ATOM 2774 C C . THR C 1 17 ? 17.990 68.314 17.682 1.00 89.60 12 THR C C 1
ATOM 2775 O O . THR C 1 17 ? 17.399 68.908 18.578 1.00 88.51 12 THR C O 1
ATOM 2779 N N . THR C 1 19 ? 18.754 72.021 17.005 1.00 112.17 14 THR C N 1
ATOM 2780 C CA . THR C 1 19 ? 19.063 73.437 16.822 1.00 110.24 14 THR C CA 1
ATOM 2781 C C . THR C 1 19 ? 19.862 73.942 18.025 1.00 108.85 14 THR C C 1
ATOM 2782 O O . THR C 1 19 ? 19.433 73.798 19.173 1.00 106.73 14 THR C O 1
ATOM 2784 N N . LEU C 1 20 ? 21.022 74.531 17.749 1.00 107.44 15 LEU C N 1
ATOM 2785 C CA . LEU C 1 20 ? 21.988 74.902 18.786 1.00 106.25 15 LEU C CA 1
ATOM 2786 C C . LEU C 1 20 ? 21.696 76.298 19.345 1.00 107.94 15 LEU C C 1
ATOM 2787 O O . LEU C 1 20 ? 22.140 77.316 18.802 1.00 109.23 15 LEU C O 1
ATOM 2792 N N . VAL C 1 22 ? 24.860 80.105 17.683 1.00 125.35 17 VAL C N 1
ATOM 2793 C CA . VAL C 1 22 ? 25.915 79.702 16.761 1.00 125.24 17 VAL C CA 1
ATOM 2794 C C . VAL C 1 22 ? 26.199 80.800 15.728 1.00 129.49 17 VAL C C 1
ATOM 2795 O O . VAL C 1 22 ? 25.459 80.945 14.754 1.00 132.57 17 VAL C O 1
ATOM 2799 N N . GLU C 1 23 ? 27.283 81.549 15.938 1.00 129.10 18 GLU C N 1
ATOM 2800 C CA . GLU C 1 23 ? 27.691 82.627 15.027 1.00 129.86 18 GLU C CA 1
ATOM 2801 C C . GLU C 1 23 ? 28.177 82.064 13.681 1.00 127.92 18 GLU C C 1
ATOM 2802 O O . GLU C 1 23 ? 28.568 80.897 13.612 1.00 123.85 18 GLU C O 1
ATOM 2804 N N . PRO C 1 24 ? 28.151 82.886 12.607 1.00 127.17 19 PRO C N 1
ATOM 2805 C CA . PRO C 1 24 ? 28.673 82.420 11.308 1.00 124.44 19 PRO C CA 1
ATOM 2806 C C . PRO C 1 24 ? 30.191 82.164 11.295 1.00 119.31 19 PRO C C 1
ATOM 2807 O O . PRO C 1 24 ? 30.665 81.325 10.521 1.00 114.64 19 PRO C O 1
ATOM 2811 N N . SER C 1 25 ? 30.930 82.887 12.142 1.00 117.37 20 SER C N 1
ATOM 2812 C CA . SER C 1 25 ? 32.380 82.709 12.290 1.00 115.78 20 SER C CA 1
ATOM 2813 C C . SER C 1 25 ? 32.785 81.651 13.338 1.00 111.47 20 SER C C 1
ATOM 2814 O O . SER C 1 25 ? 33.971 81.523 13.643 1.00 108.63 20 SER C O 1
ATOM 2817 N N . ASP C 1 26 ? 31.818 80.920 13.898 1.00 108.79 21 ASP C N 1
ATOM 2818 C CA . ASP C 1 26 ? 32.121 79.755 14.733 1.00 106.62 21 ASP C CA 1
ATOM 2819 C C . ASP C 1 26 ? 32.782 78.673 13.885 1.00 101.71 21 ASP C C 1
ATOM 2820 O O . ASP C 1 26 ? 32.341 78.389 12.768 1.00 99.31 21 ASP C O 1
ATOM 2825 N N . THR C 1 27 ? 33.853 78.095 14.421 1.00 98.49 22 THR C N 1
ATOM 2826 C CA . THR C 1 27 ? 34.490 76.924 13.811 1.00 98.00 22 THR C CA 1
ATOM 2827 C C . THR C 1 27 ? 33.610 75.662 13.975 1.00 94.88 22 THR C C 1
ATOM 2828 O O . THR C 1 27 ? 32.650 75.647 14.757 1.00 93.21 22 THR C O 1
ATOM 2832 N N . ILE C 1 28 ? 33.929 74.624 13.206 1.00 90.61 23 ILE C N 1
ATOM 2833 C CA . ILE C 1 28 ? 33.229 73.343 13.305 1.00 88.46 23 ILE C CA 1
ATOM 2834 C C . ILE C 1 28 ? 33.479 72.699 14.671 1.00 85.65 23 ILE C C 1
ATOM 2835 O O . ILE C 1 28 ? 32.550 72.151 15.268 1.00 81.33 23 ILE C O 1
ATOM 2840 N N . GLU C 1 29 ? 34.711 72.793 15.171 1.00 84.15 24 GLU C N 1
ATOM 2841 C CA . GLU C 1 29 ? 35.034 72.228 16.480 1.00 85.87 24 GLU C CA 1
ATOM 2842 C C . GLU C 1 29 ? 34.314 72.953 17.625 1.00 83.80 24 GLU C C 1
ATOM 2843 O O . GLU C 1 29 ? 34.078 72.358 18.672 1.00 81.95 24 GLU C O 1
ATOM 2849 N N . ASN C 1 30 ? 33.951 74.223 17.415 1.00 83.29 25 ASN C N 1
ATOM 2850 C CA . ASN C 1 30 ? 33.168 74.980 18.403 1.00 81.45 25 ASN C CA 1
ATOM 2851 C C . ASN C 1 30 ? 31.738 74.443 18.499 1.00 79.34 25 ASN C C 1
ATOM 2852 O O . ASN C 1 30 ? 31.203 74.311 19.601 1.00 77.65 25 ASN C O 1
ATOM 2854 N N . VAL C 1 31 ? 31.133 74.128 17.353 1.00 77.28 26 VAL C N 1
ATOM 2855 C CA . VAL C 1 31 ? 29.818 73.469 17.320 1.00 77.77 26 VAL C CA 1
ATOM 2856 C C . VAL C 1 31 ? 29.882 72.073 17.960 1.00 75.35 26 VAL C C 1
ATOM 2857 O O . VAL C 1 31 ? 28.953 71.660 18.655 1.00 75.22 26 VAL C O 1
ATOM 2859 N N . LYS C 1 32 ? 30.980 71.360 17.727 1.00 72.72 27 LYS C N 1
ATOM 2860 C CA . LYS C 1 32 ? 31.188 70.059 18.358 1.00 72.57 27 LYS C CA 1
ATOM 2861 C C . LYS C 1 32 ? 31.324 70.168 19.881 1.00 74.78 27 LYS C C 1
ATOM 2862 O O . LYS C 1 32 ? 30.863 69.276 20.605 1.00 72.94 27 LYS C O 1
ATOM 2868 N N . ALA C 1 33 ? 31.946 71.255 20.352 1.00 76.29 28 ALA C N 1
ATOM 2869 C CA . ALA C 1 33 ? 32.026 71.556 21.791 1.00 79.04 28 ALA C CA 1
ATOM 2870 C C . ALA C 1 33 ? 30.634 71.805 22.396 1.00 81.42 28 ALA C C 1
ATOM 2871 O O . ALA C 1 33 ? 30.326 71.302 23.486 1.00 80.83 28 ALA C O 1
ATOM 2873 N N . LYS C 1 34 ? 29.807 72.575 21.683 1.00 83.26 29 LYS C N 1
ATOM 2874 C CA . LYS C 1 34 ? 28.398 72.769 22.049 1.00 84.14 29 LYS C CA 1
ATOM 2875 C C . LYS C 1 34 ? 27.643 71.444 22.037 1.00 82.75 29 LYS C C 1
ATOM 2876 O O . LYS C 1 34 ? 26.870 71.181 22.951 1.00 84.34 29 LYS C O 1
ATOM 2882 N N . ILE C 1 35 ? 27.865 70.620 21.007 1.00 79.60 30 ILE C N 1
ATOM 2883 C CA . ILE C 1 35 ? 27.258 69.276 20.937 1.00 78.05 30 ILE C CA 1
ATOM 2884 C C . ILE C 1 35 ? 27.697 68.429 22.146 1.00 76.58 30 ILE C C 1
ATOM 2885 O O . ILE C 1 35 ? 26.861 67.767 22.769 1.00 75.08 30 ILE C O 1
ATOM 2890 N N . GLN C 1 36 ? 28.995 68.460 22.466 1.00 73.68 31 GLN C N 1
ATOM 2891 C CA . GLN C 1 36 ? 29.540 67.707 23.604 1.00 73.72 31 GLN C CA 1
ATOM 2892 C C . GLN C 1 36 ? 28.939 68.193 24.928 1.00 75.63 31 GLN C C 1
ATOM 2893 O O . GLN C 1 36 ? 28.592 67.368 25.786 1.00 71.65 31 GLN C O 1
ATOM 2899 N N . ASP C 1 37 ? 28.828 69.515 25.093 1.00 77.47 32 ASP C N 1
ATOM 2900 C CA . ASP C 1 37 ? 28.249 70.090 26.314 1.00 81.36 32 ASP C CA 1
ATOM 2901 C C . ASP C 1 37 ? 26.815 69.585 26.552 1.00 84.44 32 ASP C C 1
ATOM 2902 O O . ASP C 1 37 ? 26.462 69.262 27.689 1.00 85.34 32 ASP C O 1
ATOM 2907 N N . LYS C 1 38 ? 26.019 69.470 25.484 1.00 88.36 33 LYS C N 1
ATOM 2908 C CA . LYS C 1 38 ? 24.628 68.979 25.589 1.00 91.02 33 LYS C CA 1
ATOM 2909 C C . LYS C 1 38 ? 24.496 67.441 25.580 1.00 90.39 33 LYS C C 1
ATOM 2910 O O . LYS C 1 38 ? 23.772 66.897 26.413 1.00 93.66 33 LYS C O 1
ATOM 2916 N N . GLU C 1 39 ? 25.188 66.750 24.667 1.00 88.82 34 GLU C N 1
ATOM 2917 C CA . GLU C 1 39 ? 25.039 65.278 24.490 1.00 87.05 34 GLU C CA 1
ATOM 2918 C C . GLU C 1 39 ? 26.129 64.391 25.126 1.00 83.31 34 GLU C C 1
ATOM 2919 O O . GLU C 1 39 ? 25.962 63.172 25.204 1.00 84.46 34 GLU C O 1
ATOM 2925 N N . GLY C 1 40 ? 27.224 64.987 25.590 1.00 81.16 35 GLY C N 1
ATOM 2926 C CA . GLY C 1 40 ? 28.342 64.227 26.163 1.00 75.67 35 GLY C CA 1
ATOM 2927 C C . GLY C 1 40 ? 29.142 63.390 25.171 1.00 71.92 35 GLY C C 1
ATOM 2928 O O . GLY C 1 40 ? 29.847 62.461 25.578 1.00 69.05 35 GLY C O 1
ATOM 2929 N N . ILE C 1 41 ? 29.036 63.707 23.881 1.00 68.91 36 ILE C N 1
ATOM 2930 C CA . ILE C 1 41 ? 29.778 63.010 22.842 1.00 67.40 36 ILE C CA 1
ATOM 2931 C C . ILE C 1 41 ? 31.096 63.761 22.642 1.00 66.74 36 ILE C C 1
ATOM 2932 O O . ILE C 1 41 ? 31.070 64.937 22.261 1.00 63.92 36 ILE C O 1
ATOM 2937 N N . PRO C 1 42 ? 32.245 63.092 22.897 1.00 65.57 37 PRO C N 1
ATOM 2938 C CA . PRO C 1 42 ? 33.551 63.721 22.659 1.00 65.61 37 PRO C CA 1
ATOM 2939 C C . PRO C 1 42 ? 33.725 64.191 21.199 1.00 63.52 37 PRO C C 1
ATOM 2940 O O . PRO C 1 42 ? 33.296 63.480 20.291 1.00 60.68 37 PRO C O 1
ATOM 2944 N N . PRO C 1 43 ? 34.344 65.374 20.982 1.00 63.11 38 PRO C N 1
ATOM 2945 C CA . PRO C 1 43 ? 34.476 65.923 19.621 1.00 64.01 38 PRO C CA 1
ATOM 2946 C C . PRO C 1 43 ? 35.112 64.990 18.584 1.00 62.11 38 PRO C C 1
ATOM 2947 O O . PRO C 1 43 ? 34.639 64.947 17.456 1.00 60.58 38 PRO C O 1
ATOM 2951 N N . ASP C 1 44 ? 36.144 64.241 18.963 1.00 60.94 39 ASP C N 1
ATOM 2952 C CA . ASP C 1 44 ? 36.805 63.315 18.018 1.00 62.93 39 ASP C CA 1
ATOM 2953 C C . ASP C 1 44 ? 36.014 62.036 17.678 1.00 63.25 39 ASP C C 1
ATOM 2954 O O . ASP C 1 44 ? 36.499 61.213 16.895 1.00 60.82 39 ASP C O 1
ATOM 2959 N N . GLN C 1 45 ? 34.840 61.850 18.294 1.00 64.86 40 GLN C N 1
ATOM 2960 C CA . GLN C 1 45 ? 33.898 60.788 17.918 1.00 67.55 40 GLN C CA 1
ATOM 2961 C C . GLN C 1 45 ? 32.787 61.266 16.982 1.00 68.87 40 GLN C C 1
ATOM 2962 O O . GLN C 1 45 ? 32.066 60.434 16.421 1.00 69.57 40 GLN C O 1
ATOM 2968 N N . GLN C 1 46 ? 32.655 62.587 16.815 1.00 66.95 41 GLN C N 1
ATOM 2969 C CA . GLN C 1 46 ? 31.581 63.191 16.036 1.00 65.64 41 GLN C CA 1
ATOM 2970 C C . GLN C 1 46 ? 32.005 63.411 14.598 1.00 67.39 41 GLN C C 1
ATOM 2971 O O . GLN C 1 46 ? 33.094 63.920 14.348 1.00 67.49 41 GLN C O 1
ATOM 2977 N N . ARG C 1 47 ? 31.124 63.047 13.668 1.00 69.19 42 ARG C N 1
ATOM 2978 C CA . ARG C 1 47 ? 31.228 63.439 12.266 1.00 72.31 42 ARG C CA 1
ATOM 2979 C C . ARG C 1 47 ? 30.024 64.295 11.891 1.00 70.45 42 ARG C C 1
ATOM 2980 O O . ARG C 1 47 ? 28.886 63.829 11.952 1.00 68.18 42 ARG C O 1
ATOM 2988 N N . LEU C 1 48 ? 30.266 65.545 11.510 1.00 69.06 43 LEU C N 1
ATOM 2989 C CA . LEU C 1 48 ? 29.188 66.400 11.050 1.00 69.78 43 LEU C CA 1
ATOM 2990 C C . LEU C 1 48 ? 29.189 66.396 9.527 1.00 72.35 43 LEU C C 1
ATOM 2991 O O . LEU C 1 48 ? 30.238 66.616 8.911 1.00 69.52 43 LEU C O 1
ATOM 2996 N N . ILE C 1 49 ? 28.011 66.124 8.950 1.00 75.13 44 ILE C N 1
ATOM 2997 C CA . ILE C 1 49 ? 27.778 66.077 7.497 1.00 79.64 44 ILE C CA 1
ATOM 2998 C C . ILE C 1 49 ? 26.808 67.208 7.086 1.00 82.42 44 ILE C C 1
ATOM 2999 O O . ILE C 1 49 ? 25.739 67.383 7.697 1.00 79.00 44 ILE C O 1
ATOM 3004 N N . PHE C 1 50 ? 27.213 67.975 6.066 1.00 87.14 45 PHE C N 1
ATOM 3005 C CA . PHE C 1 50 ? 26.363 68.979 5.386 1.00 90.39 45 PHE C CA 1
ATOM 3006 C C . PHE C 1 50 ? 26.647 68.947 3.881 1.00 88.55 45 PHE C C 1
ATOM 3007 O O . PHE C 1 50 ? 27.802 68.838 3.467 1.00 85.22 45 PHE C O 1
ATOM 3015 N N . ALA C 1 51 ? 25.584 69.046 3.081 1.00 89.73 46 ALA C N 1
ATOM 3016 C CA . ALA C 1 51 ? 25.640 68.836 1.621 1.00 89.95 46 ALA C CA 1
ATOM 3017 C C . ALA C 1 51 ? 26.206 67.447 1.263 1.00 87.52 46 ALA C C 1
ATOM 3018 O O . ALA C 1 51 ? 26.891 67.274 0.251 1.00 86.21 46 ALA C O 1
ATOM 3020 N N . GLY C 1 52 ? 25.904 66.461 2.108 1.00 86.07 47 GLY C N 1
ATOM 3021 C CA . GLY C 1 52 ? 26.395 65.101 1.935 1.00 84.79 47 GLY C CA 1
ATOM 3022 C C . GLY C 1 52 ? 27.898 64.910 2.053 1.00 85.17 47 GLY C C 1
ATOM 3023 O O . GLY C 1 52 ? 28.403 63.883 1.616 1.00 85.08 47 GLY C O 1
ATOM 3024 N N . LYS C 1 53 ? 28.606 65.870 2.657 1.00 86.03 48 LYS C N 1
ATOM 3025 C CA . LYS C 1 53 ? 30.069 65.816 2.798 1.00 87.25 48 LYS C CA 1
ATOM 3026 C C . LYS C 1 53 ? 30.475 66.043 4.244 1.00 86.56 48 LYS C C 1
ATOM 3027 O O . LYS C 1 53 ? 29.814 66.796 4.959 1.00 84.01 48 LYS C O 1
ATOM 3033 N N . GLN C 1 54 ? 31.561 65.398 4.676 1.00 88.51 49 GLN C N 1
ATOM 3034 C CA . GLN C 1 54 ? 32.052 65.588 6.045 1.00 89.81 49 GLN C CA 1
ATOM 3035 C C . GLN C 1 54 ? 32.839 66.899 6.159 1.00 87.39 49 GLN C C 1
ATOM 3036 O O . GLN C 1 54 ? 33.690 67.199 5.327 1.00 85.17 49 GLN C O 1
ATOM 3042 N N . LEU C 1 55 ? 32.519 67.674 7.191 1.00 85.99 50 LEU C N 1
ATOM 3043 C CA . LEU C 1 55 ? 33.117 68.984 7.429 1.00 86.15 50 LEU C CA 1
ATOM 3044 C C . LEU C 1 55 ? 34.305 68.844 8.373 1.00 87.41 50 LEU C C 1
ATOM 3045 O O . LEU C 1 55 ? 34.225 68.098 9.350 1.00 83.93 50 LEU C O 1
ATOM 3050 N N . GLU C 1 56 ? 35.390 69.570 8.093 1.00 89.10 51 GLU C N 1
ATOM 3051 C CA . GLU C 1 56 ? 36.605 69.488 8.906 1.00 90.09 51 GLU C CA 1
ATOM 3052 C C . GLU C 1 56 ? 36.549 70.476 10.068 1.00 89.22 51 GLU C C 1
ATOM 3053 O O . GLU C 1 56 ? 35.959 71.549 9.949 1.00 88.25 51 GLU C O 1
ATOM 3059 N N . ASP C 1 57 ? 37.174 70.099 11.184 1.00 87.98 52 ASP C N 1
ATOM 3060 C CA . ASP C 1 57 ? 37.182 70.916 12.412 1.00 89.53 52 ASP C CA 1
ATOM 3061 C C . ASP C 1 57 ? 37.809 72.302 12.235 1.00 90.90 52 ASP C C 1
ATOM 3062 O O . ASP C 1 57 ? 37.406 73.244 12.919 1.00 89.59 52 ASP C O 1
ATOM 3067 N N . GLY C 1 58 ? 38.780 72.415 11.323 1.00 91.82 53 GLY C N 1
ATOM 3068 C CA . GLY C 1 58 ? 39.525 73.655 11.108 1.00 92.12 53 GLY C CA 1
ATOM 3069 C C . GLY C 1 58 ? 38.716 74.773 10.490 1.00 93.35 53 GLY C C 1
ATOM 3070 O O . GLY C 1 58 ? 38.834 75.927 10.900 1.00 94.16 53 GLY C O 1
ATOM 3071 N N . ARG C 1 59 ? 37.890 74.439 9.504 1.00 94.69 54 ARG C N 1
ATOM 3072 C CA . ARG C 1 59 ? 37.109 75.454 8.794 1.00 96.70 54 ARG C CA 1
ATOM 3073 C C . ARG C 1 59 ? 35.964 76.014 9.651 1.00 96.10 54 ARG C C 1
ATOM 3074 O O . ARG C 1 59 ? 35.562 75.421 10.655 1.00 92.68 54 ARG C O 1
ATOM 3082 N N . THR C 1 60 ? 35.475 77.180 9.244 1.00 97.73 55 THR C N 1
ATOM 3083 C CA . THR C 1 60 ? 34.307 77.813 9.856 1.00 99.12 55 THR C CA 1
ATOM 3084 C C . THR C 1 60 ? 33.059 77.366 9.090 1.00 99.06 55 THR C C 1
ATOM 3085 O O . THR C 1 60 ? 33.147 76.654 8.074 1.00 96.56 55 THR C O 1
ATOM 3089 N N . LEU C 1 61 ? 31.904 77.786 9.598 1.00 99.17 56 LEU C N 1
ATOM 3090 C CA . LEU C 1 61 ? 30.619 77.565 8.929 1.00 100.01 56 LEU C CA 1
ATOM 3091 C C . LEU C 1 61 ? 30.487 78.378 7.624 1.00 101.16 56 LEU C C 1
ATOM 3092 O O . LEU C 1 61 ? 29.690 78.017 6.761 1.00 101.08 56 LEU C O 1
ATOM 3097 N N . SER C 1 62 ? 31.271 79.455 7.488 1.00 103.29 57 SER C N 1
ATOM 3098 C CA . SER C 1 62 ? 31.275 80.308 6.289 1.00 103.24 57 SER C CA 1
ATOM 3099 C C . SER C 1 62 ? 32.036 79.734 5.075 1.00 104.56 57 SER C C 1
ATOM 3100 O O . SER C 1 62 ? 31.795 80.177 3.954 1.00 109.19 57 SER C O 1
ATOM 3103 N N . ASP C 1 63 ? 32.950 78.780 5.283 1.00 103.73 58 ASP C N 1
ATOM 3104 C CA . ASP C 1 63 ? 33.536 78.006 4.167 1.00 104.00 58 ASP C CA 1
ATOM 3105 C C . ASP C 1 63 ? 32.497 77.082 3.542 1.00 105.99 58 ASP C C 1
ATOM 3106 O O . ASP C 1 63 ? 32.560 76.789 2.347 1.00 107.19 58 ASP C O 1
ATOM 3111 N N . TYR C 1 64 ? 31.562 76.614 4.370 1.00 106.06 59 TYR C N 1
ATOM 3112 C CA . TYR C 1 64 ? 30.555 75.628 3.986 1.00 106.94 59 TYR C CA 1
ATOM 3113 C C . TYR C 1 64 ? 29.120 76.195 3.796 1.00 110.41 59 TYR C C 1
ATOM 3114 O O . TYR C 1 64 ? 28.161 75.420 3.707 1.00 109.95 59 TYR C O 1
ATOM 3123 N N . ASN C 1 65 ? 28.995 77.527 3.707 1.00 113.66 60 ASN C N 1
ATOM 3124 C CA . ASN C 1 65 ? 27.707 78.265 3.583 1.00 115.81 60 ASN C CA 1
ATOM 3125 C C . ASN C 1 65 ? 26.490 77.748 4.390 1.00 113.24 60 ASN C C 1
ATOM 3126 O O . ASN C 1 65 ? 25.434 77.446 3.835 1.00 112.17 60 ASN C O 1
ATOM 3131 N N . ILE C 1 66 ? 26.648 77.690 5.711 1.00 113.10 61 ILE C N 1
ATOM 3132 C CA . ILE C 1 66 ? 25.598 77.198 6.611 1.00 112.71 61 ILE C CA 1
ATOM 3133 C C . ILE C 1 66 ? 24.717 78.347 7.131 1.00 112.33 61 ILE C C 1
ATOM 3134 O O . ILE C 1 66 ? 25.201 79.235 7.846 1.00 108.05 61 ILE C O 1
ATOM 3136 N N . GLN C 1 67 ? 23.432 78.312 6.759 1.00 113.43 62 GLN C N 1
ATOM 3137 C CA . GLN C 1 67 ? 22.420 79.285 7.199 1.00 114.05 62 GLN C CA 1
ATOM 3138 C C . GLN C 1 67 ? 21.506 78.663 8.257 1.00 114.33 62 GLN C C 1
ATOM 3139 O O . GLN C 1 67 ? 20.892 77.614 8.034 1.00 113.08 62 GLN C O 1
ATOM 3141 N N . THR C 1 71 ? 20.640 72.863 8.583 1.00 93.77 66 THR C N 1
ATOM 3142 C CA . THR C 1 71 ? 20.971 71.933 9.666 1.00 93.93 66 THR C CA 1
ATOM 3143 C C . THR C 1 71 ? 21.941 70.836 9.217 1.00 91.08 66 THR C C 1
ATOM 3144 O O . THR C 1 71 ? 22.068 70.528 8.021 1.00 91.31 66 THR C O 1
ATOM 3148 N N . LEU C 1 72 ? 22.594 70.246 10.213 1.00 86.40 67 LEU C N 1
ATOM 3149 C CA . LEU C 1 72 ? 23.706 69.319 10.019 1.00 85.42 67 LEU C CA 1
ATOM 3150 C C . LEU C 1 72 ? 23.310 67.894 10.437 1.00 81.00 67 LEU C C 1
ATOM 3151 O O . LEU C 1 72 ? 22.492 67.720 11.345 1.00 78.36 67 LEU C O 1
ATOM 3156 N N . HIS C 1 73 ? 23.899 66.887 9.788 1.00 78.07 68 HIS C N 1
ATOM 3157 C CA . HIS C 1 73 ? 23.716 65.481 10.191 1.00 76.83 68 HIS C CA 1
ATOM 3158 C C . HIS C 1 73 ? 24.895 64.992 11.029 1.00 74.24 68 HIS C C 1
ATOM 3159 O O . HIS C 1 73 ? 26.035 65.040 10.574 1.00 74.45 68 HIS C O 1
ATOM 3166 N N . LEU C 1 74 ? 24.615 64.508 12.240 1.00 71.98 69 LEU C N 1
ATOM 3167 C CA . LEU C 1 74 ? 25.645 63.975 13.129 1.00 69.17 69 LEU C CA 1
ATOM 3168 C C . LEU C 1 74 ? 25.736 62.464 12.965 1.00 67.92 69 LEU C C 1
ATOM 3169 O O . LEU C 1 74 ? 24.744 61.764 13.115 1.00 65.89 69 LEU C O 1
ATOM 3174 N N . VAL C 1 75 ? 26.933 61.979 12.655 1.00 68.36 70 VAL C N 1
ATOM 3175 C CA . VAL C 1 75 ? 27.236 60.548 12.588 1.00 69.97 70 VAL C CA 1
ATOM 3176 C C . VAL C 1 75 ? 28.396 60.278 13.551 1.00 70.45 70 VAL C C 1
ATOM 3177 O O . VAL C 1 75 ? 29.292 61.116 13.699 1.00 69.38 70 VAL C O 1
ATOM 3181 N N . LEU C 1 76 ? 28.376 59.115 14.201 1.00 70.30 71 LEU C N 1
ATOM 3182 C CA . LEU C 1 76 ? 29.432 58.749 15.154 1.00 68.72 71 LEU C CA 1
ATOM 3183 C C . LEU C 1 76 ? 30.479 57.847 14.511 1.00 67.13 71 LEU C C 1
ATOM 3184 O O . LEU C 1 76 ? 30.171 57.057 13.620 1.00 63.28 71 LEU C O 1
ATOM 3189 N N . ARG C 1 77 ? 31.725 58.010 14.955 1.00 69.62 72 ARG C N 1
ATOM 3190 C CA . ARG C 1 77 ? 32.835 57.135 14.560 1.00 71.80 72 ARG C CA 1
ATOM 3191 C C . ARG C 1 77 ? 32.420 55.689 14.902 1.00 68.73 72 ARG C C 1
ATOM 3192 O O . ARG C 1 77 ? 31.953 55.421 16.018 1.00 64.52 72 ARG C O 1
ATOM 3200 N N . LEU C 1 78 ? 32.530 54.781 13.934 1.00 65.83 73 LEU C N 1
ATOM 3201 C CA . LEU C 1 78 ? 32.002 53.422 14.112 1.00 66.58 73 LEU C CA 1
ATOM 3202 C C . LEU C 1 78 ? 32.864 52.599 15.090 1.00 65.90 73 LEU C C 1
ATOM 3203 O O . LEU C 1 78 ? 34.088 52.676 15.071 1.00 65.65 73 LEU C O 1
ATOM 3208 N N . ARG C 1 79 ? 32.192 51.848 15.955 1.00 63.72 74 ARG C N 1
ATOM 3209 C CA . ARG C 1 79 ? 32.849 50.929 16.871 1.00 65.35 74 ARG C CA 1
ATOM 3210 C C . ARG C 1 79 ? 32.250 49.545 16.704 1.00 62.04 74 ARG C C 1
ATOM 3211 O O . ARG C 1 79 ? 31.075 49.388 16.375 1.00 62.64 74 ARG C O 1
ATOM 3219 N N . SER C 1 80 ? 33.089 48.541 16.890 1.00 58.30 75 SER C N 1
ATOM 3220 C CA . SER C 1 80 ? 32.696 47.169 16.685 1.00 58.33 75 SER C CA 1
ATOM 3221 C C . SER C 1 80 ? 31.804 46.690 17.831 1.00 53.19 75 SER C C 1
ATOM 3222 O O . SER C 1 80 ? 32.164 46.837 18.988 1.00 51.43 75 SER C O 1
ATOM 3225 N N . SER C 1 81 ? 30.656 46.104 17.501 1.00 50.31 76 SER C N 1
ATOM 3226 C CA . SER C 1 81 ? 29.767 45.528 18.505 1.00 48.23 76 SER C CA 1
ATOM 3227 C C . SER C 1 81 ? 29.310 44.150 18.091 1.00 46.50 76 SER C C 1
ATOM 3228 O O . SER C 1 81 ? 29.501 43.733 16.943 1.00 47.76 76 SER C O 1
ATOM 3231 N N . MET C 1 82 ? 28.695 43.443 19.024 1.00 43.34 77 MET C N 1
ATOM 3232 C CA . MET C 1 82 ? 28.181 42.102 18.764 1.00 42.15 77 MET C CA 1
ATOM 3233 C C . MET C 1 82 ? 27.162 41.730 19.813 1.00 39.71 77 MET C C 1
ATOM 3234 O O . MET C 1 82 ? 27.157 42.323 20.891 1.00 38.07 77 MET C O 1
ATOM 3239 N N . GLN C 1 83 ? 26.340 40.722 19.515 1.00 37.82 78 GLN C N 1
ATOM 3240 C CA . GLN C 1 83 ? 25.537 40.078 20.539 1.00 37.61 78 GLN C CA 1
ATOM 3241 C C . GLN C 1 83 ? 26.202 38.847 21.126 1.00 36.46 78 GLN C C 1
ATOM 3242 O O . GLN C 1 83 ? 26.811 38.070 20.421 1.00 36.65 78 GLN C O 1
ATOM 3248 N N . ILE C 1 84 ? 26.044 38.669 22.431 1.00 36.34 79 ILE C N 1
ATOM 3249 C CA . ILE C 1 84 ? 26.348 37.420 23.096 1.00 36.94 79 ILE C CA 1
ATOM 3250 C C . ILE C 1 84 ? 25.163 37.014 23.953 1.00 36.73 79 ILE C C 1
ATOM 3251 O O . ILE C 1 84 ? 24.272 37.825 24.238 1.00 36.66 79 ILE C O 1
ATOM 3256 N N . PHE C 1 85 ? 25.184 35.751 24.349 1.00 36.36 80 PHE C N 1
ATOM 3257 C CA . PHE C 1 85 ? 24.102 35.121 25.065 1.00 37.17 80 PHE C CA 1
ATOM 3258 C C . PHE C 1 85 ? 24.638 34.679 26.424 1.00 37.74 80 PHE C C 1
ATOM 3259 O O . PHE C 1 85 ? 25.813 34.326 26.558 1.00 39.08 80 PHE C O 1
ATOM 3267 N N . VAL C 1 86 ? 23.789 34.745 27.438 1.00 38.13 81 VAL C N 1
ATOM 3268 C CA . VAL C 1 86 ? 24.144 34.309 28.773 1.00 38.59 81 VAL C CA 1
ATOM 3269 C C . VAL C 1 86 ? 22.986 33.451 29.269 1.00 39.57 81 VAL C C 1
ATOM 3270 O O . VAL C 1 86 ? 21.843 33.922 29.311 1.00 40.00 81 VAL C O 1
ATOM 3274 N N . LYS C 1 87 ? 23.277 32.207 29.638 1.00 40.33 82 LYS C N 1
ATOM 3275 C CA . LYS C 1 87 ? 22.250 31.277 30.099 1.00 40.96 82 LYS C CA 1
ATOM 3276 C C . LYS C 1 87 ? 22.215 31.241 31.612 1.00 40.85 82 LYS C C 1
ATOM 3277 O O . LYS C 1 87 ? 23.259 31.160 32.262 1.00 39.54 82 LYS C O 1
ATOM 3283 N N . THR C 1 88 ? 21.006 31.294 32.163 1.00 41.39 83 THR C N 1
ATOM 3284 C CA . THR C 1 88 ? 20.798 31.199 33.600 1.00 42.14 83 THR C CA 1
ATOM 3285 C C . THR C 1 88 ? 20.486 29.770 34.010 1.00 43.01 83 THR C C 1
ATOM 3286 O O . THR C 1 88 ? 20.173 28.917 33.177 1.00 41.34 83 THR C O 1
ATOM 3290 N N . LEU C 1 89 ? 20.512 29.534 35.316 1.00 43.87 84 LEU C N 1
ATOM 3291 C CA . LEU C 1 89 ? 20.202 28.227 35.872 1.00 46.46 84 LEU C CA 1
ATOM 3292 C C . LEU C 1 89 ? 18.790 27.765 35.526 1.00 46.11 84 LEU C C 1
ATOM 3293 O O . LEU C 1 89 ? 18.551 26.578 35.499 1.00 47.19 84 LEU C O 1
ATOM 3298 N N . THR C 1 90 ? 17.860 28.675 35.226 1.00 48.39 85 THR C N 1
ATOM 3299 C CA . THR C 1 90 ? 16.516 28.257 34.757 1.00 49.83 85 THR C CA 1
ATOM 3300 C C . THR C 1 90 ? 16.476 27.898 33.265 1.00 49.13 85 THR C C 1
ATOM 3301 O O . THR C 1 90 ? 15.441 27.470 32.767 1.00 48.79 85 THR C O 1
ATOM 3305 N N . GLY C 1 91 ? 17.588 28.078 32.548 1.00 49.13 86 GLY C N 1
ATOM 3306 C CA . GLY C 1 91 ? 17.608 27.931 31.084 1.00 47.33 86 GLY C CA 1
ATOM 3307 C C . GLY C 1 91 ? 17.156 29.165 30.323 1.00 47.85 86 GLY C C 1
ATOM 3308 O O . GLY C 1 91 ? 17.043 29.130 29.108 1.00 48.73 86 GLY C O 1
ATOM 3309 N N . LYS C 1 92 ? 16.881 30.267 31.024 1.00 46.90 87 LYS C N 1
ATOM 3310 C CA . LYS C 1 92 ? 16.557 31.523 30.371 1.00 47.70 87 LYS C CA 1
ATOM 3311 C C . LYS C 1 92 ? 17.809 31.976 29.630 1.00 46.25 87 LYS C C 1
ATOM 3312 O O . LYS C 1 92 ? 18.931 31.825 30.152 1.00 46.05 87 LYS C O 1
ATOM 3318 N N . THR C 1 93 ? 17.622 32.510 28.422 1.00 44.58 88 THR C N 1
ATOM 3319 C CA . THR C 1 93 ? 18.710 33.115 27.643 1.00 43.54 88 THR C CA 1
ATOM 3320 C C . THR C 1 93 ? 18.628 34.638 27.661 1.00 42.98 88 THR C C 1
ATOM 3321 O O . THR C 1 93 ? 17.606 35.217 27.294 1.00 43.70 88 THR C O 1
ATOM 3325 N N . ILE C 1 94 ? 19.709 35.267 28.117 1.00 40.92 89 ILE C N 1
ATOM 3326 C CA . ILE C 1 94 ? 19.836 36.703 28.159 1.00 39.77 89 ILE C CA 1
ATOM 3327 C C . ILE C 1 94 ? 20.648 37.088 26.916 1.00 40.01 89 ILE C C 1
ATOM 3328 O O . ILE C 1 94 ? 21.695 36.487 26.642 1.00 39.25 89 ILE C O 1
ATOM 3333 N N . THR C 1 95 ? 20.169 38.067 26.168 1.00 38.45 90 THR C N 1
ATOM 3334 C CA . THR C 1 95 ? 20.898 38.521 24.998 1.00 38.92 90 THR C CA 1
ATOM 3335 C C . THR C 1 95 ? 21.460 39.893 25.319 1.00 37.86 90 THR C C 1
ATOM 3336 O O . THR C 1 95 ? 20.720 40.774 25.717 1.00 38.03 90 THR C O 1
ATOM 3340 N N . LEU C 1 96 ? 22.768 40.071 25.155 1.00 36.51 91 LEU C N 1
ATOM 3341 C CA . LEU C 1 96 ? 23.434 41.351 25.433 1.00 36.72 91 LEU C CA 1
ATOM 3342 C C . LEU C 1 96 ? 24.110 41.977 24.215 1.00 37.91 91 LEU C C 1
ATOM 3343 O O . LEU C 1 96 ? 24.687 41.256 23.373 1.00 38.38 91 LEU C O 1
ATOM 3348 N N . GLU C 1 97 ? 24.065 43.303 24.127 1.00 37.89 92 GLU C N 1
ATOM 3349 C CA . GLU C 1 97 ? 24.838 44.036 23.121 1.00 39.62 92 GLU C CA 1
ATOM 3350 C C . GLU C 1 97 ? 26.158 44.465 23.761 1.00 38.73 92 GLU C C 1
ATOM 3351 O O . GLU C 1 97 ? 26.168 45.214 24.739 1.00 38.34 92 GLU C O 1
ATOM 3357 N N . VAL C 1 98 ? 27.259 43.971 23.219 1.00 38.15 93 VAL C N 1
ATOM 3358 C CA . VAL C 1 98 ? 28.565 44.172 23.816 1.00 38.78 93 VAL C CA 1
ATOM 3359 C C . VAL C 1 98 ? 29.593 44.541 22.758 1.00 40.29 93 VAL C C 1
ATOM 3360 O O . VAL C 1 98 ? 29.343 44.454 21.537 1.00 37.85 93 VAL C O 1
ATOM 3364 N N . GLU C 1 99 ? 30.747 44.978 23.252 1.00 41.87 94 GLU C N 1
ATOM 3365 C CA . GLU C 1 99 ? 31.923 45.214 22.418 1.00 44.88 94 GLU C CA 1
ATOM 3366 C C . GLU C 1 99 ? 33.006 44.270 22.899 1.00 43.49 94 GLU C C 1
ATOM 3367 O O . GLU C 1 99 ? 33.054 43.970 24.088 1.00 42.12 94 GLU C O 1
ATOM 3373 N N . PRO C 1 100 ? 33.898 43.818 22.001 1.00 44.20 95 PRO C N 1
ATOM 3374 C CA . PRO C 1 100 ? 34.990 42.935 22.473 1.00 46.05 95 PRO C CA 1
ATOM 3375 C C . PRO C 1 100 ? 35.849 43.525 23.606 1.00 46.51 95 PRO C C 1
ATOM 3376 O O . PRO C 1 100 ? 36.319 42.785 24.469 1.00 48.29 95 PRO C O 1
ATOM 3380 N N . SER C 1 101 ? 36.040 44.841 23.617 1.00 47.95 96 SER C N 1
ATOM 3381 C CA . SER C 1 101 ? 36.809 45.495 24.699 1.00 49.51 96 SER C CA 1
ATOM 3382 C C . SER C 1 101 ? 36.079 45.616 26.058 1.00 49.02 96 SER C C 1
ATOM 3383 O O . SER C 1 101 ? 36.690 46.018 27.040 1.00 50.83 96 SER C O 1
ATOM 3386 N N . ASP C 1 102 ? 34.788 45.293 26.122 1.00 46.89 97 ASP C N 1
ATOM 3387 C CA . ASP C 1 102 ? 34.051 45.312 27.381 1.00 45.53 97 ASP C CA 1
ATOM 3388 C C . ASP C 1 102 ? 34.697 44.415 28.422 1.00 43.53 97 ASP C C 1
ATOM 3389 O O . ASP C 1 102 ? 35.081 43.295 28.118 1.00 40.52 97 ASP C O 1
ATOM 3394 N N . THR C 1 103 ? 34.831 44.915 29.647 1.00 42.07 98 THR C N 1
ATOM 3395 C CA . THR C 1 103 ? 35.325 44.073 30.718 1.00 42.82 98 THR C CA 1
ATOM 3396 C C . THR C 1 103 ? 34.191 43.165 31.175 1.00 42.00 98 THR C C 1
ATOM 3397 O O . THR C 1 103 ? 33.012 43.435 30.943 1.00 41.22 98 THR C O 1
ATOM 3401 N N . ILE C 1 104 ? 34.566 42.120 31.879 1.00 41.23 99 ILE C N 1
ATOM 3402 C CA . ILE C 1 104 ? 33.604 41.226 32.511 1.00 42.04 99 ILE C CA 1
ATOM 3403 C C . ILE C 1 104 ? 32.715 42.017 33.473 1.00 41.92 99 ILE C C 1
ATOM 3404 O O . ILE C 1 104 ? 31.522 41.745 33.565 1.00 40.62 99 ILE C O 1
ATOM 3409 N N . GLU C 1 105 ? 33.288 43.006 34.168 1.00 43.40 100 GLU C N 1
ATOM 3410 C CA . GLU C 1 105 ? 32.499 43.899 35.021 1.00 44.11 100 GLU C CA 1
ATOM 3411 C C . GLU C 1 105 ? 31.433 44.614 34.213 1.00 42.68 100 GLU C C 1
ATOM 3412 O O . GLU C 1 105 ? 30.290 44.675 34.657 1.00 42.45 100 GLU C O 1
ATOM 3414 N N . ASN C 1 106 ? 31.798 45.151 33.046 1.00 42.36 101 ASN C N 1
ATOM 3415 C CA . ASN C 1 106 ? 30.816 45.780 32.114 1.00 43.38 101 ASN C CA 1
ATOM 3416 C C . ASN C 1 106 ? 29.685 44.835 31.673 1.00 40.77 101 ASN C C 1
ATOM 3417 O O . ASN C 1 106 ? 28.524 45.237 31.573 1.00 38.38 101 ASN C O 1
ATOM 3422 N N . VAL C 1 107 ? 30.042 43.581 31.422 1.00 40.12 102 VAL C N 1
ATOM 3423 C CA . VAL C 1 107 ? 29.076 42.546 31.045 1.00 40.06 102 VAL C CA 1
ATOM 3424 C C . VAL C 1 107 ? 28.113 42.279 32.200 1.00 40.37 102 VAL C C 1
ATOM 3425 O O . VAL C 1 107 ? 26.900 42.246 32.012 1.00 41.19 102 VAL C O 1
ATOM 3429 N N . LYS C 1 108 ? 28.652 42.134 33.405 1.00 39.99 103 LYS C N 1
ATOM 3430 C CA . LYS C 1 108 ? 27.817 42.014 34.602 1.00 40.80 103 LYS C CA 1
ATOM 3431 C C . LYS C 1 108 ? 26.847 43.195 34.792 1.00 39.08 103 LYS C C 1
ATOM 3432 O O . LYS C 1 108 ? 25.686 43.008 35.135 1.00 38.49 103 LYS C O 1
ATOM 3438 N N . ALA C 1 109 ? 27.307 44.394 34.496 1.00 38.46 104 ALA C N 1
ATOM 3439 C CA . ALA C 1 109 ? 26.442 45.553 34.602 1.00 39.82 104 ALA C CA 1
ATOM 3440 C C . ALA C 1 109 ? 25.298 45.504 33.551 1.00 39.69 104 ALA C C 1
ATOM 3441 O O . ALA C 1 109 ? 24.181 45.933 33.815 1.00 40.55 104 ALA C O 1
ATOM 3443 N N . LYS C 1 110 ? 25.585 44.986 32.364 1.00 39.29 105 LYS C N 1
ATOM 3444 C CA . LYS C 1 110 ? 24.541 44.796 31.345 1.00 38.63 105 LYS C CA 1
ATOM 3445 C C . LYS C 1 110 ? 23.557 43.702 31.745 1.00 37.45 105 LYS C C 1
ATOM 3446 O O . LYS C 1 110 ? 22.369 43.819 31.463 1.00 36.46 105 LYS C O 1
ATOM 3452 N N . ILE C 1 111 ? 24.042 42.662 32.420 1.00 36.40 106 ILE C N 1
ATOM 3453 C CA . ILE C 1 111 ? 23.163 41.607 32.961 1.00 37.29 106 ILE C CA 1
ATOM 3454 C C . ILE C 1 111 ? 22.267 42.157 34.073 1.00 37.94 106 ILE C C 1
ATOM 3455 O O . ILE C 1 111 ? 21.071 41.852 34.123 1.00 36.80 106 ILE C O 1
ATOM 3460 N N . GLN C 1 112 ? 22.833 43.010 34.927 1.00 38.68 107 GLN C N 1
ATOM 3461 C CA . GLN C 1 112 ? 22.040 43.699 35.948 1.00 40.44 107 GLN C CA 1
ATOM 3462 C C . GLN C 1 112 ? 20.915 44.495 35.302 1.00 40.56 107 GLN C C 1
ATOM 3463 O O . GLN C 1 112 ? 19.787 44.511 35.819 1.00 39.45 107 GLN C O 1
ATOM 3469 N N . ASP C 1 113 ? 21.214 45.155 34.178 1.00 40.21 108 ASP C N 1
ATOM 3470 C CA . ASP C 1 113 ? 20.174 45.913 33.459 1.00 40.81 108 ASP C CA 1
ATOM 3471 C C . ASP C 1 113 ? 19.020 45.039 33.015 1.00 40.26 108 ASP C C 1
ATOM 3472 O O . ASP C 1 113 ? 17.877 45.474 33.038 1.00 39.85 108 ASP C O 1
ATOM 3477 N N . LYS C 1 114 ? 19.342 43.831 32.571 1.00 40.75 109 LYS C N 1
ATOM 3478 C CA . LYS C 1 114 ? 18.334 42.878 32.112 1.00 42.54 109 LYS C CA 1
ATOM 3479 C C . LYS C 1 114 ? 17.673 42.092 33.232 1.00 42.75 109 LYS C C 1
ATOM 3480 O O . LYS C 1 114 ? 16.488 41.850 33.157 1.00 44.93 109 LYS C O 1
ATOM 3486 N N . GLU C 1 115 ? 18.401 41.741 34.282 1.00 43.76 110 GLU C N 1
ATOM 3487 C CA . GLU C 1 115 ? 17.893 40.792 35.292 1.00 45.19 110 GLU C CA 1
ATOM 3488 C C . GLU C 1 115 ? 17.723 41.315 36.719 1.00 45.16 110 GLU C C 1
ATOM 3489 O O . GLU C 1 115 ? 17.161 40.629 37.552 1.00 46.29 110 GLU C O 1
ATOM 3495 N N . GLY C 1 116 ? 18.215 42.507 37.017 1.00 45.17 111 GLY C N 1
ATOM 3496 C CA . GLY C 1 116 ? 18.139 43.053 38.368 1.00 46.47 111 GLY C CA 1
ATOM 3497 C C . GLY C 1 116 ? 19.103 42.460 39.382 1.00 45.93 111 GLY C C 1
ATOM 3498 O O . GLY C 1 116 ? 19.014 42.788 40.553 1.00 47.55 111 GLY C O 1
ATOM 3499 N N . ILE C 1 117 ? 20.043 41.628 38.936 1.00 46.32 112 ILE C N 1
ATOM 3500 C CA . ILE C 1 117 ? 20.990 40.954 39.817 1.00 46.42 112 ILE C CA 1
ATOM 3501 C C . ILE C 1 117 ? 22.222 41.843 39.957 1.00 45.80 112 ILE C C 1
ATOM 3502 O O . ILE C 1 117 ? 22.846 42.158 38.962 1.00 44.65 112 ILE C O 1
ATOM 3507 N N . PRO C 1 118 ? 22.571 42.265 41.189 1.00 46.16 113 PRO C N 1
ATOM 3508 C CA . PRO C 1 118 ? 23.768 43.104 41.327 1.00 45.46 113 PRO C CA 1
ATOM 3509 C C . PRO C 1 118 ? 25.020 42.348 40.855 1.00 43.75 113 PRO C C 1
ATOM 3510 O O . PRO C 1 118 ? 25.064 41.112 40.961 1.00 43.19 113 PRO C O 1
ATOM 3514 N N . PRO C 1 119 ? 26.001 43.056 40.283 1.00 43.20 114 PRO C N 1
ATOM 3515 C CA . PRO C 1 119 ? 27.179 42.371 39.774 1.00 43.91 114 PRO C CA 1
ATOM 3516 C C . PRO C 1 119 ? 27.942 41.537 40.792 1.00 45.94 114 PRO C C 1
ATOM 3517 O O . PRO C 1 119 ? 28.492 40.501 40.419 1.00 44.48 114 PRO C O 1
ATOM 3521 N N . ASP C 1 120 ? 27.955 41.955 42.059 1.00 48.20 115 ASP C N 1
ATOM 3522 C CA . ASP C 1 120 ? 28.676 41.196 43.079 1.00 51.18 115 ASP C CA 1
ATOM 3523 C C . ASP C 1 120 ? 28.045 39.823 43.374 1.00 51.28 115 ASP C C 1
ATOM 3524 O O . ASP C 1 120 ? 28.692 38.996 43.998 1.00 52.57 115 ASP C O 1
ATOM 3529 N N . GLN C 1 121 ? 26.796 39.592 42.944 1.00 49.26 116 GLN C N 1
ATOM 3530 C CA . GLN C 1 121 ? 26.129 38.290 43.081 1.00 48.95 116 GLN C CA 1
ATOM 3531 C C . GLN C 1 121 ? 26.217 37.439 41.799 1.00 47.80 116 GLN C C 1
ATOM 3532 O O . GLN C 1 121 ? 25.684 36.334 41.769 1.00 47.39 116 GLN C O 1
ATOM 3538 N N . GLN C 1 122 ? 26.872 37.954 40.751 1.00 44.44 117 GLN C N 1
ATOM 3539 C CA . GLN C 1 122 ? 26.996 37.241 39.484 1.00 44.46 117 GLN C CA 1
ATOM 3540 C C . GLN C 1 122 ? 28.346 36.561 39.360 1.00 44.43 117 GLN C C 1
ATOM 3541 O O . GLN C 1 122 ? 29.384 37.164 39.656 1.00 44.83 117 GLN C O 1
ATOM 3547 N N . ARG C 1 123 ? 28.321 35.315 38.928 1.00 43.51 118 ARG C N 1
ATOM 3548 C CA . ARG C 1 123 ? 29.517 34.658 38.463 1.00 46.52 118 ARG C CA 1
ATOM 3549 C C . ARG C 1 123 ? 29.252 34.189 37.034 1.00 43.62 118 ARG C C 1
ATOM 3550 O O . ARG C 1 123 ? 28.211 33.594 36.755 1.00 41.48 118 ARG C O 1
ATOM 3558 N N . LEU C 1 124 ? 30.210 34.442 36.157 1.00 41.92 119 LEU C N 1
ATOM 3559 C CA . LEU C 1 124 ? 30.103 34.079 34.755 1.00 42.61 119 LEU C CA 1
ATOM 3560 C C . LEU C 1 124 ? 31.124 33.042 34.387 1.00 43.95 119 LEU C C 1
ATOM 3561 O O . LEU C 1 124 ? 32.263 33.064 34.881 1.00 45.63 119 LEU C O 1
ATOM 3566 N N . ILE C 1 125 ? 30.701 32.147 33.494 1.00 43.71 120 ILE C N 1
ATOM 3567 C CA . ILE C 1 125 ? 31.482 31.021 33.072 1.00 45.62 120 ILE C CA 1
ATOM 3568 C C . ILE C 1 125 ? 31.443 30.942 31.537 1.00 44.51 120 ILE C C 1
ATOM 3569 O O . ILE C 1 125 ? 30.376 31.079 30.958 1.00 41.79 120 ILE C O 1
ATOM 3574 N N . PHE C 1 126 ? 32.608 30.758 30.901 1.00 45.20 121 PHE C N 1
ATOM 3575 C CA . PHE C 1 126 ? 32.698 30.481 29.466 1.00 48.46 121 PHE C CA 1
ATOM 3576 C C . PHE C 1 126 ? 33.631 29.310 29.210 1.00 52.60 121 PHE C C 1
ATOM 3577 O O . PHE C 1 126 ? 34.783 29.337 29.638 1.00 53.14 121 PHE C O 1
ATOM 3585 N N . ALA C 1 127 ? 33.122 28.312 28.487 1.00 58.93 122 ALA C N 1
ATOM 3586 C CA . ALA C 1 127 ? 33.850 27.083 28.148 1.00 62.32 122 ALA C CA 1
ATOM 3587 C C . ALA C 1 127 ? 34.358 26.451 29.438 1.00 62.28 122 ALA C C 1
ATOM 3588 O O . ALA C 1 127 ? 35.556 26.208 29.606 1.00 63.54 122 ALA C O 1
ATOM 3590 N N . GLY C 1 128 ? 33.434 26.281 30.379 1.00 62.52 123 GLY C N 1
ATOM 3591 C CA . GLY C 1 128 ? 33.740 25.760 31.708 1.00 63.33 123 GLY C CA 1
ATOM 3592 C C . GLY C 1 128 ? 34.642 26.601 32.599 1.00 62.59 123 GLY C C 1
ATOM 3593 O O . GLY C 1 128 ? 34.851 26.243 33.751 1.00 64.83 123 GLY C O 1
ATOM 3594 N N . LYS C 1 129 ? 35.158 27.723 32.100 1.00 61.41 124 LYS C N 1
ATOM 3595 C CA . LYS C 1 129 ? 36.148 28.520 32.814 1.00 62.68 124 LYS C CA 1
ATOM 3596 C C . LYS C 1 129 ? 35.513 29.795 33.413 1.00 60.86 124 LYS C C 1
ATOM 3597 O O . LYS C 1 129 ? 34.719 30.489 32.763 1.00 55.61 124 LYS C O 1
ATOM 3603 N N . GLN C 1 130 ? 35.901 30.102 34.645 1.00 57.66 125 GLN C N 1
ATOM 3604 C CA . GLN C 1 130 ? 35.396 31.250 35.379 1.00 59.44 125 GLN C CA 1
ATOM 3605 C C . GLN C 1 130 ? 36.006 32.533 34.812 1.00 56.66 125 GLN C C 1
ATOM 3606 O O . GLN C 1 130 ? 37.214 32.596 34.595 1.00 58.93 125 GLN C O 1
ATOM 3612 N N . LEU C 1 131 ? 35.179 33.547 34.581 1.00 52.69 126 LEU C N 1
ATOM 3613 C CA . LEU C 1 131 ? 35.641 34.822 34.007 1.00 52.07 126 LEU C CA 1
ATOM 3614 C C . LEU C 1 131 ? 35.892 35.834 35.116 1.00 52.61 126 LEU C C 1
ATOM 3615 O O . LEU C 1 131 ? 35.047 36.006 35.977 1.00 54.86 126 LEU C O 1
ATOM 3620 N N . GLU C 1 132 ? 37.034 36.512 35.077 1.00 54.61 127 GLU C N 1
ATOM 3621 C CA . GLU C 1 132 ? 37.410 37.506 36.100 1.00 55.57 127 GLU C CA 1
ATOM 3622 C C . GLU C 1 132 ? 37.055 38.922 35.689 1.00 53.99 127 GLU C C 1
ATOM 3623 O O . GLU C 1 132 ? 37.222 39.295 34.521 1.00 50.12 127 GLU C O 1
ATOM 3629 N N . ASP C 1 133 ? 36.619 39.713 36.676 1.00 55.24 128 ASP C N 1
ATOM 3630 C CA . ASP C 1 133 ? 36.024 41.046 36.458 1.00 54.23 128 ASP C CA 1
ATOM 3631 C C . ASP C 1 133 ? 36.861 42.044 35.652 1.00 53.31 128 ASP C C 1
ATOM 3632 O O . ASP C 1 133 ? 36.294 42.820 34.843 1.00 53.25 128 ASP C O 1
ATOM 3637 N N . GLY C 1 134 ? 38.173 42.051 35.883 1.00 49.35 129 GLY C N 1
ATOM 3638 C CA . GLY C 1 134 ? 39.073 43.005 35.226 1.00 49.61 129 GLY C CA 1
ATOM 3639 C C . GLY C 1 134 ? 39.450 42.662 33.785 1.00 49.95 129 GLY C C 1
ATOM 3640 O O . GLY C 1 134 ? 39.941 43.514 33.068 1.00 52.84 129 GLY C O 1
ATOM 3641 N N . ARG C 1 135 ? 39.220 41.430 33.349 1.00 48.47 130 ARG C N 1
ATOM 3642 C CA . ARG C 1 135 ? 39.555 41.034 31.987 1.00 48.91 130 ARG C CA 1
ATOM 3643 C C . ARG C 1 135 ? 38.433 41.379 30.996 1.00 48.05 130 ARG C C 1
ATOM 3644 O O . ARG C 1 135 ? 37.353 41.775 31.389 1.00 47.09 130 ARG C O 1
ATOM 3652 N N . THR C 1 136 ? 38.724 41.246 29.709 1.00 47.04 131 THR C N 1
ATOM 3653 C CA . THR C 1 136 ? 37.814 41.644 28.644 1.00 45.61 131 THR C CA 1
ATOM 3654 C C . THR C 1 136 ? 37.240 40.426 27.930 1.00 43.94 131 THR C C 1
ATOM 3655 O O . THR C 1 136 ? 37.764 39.328 28.035 1.00 42.19 131 THR C O 1
ATOM 3659 N N . LEU C 1 137 ? 36.163 40.639 27.187 1.00 43.35 132 LEU C N 1
ATOM 3660 C CA . LEU C 1 137 ? 35.573 39.572 26.372 1.00 43.07 132 LEU C CA 1
ATOM 3661 C C . LEU C 1 137 ? 36.614 39.061 25.379 1.00 42.95 132 LEU C C 1
ATOM 3662 O O . LEU C 1 137 ? 36.754 37.878 25.167 1.00 41.98 132 LEU C O 1
ATOM 3667 N N . SER C 1 138 ? 37.363 39.993 24.823 1.00 44.74 133 SER C N 1
ATOM 3668 C CA . SER C 1 138 ? 38.499 39.722 23.943 1.00 48.06 133 SER C CA 1
ATOM 3669 C C . SER C 1 138 ? 39.561 38.793 24.567 1.00 47.08 133 SER C C 1
ATOM 3670 O O . SER C 1 138 ? 40.042 37.880 23.897 1.00 46.29 133 SER C O 1
ATOM 3673 N N . ASP C 1 139 ? 39.896 38.997 25.846 1.00 48.41 134 ASP C N 1
ATOM 3674 C CA . ASP C 1 139 ? 40.865 38.132 26.556 1.00 48.87 134 ASP C CA 1
ATOM 3675 C C . ASP C 1 139 ? 40.443 36.677 26.605 1.00 48.58 134 ASP C C 1
ATOM 3676 O O . ASP C 1 139 ? 41.291 35.777 26.605 1.00 48.92 134 ASP C O 1
ATOM 3681 N N . TYR C 1 140 ? 39.135 36.445 26.694 1.00 47.02 135 TYR C N 1
ATOM 3682 C CA . TYR C 1 140 ? 38.603 35.089 26.713 1.00 46.46 135 TYR C CA 1
ATOM 3683 C C . TYR C 1 140 ? 38.199 34.581 25.336 1.00 46.27 135 TYR C C 1
ATOM 3684 O O . TYR C 1 140 ? 37.656 33.494 25.223 1.00 44.84 135 TYR C O 1
ATOM 3693 N N . ASN C 1 141 ? 38.481 35.356 24.284 1.00 45.90 136 ASN C N 1
ATOM 3694 C CA . ASN C 1 141 ? 38.042 35.028 22.937 1.00 44.82 136 ASN C CA 1
ATOM 3695 C C . ASN C 1 141 ? 36.522 34.815 22.829 1.00 43.19 136 ASN C C 1
ATOM 3696 O O . ASN C 1 141 ? 36.048 33.988 22.061 1.00 43.36 136 ASN C O 1
ATOM 3701 N N . ILE C 1 142 ? 35.763 35.605 23.572 1.00 42.79 137 ILE C N 1
ATOM 3702 C CA . ILE C 1 142 ? 34.313 35.621 23.442 1.00 43.28 137 ILE C CA 1
ATOM 3703 C C . ILE C 1 142 ? 33.997 36.466 22.210 1.00 43.88 137 ILE C C 1
ATOM 3704 O O . ILE C 1 142 ? 34.451 37.588 22.085 1.00 44.69 137 ILE C O 1
ATOM 3709 N N . GLN C 1 143 ? 33.254 35.884 21.284 1.00 45.58 138 GLN C N 1
ATOM 3710 C CA . GLN C 1 143 ? 32.965 36.473 19.983 1.00 46.37 138 GLN C CA 1
ATOM 3711 C C . GLN C 1 143 ? 31.458 36.519 19.803 1.00 45.00 138 GLN C C 1
ATOM 3712 O O . GLN C 1 143 ? 30.694 36.107 20.698 1.00 43.05 138 GLN C O 1
ATOM 3718 N N . LYS C 1 144 ? 31.033 37.004 18.645 1.00 42.73 139 LYS C N 1
ATOM 3719 C CA . LYS C 1 144 ? 29.617 37.133 18.366 1.00 43.57 139 LYS C CA 1
ATOM 3720 C C . LYS C 1 144 ? 28.922 35.789 18.495 1.00 41.23 139 LYS C C 1
ATOM 3721 O O . LYS C 1 144 ? 29.458 34.732 18.115 1.00 38.18 139 LYS C O 1
ATOM 3727 N N . GLU C 1 145 ? 27.751 35.835 19.109 1.00 40.70 140 GLU C N 1
ATOM 3728 C CA . GLU C 1 145 ? 26.938 34.636 19.351 1.00 40.65 140 GLU C CA 1
ATOM 3729 C C . GLU C 1 145 ? 27.557 33.562 20.281 1.00 40.68 140 GLU C C 1
ATOM 3730 O O . GLU C 1 145 ? 27.019 32.469 20.369 1.00 39.14 140 GLU C O 1
ATOM 3736 N N . SER C 1 146 ? 28.642 33.892 21.005 1.00 40.29 141 SER C N 1
ATOM 3737 C CA . SER C 1 146 ? 29.134 33.052 22.091 1.00 41.46 141 SER C CA 1
ATOM 3738 C C . SER C 1 146 ? 28.109 33.001 23.203 1.00 40.55 141 SER C C 1
ATOM 3739 O O . SER C 1 146 ? 27.345 33.948 23.384 1.00 41.04 141 SER C O 1
ATOM 3742 N N . THR C 1 147 ? 28.090 31.888 23.930 1.00 41.02 142 THR C N 1
ATOM 3743 C CA . THR C 1 147 ? 27.151 31.703 25.019 1.00 42.33 142 THR C CA 1
ATOM 3744 C C . THR C 1 147 ? 27.925 31.517 26.328 1.00 42.40 142 THR C C 1
ATOM 3745 O O . THR C 1 147 ? 28.784 30.654 26.439 1.00 42.64 142 THR C O 1
ATOM 3749 N N . LEU C 1 148 ? 27.600 32.350 27.301 1.00 42.59 143 LEU C N 1
ATOM 3750 C CA . LEU C 1 148 ? 28.175 32.292 28.631 1.00 42.27 143 LEU C CA 1
ATOM 3751 C C . LEU C 1 148 ? 27.117 31.687 29.554 1.00 41.71 143 LEU C C 1
ATOM 3752 O O . LEU C 1 148 ? 25.949 31.593 29.166 1.00 41.68 143 LEU C O 1
ATOM 3757 N N . HIS C 1 149 ? 27.517 31.277 30.754 1.00 40.47 144 HIS C N 1
ATOM 3758 C CA . HIS C 1 149 ? 26.578 30.786 31.765 1.00 42.20 144 HIS C CA 1
ATOM 3759 C C . HIS C 1 149 ? 26.654 31.645 33.004 1.00 42.55 144 HIS C C 1
ATOM 3760 O O . HIS C 1 149 ? 27.767 31.916 33.495 1.00 40.90 144 HIS C O 1
ATOM 3767 N N . LEU C 1 150 ? 25.477 32.083 33.486 1.00 42.81 145 LEU C N 1
ATOM 3768 C CA . LEU C 1 150 ? 25.353 32.889 34.697 1.00 42.40 145 LEU C CA 1
ATOM 3769 C C . LEU C 1 150 ? 25.025 31.978 35.873 1.00 45.25 145 LEU C C 1
ATOM 3770 O O . LEU C 1 150 ? 24.025 31.244 35.856 1.00 42.83 145 LEU C O 1
ATOM 3775 N N . VAL C 1 151 ? 25.861 32.067 36.895 1.00 46.79 146 VAL C N 1
ATOM 3776 C CA . VAL C 1 151 ? 25.662 31.370 38.152 1.00 50.58 146 VAL C CA 1
ATOM 3777 C C . VAL C 1 151 ? 25.633 32.447 39.261 1.00 53.37 146 VAL C C 1
ATOM 3778 O O . VAL C 1 151 ? 26.501 33.342 39.304 1.00 50.32 146 VAL C O 1
ATOM 3782 N N . LEU C 1 152 ? 24.602 32.365 40.110 1.00 57.82 147 LEU C N 1
ATOM 3783 C CA . LEU C 1 152 ? 24.438 33.258 41.279 1.00 62.76 147 LEU C CA 1
ATOM 3784 C C . LEU C 1 152 ? 25.247 32.787 42.479 1.00 64.72 147 LEU C C 1
ATOM 3785 O O . LEU C 1 152 ? 25.383 31.600 42.701 1.00 65.83 147 LEU C O 1
ATOM 3790 N N . ARG C 1 153 ? 25.777 33.745 43.233 1.00 71.40 148 ARG C N 1
ATOM 3791 C CA . ARG C 1 153 ? 26.337 33.496 44.563 1.00 77.18 148 ARG C CA 1
ATOM 3792 C C . ARG C 1 153 ? 25.206 33.462 45.588 1.00 78.03 148 ARG C C 1
ATOM 3793 O O . ARG C 1 153 ? 24.533 34.476 45.800 1.00 79.79 148 ARG C O 1
ATOM 3801 N N . ASN D 2 17 ? 29.487 39.305 7.151 1.00 89.77 12 ASN D N 1
ATOM 3802 C CA . ASN D 2 17 ? 28.396 38.496 6.533 1.00 88.30 12 ASN D CA 1
ATOM 3803 C C . ASN D 2 17 ? 27.008 38.839 7.082 1.00 81.54 12 ASN D C 1
ATOM 3804 O O . ASN D 2 17 ? 26.045 38.882 6.324 1.00 81.63 12 ASN D O 1
ATOM 3809 N N . CYS D 2 18 ? 26.908 39.076 8.389 1.00 74.71 13 CYS D N 1
ATOM 3810 C C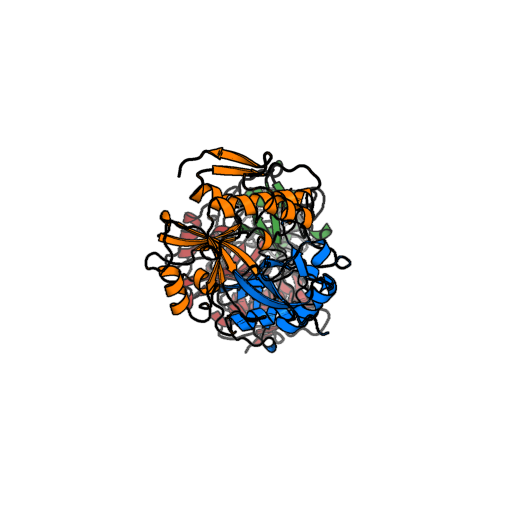A . CYS D 2 18 ? 25.625 39.382 9.026 1.00 70.37 13 CYS D CA 1
ATOM 3811 C C . CYS D 2 18 ? 24.854 40.479 8.293 1.00 63.72 13 CYS D C 1
ATOM 3812 O O . CYS D 2 18 ? 23.689 40.280 7.911 1.00 61.02 13 CYS D O 1
ATOM 3815 N N . ALA D 2 19 ? 25.508 41.627 8.118 1.00 57.48 14 ALA D N 1
ATOM 3816 C CA . ALA D 2 19 ? 24.871 42.779 7.502 1.00 55.38 14 ALA D CA 1
ATOM 3817 C C . ALA D 2 19 ? 24.352 42.402 6.122 1.00 53.53 14 ALA D C 1
ATOM 3818 O O . ALA D 2 19 ? 23.179 42.614 5.817 1.00 51.48 14 ALA D O 1
ATOM 3820 N N . GLU D 2 20 ? 25.204 41.785 5.315 1.00 55.47 15 GLU D N 1
ATOM 3821 C CA . GLU D 2 20 ? 24.793 41.316 3.988 1.00 56.97 15 GLU D CA 1
ATOM 3822 C C . GLU D 2 20 ? 23.544 40.439 4.073 1.00 56.88 15 GLU D C 1
ATOM 3823 O O . GLU D 2 20 ? 22.592 40.694 3.360 1.00 54.63 15 GLU D O 1
ATOM 3845 N N . ILE D 2 23 ? 20.323 42.302 4.984 1.00 51.73 18 ILE D N 1
ATOM 3846 C CA . ILE D 2 23 ? 19.943 43.137 3.845 1.00 51.06 18 ILE D CA 1
ATOM 3847 C C . ILE D 2 23 ? 19.346 42.260 2.754 1.00 53.43 18 ILE D C 1
ATOM 3848 O O . ILE D 2 23 ? 18.349 42.643 2.161 1.00 54.45 18 ILE D O 1
ATOM 3853 N N . LYS D 2 24 ? 19.907 41.074 2.514 1.00 57.49 19 LYS D N 1
ATOM 3854 C CA . LYS D 2 24 ? 19.312 40.160 1.512 1.00 60.29 19 LYS D CA 1
ATOM 3855 C C . LYS D 2 24 ? 17.908 39.720 1.920 1.00 60.08 19 LYS D C 1
ATOM 3856 O O . LYS D 2 24 ? 17.033 39.631 1.075 1.00 60.09 19 LYS D O 1
ATOM 3862 N N . LYS D 2 25 ? 17.700 39.456 3.212 1.00 59.96 20 LYS D N 1
ATOM 3863 C CA . LYS D 2 25 ? 16.370 39.127 3.734 1.00 61.41 20 LYS D CA 1
ATOM 3864 C C . LYS D 2 25 ? 15.378 40.256 3.436 1.00 58.39 20 LYS D C 1
ATOM 3865 O O . LYS D 2 25 ? 14.297 40.024 2.883 1.00 59.21 20 LYS D O 1
ATOM 3871 N N . ALA D 2 26 ? 15.754 41.476 3.799 1.00 55.94 21 ALA D N 1
ATOM 3872 C CA . ALA D 2 26 ? 14.944 42.660 3.503 1.00 56.01 21 ALA D CA 1
ATOM 3873 C C . ALA D 2 26 ? 14.701 42.831 1.991 1.00 57.31 21 ALA D C 1
ATOM 3874 O O . ALA D 2 26 ? 13.585 43.123 1.550 1.00 57.09 21 ALA D O 1
ATOM 3876 N N . ALA D 2 27 ? 15.746 42.627 1.202 1.00 58.83 22 ALA D N 1
ATOM 3877 C CA . ALA D 2 27 ? 15.626 42.705 -0.262 1.00 61.20 22 ALA D CA 1
ATOM 3878 C C . ALA D 2 27 ? 14.606 41.694 -0.801 1.00 64.54 22 ALA D C 1
ATOM 3879 O O . ALA D 2 27 ? 13.777 42.034 -1.648 1.00 64.91 22 ALA D O 1
ATOM 3881 N N . GLN D 2 28 ? 14.661 40.463 -0.286 1.00 67.34 23 GLN D N 1
ATOM 3882 C CA . GLN D 2 28 ? 13.722 39.398 -0.667 1.00 69.49 23 GLN D CA 1
ATOM 3883 C C . GLN D 2 28 ? 12.275 39.783 -0.405 1.00 69.77 23 GLN D C 1
ATOM 3884 O O . GLN D 2 28 ? 11.442 39.766 -1.310 1.00 73.02 23 GLN D O 1
ATOM 3890 N N . LEU D 2 29 ? 11.991 40.149 0.834 1.00 67.68 24 LEU D N 1
ATOM 3891 C CA . LEU D 2 29 ? 10.628 40.395 1.256 1.00 67.95 24 LEU D CA 1
ATOM 3892 C C . LEU D 2 29 ? 10.022 41.687 0.717 1.00 64.89 24 LEU D C 1
ATOM 3893 O O . LEU D 2 29 ? 8.819 41.755 0.540 1.00 66.68 24 LEU D O 1
ATOM 3898 N N . ILE D 2 30 ? 10.827 42.709 0.467 1.00 63.88 25 ILE D N 1
ATOM 3899 C CA . ILE D 2 30 ? 10.290 44.006 0.033 1.00 63.74 25 ILE D CA 1
ATOM 3900 C C . ILE D 2 30 ? 10.468 44.253 -1.471 1.00 64.41 25 ILE D C 1
ATOM 3901 O O . ILE D 2 30 ? 9.561 44.802 -2.105 1.00 63.99 25 ILE D O 1
ATOM 3906 N N . LEU D 2 31 ? 11.617 43.861 -2.034 1.00 66.51 26 LEU D N 1
ATOM 3907 C CA . LEU D 2 31 ? 11.934 44.094 -3.468 1.00 69.12 26 LEU D CA 1
ATOM 3908 C C . LEU D 2 31 ? 11.752 42.853 -4.359 1.00 72.95 26 LEU D C 1
ATOM 3909 O O . LEU D 2 31 ? 11.888 42.947 -5.578 1.00 76.31 26 LEU D O 1
ATOM 3914 N N . GLY D 2 32 ? 11.444 41.706 -3.759 1.00 76.21 27 GLY D N 1
ATOM 3915 C CA . GLY D 2 32 ? 11.219 40.476 -4.499 1.00 78.74 27 GLY D CA 1
ATOM 3916 C C . GLY D 2 32 ? 12.451 39.975 -5.228 1.00 81.24 27 GLY D C 1
ATOM 3917 O O . GLY D 2 32 ? 12.326 39.390 -6.302 1.00 82.99 27 GLY D O 1
ATOM 3918 N N . SER D 2 33 ? 13.635 40.199 -4.653 1.00 80.63 28 SER D N 1
ATOM 3919 C CA . SER D 2 33 ? 14.885 39.789 -5.293 1.00 80.29 28 SER D CA 1
ATOM 3920 C C . SER D 2 33 ? 16.005 39.589 -4.295 1.00 79.03 28 SER D C 1
ATOM 3921 O O . SER D 2 33 ? 16.085 40.298 -3.289 1.00 80.36 28 SER D O 1
ATOM 3924 N N . ASP D 2 34 ? 16.871 38.625 -4.579 1.00 78.35 29 ASP D N 1
ATOM 3925 C CA . ASP D 2 34 ? 18.068 38.423 -3.783 1.00 78.36 29 ASP D CA 1
ATOM 3926 C C . ASP D 2 34 ? 19.190 39.311 -4.322 1.00 75.94 29 ASP D C 1
ATOM 3927 O O . ASP D 2 34 ? 19.103 39.836 -5.442 1.00 76.71 29 ASP D O 1
ATOM 3932 N N . LEU D 2 35 ? 20.214 39.497 -3.489 1.00 72.09 30 LEU D N 1
ATOM 3933 C CA . LEU D 2 35 ? 21.401 40.284 -3.801 1.00 70.53 30 LEU D CA 1
ATOM 3934 C C . LEU D 2 35 ? 22.629 39.413 -3.586 1.00 72.64 30 LEU D C 1
ATOM 3935 O O . LEU D 2 35 ? 22.617 38.562 -2.708 1.00 74.23 30 LEU D O 1
ATOM 3940 N N . ASP D 2 36 ? 23.677 39.634 -4.375 1.00 74.22 31 ASP D N 1
ATOM 3941 C CA . ASP D 2 36 ? 24.964 38.963 -4.204 1.00 77.17 31 ASP D CA 1
ATOM 3942 C C . ASP D 2 36 ? 26.050 40.014 -4.137 1.00 75.32 31 ASP D C 1
ATOM 3943 O O . ASP D 2 36 ? 26.385 40.629 -5.145 1.00 78.20 31 ASP D O 1
ATOM 3948 N N . PHE D 2 37 ? 26.628 40.201 -2.962 1.00 75.09 32 PHE D N 1
ATOM 3949 C CA . PHE D 2 37 ? 27.664 41.212 -2.775 1.00 75.53 32 PHE D CA 1
ATOM 3950 C C . PHE D 2 37 ? 29.011 40.644 -3.253 1.00 80.23 32 PHE D C 1
ATOM 3951 O O . PHE D 2 37 ? 29.701 39.946 -2.510 1.00 81.30 32 PHE D O 1
ATOM 3959 N N . GLU D 2 38 ? 29.383 40.956 -4.492 1.00 82.93 33 GLU D N 1
ATOM 3960 C CA . GLU D 2 38 ? 30.536 40.317 -5.136 1.00 87.65 33 GLU D CA 1
ATOM 3961 C C . GLU D 2 38 ? 31.840 41.034 -4.773 1.00 88.02 33 GLU D C 1
ATOM 3962 O O . GLU D 2 38 ? 32.173 42.072 -5.350 1.00 89.78 33 GLU D O 1
ATOM 3968 N N . TYR D 2 39 ? 32.567 40.466 -3.812 1.00 88.92 34 TYR D N 1
ATOM 3969 C CA . TYR D 2 39 ? 33.835 41.023 -3.326 1.00 90.63 34 TYR D CA 1
ATOM 3970 C C . TYR D 2 39 ? 35.029 40.297 -3.947 1.00 94.35 34 TYR D C 1
ATOM 3971 O O . TYR D 2 39 ? 35.067 39.073 -3.940 1.00 95.87 34 TYR D O 1
ATOM 3980 N N . THR D 2 40 ? 36.001 41.051 -4.461 1.00 98.89 35 THR D N 1
ATOM 3981 C CA . THR D 2 40 ? 37.208 40.479 -5.081 1.00 104.41 35 THR D CA 1
ATOM 3982 C C . THR D 2 40 ? 38.462 40.798 -4.254 1.00 107.28 35 THR D C 1
ATOM 3983 O O . THR D 2 40 ? 39.059 39.894 -3.663 1.00 109.32 35 THR D O 1
ATOM 3987 N N . ARG D 2 41 ? 38.827 42.083 -4.190 1.00 107.82 36 ARG D N 1
ATOM 3988 C CA . ARG D 2 41 ? 40.027 42.549 -3.462 1.00 109.57 36 ARG D CA 1
ATOM 3989 C C . ARG D 2 41 ? 39.861 42.493 -1.924 1.00 108.91 36 ARG D C 1
ATOM 3990 O O . ARG D 2 41 ? 38.787 42.141 -1.423 1.00 107.73 36 ARG D O 1
ATOM 3992 N N . GLY D 2 42 ? 40.932 42.838 -1.197 1.00 109.10 37 GLY D N 1
ATOM 3993 C CA . GLY D 2 42 ? 41.011 42.720 0.271 1.00 107.40 37 GLY D CA 1
ATOM 3994 C C . GLY D 2 42 ? 39.846 43.286 1.073 1.00 106.28 37 GLY D C 1
ATOM 3995 O O . GLY D 2 42 ? 39.686 44.502 1.175 1.00 106.44 37 GLY D O 1
ATOM 3996 N N . ILE D 2 43 ? 39.048 42.392 1.655 1.00 107.13 38 ILE D N 1
ATOM 3997 C CA . ILE D 2 43 ? 37.802 42.767 2.355 1.00 107.67 38 ILE D CA 1
ATOM 3998 C C . ILE D 2 43 ? 38.060 43.222 3.797 1.00 106.91 38 ILE D C 1
ATOM 3999 O O . ILE D 2 43 ? 38.810 42.575 4.547 1.00 106.99 38 ILE D O 1
ATOM 4004 N N . GLN D 2 44 ? 37.438 44.342 4.169 1.00 102.90 39 GLN D N 1
ATOM 4005 C CA . GLN D 2 44 ? 37.400 44.787 5.557 1.00 100.72 39 GLN D CA 1
ATOM 4006 C C . GLN D 2 44 ? 36.316 43.947 6.262 1.00 100.12 39 GLN D C 1
ATOM 4007 O O . GLN D 2 44 ? 35.110 44.212 6.134 1.00 93.79 39 GLN D O 1
ATOM 4013 N N . ASP D 2 45 ? 36.772 42.907 6.965 1.00 101.05 40 ASP D N 1
ATOM 4014 C CA . ASP D 2 45 ? 35.898 41.957 7.661 1.00 100.67 40 ASP D CA 1
ATOM 4015 C C . ASP D 2 45 ? 35.695 42.488 9.090 1.00 97.58 40 ASP D C 1
ATOM 4016 O O . ASP D 2 45 ? 36.438 42.140 10.012 1.00 97.46 40 ASP D O 1
ATOM 4021 N N . ILE D 2 46 ? 34.692 43.355 9.243 1.00 92.51 41 ILE D N 1
ATOM 4022 C CA . ILE D 2 46 ? 34.379 44.030 10.512 1.00 89.43 41 ILE D CA 1
ATOM 4023 C C . ILE D 2 46 ? 32.855 44.144 10.651 1.00 84.24 41 ILE D C 1
ATOM 4024 O O . ILE D 2 46 ? 32.156 44.370 9.656 1.00 83.47 41 ILE D O 1
ATOM 4029 N N . GLN D 2 47 ? 32.347 43.978 11.875 1.00 77.09 42 GLN D N 1
ATOM 4030 C CA . GLN D 2 47 ? 30.931 44.198 12.148 1.00 71.13 42 GLN D CA 1
ATOM 4031 C C . GLN D 2 47 ? 30.535 45.609 11.702 1.00 68.19 42 GLN D C 1
ATOM 4032 O O . GLN D 2 47 ? 31.252 46.577 11.976 1.00 66.29 42 GLN D O 1
ATOM 4038 N N . VAL D 2 48 ? 29.375 45.711 11.055 1.00 64.97 43 VAL D N 1
ATOM 4039 C CA . VAL D 2 48 ? 28.932 46.955 10.436 1.00 61.76 43 VAL D CA 1
ATOM 4040 C C . VAL D 2 48 ? 27.742 47.565 11.173 1.00 56.71 43 VAL D C 1
ATOM 4041 O O . VAL D 2 48 ? 26.673 46.981 11.239 1.00 56.76 43 VAL D O 1
ATOM 4045 N N . ASP D 2 49 ? 27.937 48.758 11.712 1.00 54.24 44 ASP D N 1
ATOM 4046 C CA . ASP D 2 49 ? 26.840 49.544 12.254 1.00 52.79 44 ASP D CA 1
ATOM 4047 C C . ASP D 2 49 ? 26.202 50.216 11.046 1.00 52.08 44 ASP D C 1
ATOM 4048 O O . ASP D 2 49 ? 26.831 51.045 10.395 1.00 51.22 44 ASP D O 1
ATOM 4053 N N . LEU D 2 50 ? 24.965 49.833 10.747 1.00 50.08 45 LEU D N 1
ATOM 4054 C CA . LEU D 2 50 ? 24.203 50.383 9.641 1.00 50.54 45 LEU D CA 1
ATOM 4055 C C . LEU D 2 50 ? 23.730 51.828 9.870 1.00 51.59 45 LEU D C 1
ATOM 4056 O O . LEU D 2 50 ? 23.281 52.473 8.924 1.00 51.34 45 LEU D O 1
ATOM 4061 N N . GLY D 2 51 ? 23.812 52.324 11.109 1.00 50.84 46 GLY D N 1
ATOM 4062 C CA . GLY D 2 51 ? 23.258 53.627 11.458 1.00 51.82 46 GLY D CA 1
ATOM 4063 C C . GLY D 2 51 ? 23.435 54.716 10.399 1.00 51.36 46 GLY D C 1
ATOM 4064 O O . GLY D 2 51 ? 22.449 55.294 9.949 1.00 51.78 46 GLY D O 1
ATOM 4065 N N . PRO D 2 52 ? 24.691 55.006 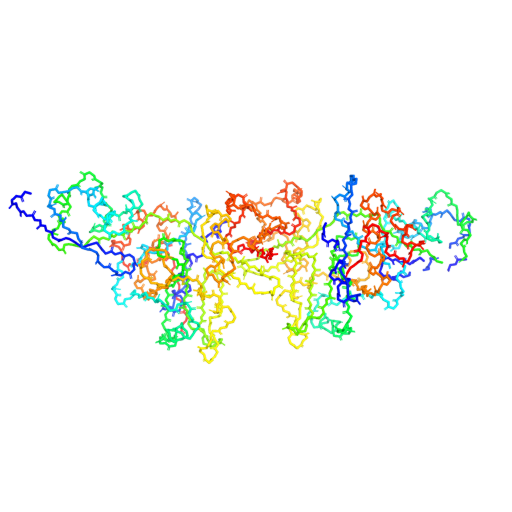10.012 1.00 52.38 47 PRO D N 1
ATOM 4066 C CA . PRO D 2 52 ? 25.000 56.077 9.054 1.00 52.76 47 PRO D CA 1
ATOM 4067 C C . PRO D 2 52 ? 24.328 55.922 7.700 1.00 52.29 47 PRO D C 1
ATOM 4068 O O . PRO D 2 52 ? 23.991 56.938 7.074 1.00 53.57 47 PRO D O 1
ATOM 4072 N N . ALA D 2 53 ? 24.106 54.677 7.269 1.00 50.75 48 ALA D N 1
ATOM 4073 C CA . ALA D 2 53 ? 23.397 54.400 6.025 1.00 50.04 48 ALA D CA 1
ATOM 4074 C C . ALA D 2 53 ? 21.994 54.983 5.974 1.00 50.21 48 ALA D C 1
ATOM 4075 O O . ALA D 2 53 ? 21.470 55.173 4.887 1.00 49.38 48 ALA D O 1
ATOM 4077 N N . PHE D 2 54 ? 21.378 55.217 7.137 1.00 50.79 49 PHE D N 1
ATOM 4078 C CA . PHE D 2 54 ? 19.991 55.707 7.202 1.00 51.66 49 PHE D CA 1
ATOM 4079 C C . PHE D 2 54 ? 19.852 57.191 7.561 1.00 53.89 49 PHE D C 1
ATOM 4080 O O . PHE D 2 54 ? 18.754 57.665 7.839 1.00 53.84 49 PHE D O 1
ATOM 4096 N N . PHE D 2 56 ? 20.076 59.576 5.523 1.00 65.40 51 PHE D N 1
ATOM 4097 C CA . PHE D 2 56 ? 19.318 60.160 4.420 1.00 68.55 51 PHE D CA 1
ATOM 4098 C C . PHE D 2 56 ? 17.875 59.671 4.356 1.00 69.23 51 PHE D C 1
ATOM 4099 O O . PHE D 2 56 ? 17.123 60.098 3.488 1.00 72.66 51 PHE D O 1
ATOM 4107 N N . SER D 2 57 ? 17.482 58.788 5.269 1.00 70.29 52 SER D N 1
ATOM 4108 C CA . SER D 2 57 ? 16.112 58.298 5.323 1.00 71.77 52 SER D CA 1
ATOM 4109 C C . SER D 2 57 ? 15.156 59.447 5.617 1.00 72.60 52 SER D C 1
ATOM 4110 O O . SER D 2 57 ? 15.522 60.381 6.330 1.00 73.08 52 SER D O 1
ATOM 4113 N N . PRO D 2 58 ? 13.922 59.380 5.085 1.00 74.36 53 PRO D N 1
ATOM 4114 C CA . PRO D 2 58 ? 12.913 60.365 5.511 1.00 75.84 53 PRO D CA 1
ATOM 4115 C C . PRO D 2 58 ? 12.519 60.233 6.988 1.00 74.48 53 PRO D C 1
ATOM 4116 O O . PRO D 2 58 ? 12.571 59.135 7.540 1.00 73.77 53 PRO D O 1
ATOM 4120 N N . ASP D 2 59 ? 12.128 61.353 7.596 1.00 77.00 54 ASP D N 1
ATOM 4121 C CA . ASP D 2 59 ? 11.746 61.429 9.023 1.00 80.12 54 ASP D CA 1
ATOM 4122 C C . ASP D 2 59 ? 10.648 60.447 9.429 1.00 80.01 54 ASP D C 1
ATOM 4123 O O . ASP D 2 59 ? 10.650 59.917 10.541 1.00 80.04 54 ASP D O 1
ATOM 4128 N N . GLU D 2 60 ? 9.692 60.254 8.531 1.00 79.45 55 GLU D N 1
ATOM 4129 C CA . GLU D 2 60 ? 8.588 59.322 8.741 1.00 80.00 55 GLU D CA 1
ATOM 4130 C C . GLU D 2 60 ? 9.026 57.847 8.739 1.00 75.31 55 GLU D C 1
ATOM 4131 O O . GLU D 2 60 ? 8.309 57.002 9.268 1.00 73.10 55 GLU D O 1
ATOM 4137 N N . GLU D 2 61 ? 10.185 57.545 8.143 1.00 71.11 56 GLU D N 1
ATOM 4138 C CA . GLU D 2 61 ? 10.719 56.176 8.079 1.00 68.30 56 GLU D CA 1
ATOM 4139 C C . GLU D 2 61 ? 11.692 55.796 9.216 1.00 65.93 56 GLU D C 1
ATOM 4140 O O . GLU D 2 61 ? 12.181 54.673 9.231 1.00 63.29 56 GLU D O 1
ATOM 4146 N N . LYS D 2 62 ? 11.969 56.714 10.149 1.00 65.86 57 LYS D N 1
ATOM 4147 C CA . LYS D 2 62 ? 12.800 56.428 11.336 1.00 65.61 57 LYS D CA 1
ATOM 4148 C C . LYS D 2 62 ? 12.088 56.827 12.625 1.00 65.37 57 LYS D C 1
ATOM 4149 O O . LYS D 2 62 ? 11.699 57.989 12.793 1.00 68.13 57 LYS D O 1
ATOM 4155 N N . THR D 2 63 ? 11.973 55.871 13.544 1.00 61.61 58 THR D N 1
ATOM 4156 C CA . THR D 2 63 ? 11.200 56.012 14.766 1.00 61.15 58 THR D CA 1
ATOM 4157 C C . THR D 2 63 ? 12.036 55.482 15.926 1.00 58.01 58 THR D C 1
ATOM 4158 O O . THR D 2 63 ? 12.625 54.412 15.821 1.00 56.36 58 THR D O 1
ATOM 4162 N N . LEU D 2 64 ? 12.108 56.246 17.007 1.00 56.95 59 LEU D N 1
ATOM 4163 C CA . LEU D 2 64 ? 12.751 55.805 18.245 1.00 56.44 59 LEU D CA 1
ATOM 4164 C C . LEU D 2 64 ? 11.677 55.337 19.213 1.00 55.62 59 LEU D C 1
ATOM 4165 O O . LEU D 2 64 ? 10.744 56.075 19.474 1.00 57.65 59 LEU D O 1
ATOM 4170 N N . TRP D 2 65 ? 11.790 54.113 19.720 1.00 54.27 60 TRP D N 1
ATOM 4171 C CA . TRP D 2 65 ? 10.940 53.636 20.814 1.00 54.13 60 TRP D CA 1
ATOM 4172 C C . TRP D 2 65 ? 11.685 53.653 22.141 1.00 53.86 60 TRP D C 1
ATOM 4173 O O . TRP D 2 65 ? 12.888 53.377 22.196 1.00 53.48 60 TRP D O 1
ATOM 4184 N N . VAL D 2 66 ? 10.944 53.921 23.208 1.00 52.91 61 VAL D N 1
ATOM 4185 C CA . VAL D 2 66 ? 11.499 53.976 24.558 1.00 54.46 61 VAL D CA 1
ATOM 4186 C C . VAL D 2 66 ? 10.708 53.067 25.519 1.00 54.76 61 VAL D C 1
ATOM 4187 O O . VAL D 2 66 ? 10.667 53.321 26.720 1.00 55.48 61 VAL D O 1
ATOM 4191 N N . SER D 2 67 ? 10.126 51.996 24.971 1.00 55.32 62 SER D N 1
ATOM 4192 C CA . SER D 2 67 ? 9.142 51.153 25.671 1.00 56.66 62 SER D CA 1
ATOM 4193 C C . SER D 2 67 ? 9.679 49.830 26.242 1.00 55.99 62 SER D C 1
ATOM 4194 O O . SER D 2 67 ? 8.907 49.063 26.829 1.00 57.84 62 SER D O 1
ATOM 4197 N N . GLY D 2 68 ? 10.986 49.580 26.130 1.00 53.37 63 GLY D N 1
ATOM 4198 C CA . GLY D 2 68 ? 11.551 48.272 26.471 1.00 51.90 63 GLY D CA 1
ATOM 4199 C C . GLY D 2 68 ? 11.773 47.972 27.943 1.00 51.81 63 GLY D C 1
ATOM 4200 O O . GLY D 2 68 ? 12.267 46.903 28.287 1.00 50.16 63 GLY D O 1
ATOM 4201 N N . LYS D 2 69 ? 11.433 48.904 28.832 1.00 53.94 64 LYS D N 1
ATOM 4202 C CA . LYS D 2 69 ? 11.492 48.621 30.252 1.00 54.22 64 LYS D CA 1
ATOM 4203 C C . LYS D 2 69 ? 10.354 47.697 30.669 1.00 54.78 64 LYS D C 1
ATOM 4204 O O . LYS D 2 69 ? 10.439 47.068 31.704 1.00 54.94 64 LYS D O 1
ATOM 4210 N N . ASN D 2 70 ? 9.302 47.595 29.868 1.00 56.55 65 ASN D N 1
ATOM 4211 C CA . ASN D 2 70 ? 8.113 46.869 30.279 1.00 59.15 65 ASN D CA 1
ATOM 4212 C C . ASN D 2 70 ? 7.457 46.140 29.106 1.00 58.98 65 ASN D C 1
ATOM 4213 O O . ASN D 2 70 ? 7.368 46.681 27.992 1.00 57.79 65 ASN D O 1
ATOM 4218 N N . GLN D 2 71 ? 7.015 44.907 29.374 1.00 60.14 66 GLN D N 1
ATOM 4219 C CA . GLN D 2 71 ? 6.481 43.991 28.350 1.00 60.84 66 GLN D CA 1
ATOM 4220 C C . GLN D 2 71 ? 5.301 44.587 27.596 1.00 61.99 66 GLN D C 1
ATOM 4221 O O . GLN D 2 71 ? 5.289 44.592 26.372 1.00 59.39 66 GLN D O 1
ATOM 4227 N N . GLU D 2 72 ? 4.328 45.113 28.333 1.00 65.08 67 GLU D N 1
ATOM 4228 C CA . GLU D 2 72 ? 3.094 45.594 27.707 1.00 68.04 67 GLU D CA 1
ATOM 4229 C C . GLU D 2 72 ? 3.323 46.840 26.841 1.00 65.35 67 GLU D C 1
ATOM 4230 O O . GLU D 2 72 ? 2.710 46.965 25.776 1.00 65.33 67 GLU D O 1
ATOM 4236 N N . THR D 2 73 ? 4.212 47.742 27.272 1.00 62.35 68 THR D N 1
ATOM 4237 C CA . THR D 2 73 ? 4.499 48.953 26.485 1.00 60.63 68 THR D CA 1
ATOM 4238 C C . THR D 2 73 ? 5.221 48.591 25.184 1.00 59.55 68 THR D C 1
ATOM 4239 O O . THR D 2 73 ? 4.992 49.230 24.147 1.00 61.28 68 THR D O 1
ATOM 4243 N N . LEU D 2 74 ? 6.078 47.564 25.223 1.00 58.30 69 LEU D N 1
ATOM 4244 C CA . LEU D 2 74 ? 6.758 47.096 24.013 1.00 57.68 69 LEU D CA 1
ATOM 4245 C C . LEU D 2 74 ? 5.758 46.481 23.045 1.00 58.21 69 LEU D C 1
ATOM 4246 O O . LEU D 2 74 ? 5.770 46.817 21.868 1.00 57.72 69 LEU D O 1
ATOM 4251 N N . GLU D 2 75 ? 4.903 45.591 23.554 1.00 59.89 70 GLU D N 1
ATOM 4252 C CA . GLU D 2 75 ? 3.842 44.954 22.749 1.00 61.81 70 GLU D CA 1
ATOM 4253 C C . GLU D 2 75 ? 2.984 46.010 22.048 1.00 62.89 70 GLU D C 1
ATOM 4254 O O . GLU D 2 75 ? 2.685 45.906 20.848 1.00 64.04 70 GLU D O 1
ATOM 4260 N N . LYS D 2 76 ? 2.618 47.054 22.782 1.00 64.07 71 LYS D N 1
ATOM 4261 C CA . LYS D 2 76 ? 1.839 48.134 22.185 1.00 66.02 71 LYS D CA 1
ATOM 4262 C C . LYS D 2 76 ? 2.616 48.854 21.062 1.00 64.09 71 LYS D C 1
ATOM 4263 O O . LYS D 2 76 ? 2.018 49.208 20.030 1.00 62.13 71 LYS D O 1
ATOM 4269 N N . ASP D 2 77 ? 3.926 49.059 21.251 1.00 62.26 72 ASP D N 1
ATOM 4270 C CA . ASP D 2 77 ? 4.772 49.623 20.182 1.00 61.69 72 ASP D CA 1
ATOM 4271 C C . ASP D 2 77 ? 4.860 48.672 18.989 1.00 60.71 72 ASP D C 1
ATOM 4272 O O . ASP D 2 77 ? 4.770 49.112 17.839 1.00 57.61 72 ASP D O 1
ATOM 4277 N N . LEU D 2 78 ? 5.012 47.376 19.261 1.00 61.42 73 LEU D N 1
ATOM 4278 C CA . LEU D 2 78 ? 5.027 46.371 18.189 1.00 60.83 73 LEU D CA 1
ATOM 4279 C C . LEU D 2 78 ? 3.711 46.370 17.399 1.00 62.40 73 LEU D C 1
ATOM 4280 O O . LEU D 2 78 ? 3.738 46.167 16.189 1.00 61.84 73 LEU D O 1
ATOM 4285 N N . ALA D 2 79 ? 2.574 46.624 18.062 1.00 65.67 74 ALA D N 1
ATOM 4286 C CA . ALA D 2 79 ? 1.265 46.733 17.355 1.00 67.22 74 ALA D CA 1
ATOM 4287 C C . ALA D 2 79 ? 1.103 47.982 16.484 1.00 67.53 74 ALA D C 1
ATOM 4288 O O . ALA D 2 79 ? 0.239 47.998 15.615 1.00 69.22 74 ALA D O 1
ATOM 4290 N N . THR D 2 80 ? 1.906 49.026 16.722 1.00 66.42 75 THR D N 1
ATOM 4291 C CA . THR D 2 80 ? 1.916 50.216 15.855 1.00 65.85 75 THR D CA 1
ATOM 4292 C C . THR D 2 80 ? 2.606 49.968 14.515 1.00 64.51 75 THR D C 1
ATOM 4293 O O . THR D 2 80 ? 2.462 50.783 13.604 1.00 64.06 75 THR D O 1
ATOM 4297 N N . LEU D 2 81 ? 3.376 48.883 14.392 1.00 64.32 76 LEU D N 1
ATOM 4298 C CA . LEU D 2 81 ? 4.083 48.588 13.127 1.00 63.34 76 LEU D CA 1
ATOM 4299 C C . LEU D 2 81 ? 3.116 48.101 12.065 1.00 63.19 76 LEU D C 1
ATOM 4300 O O . LEU D 2 81 ? 2.118 47.464 12.375 1.00 64.05 76 LEU D O 1
ATOM 4305 N N . ASN D 2 82 ? 3.424 48.421 10.812 1.00 63.52 77 ASN D N 1
ATOM 4306 C CA . ASN D 2 82 ? 2.693 47.896 9.662 1.00 63.19 77 ASN D CA 1
ATOM 4307 C C . ASN D 2 82 ? 3.184 46.482 9.367 1.00 63.00 77 ASN D C 1
ATOM 4308 O O . ASN D 2 82 ? 4.381 46.270 9.153 1.00 64.84 77 ASN D O 1
ATOM 4313 N N . LYS D 2 83 ? 2.259 45.535 9.313 1.00 64.25 78 LYS D N 1
ATOM 4314 C CA . LYS D 2 83 ? 2.578 44.103 9.259 1.00 65.63 78 LYS D CA 1
ATOM 4315 C C . LYS D 2 83 ? 3.156 43.647 7.932 1.00 64.14 78 LYS D C 1
ATOM 4316 O O . LYS D 2 83 ? 3.838 42.626 7.890 1.00 63.50 78 LYS D O 1
ATOM 4322 N N . SER D 2 84 ? 2.859 44.384 6.861 1.00 63.84 79 SER D N 1
ATOM 4323 C CA . SER D 2 84 ? 3.416 44.115 5.539 1.00 65.47 79 SER D CA 1
ATOM 4324 C C . SER D 2 84 ? 4.764 44.815 5.305 1.00 63.39 79 SER D C 1
ATOM 4325 O O . SER D 2 84 ? 5.408 44.572 4.286 1.00 63.79 79 SER D O 1
ATOM 4328 N N . SER D 2 85 ? 5.177 4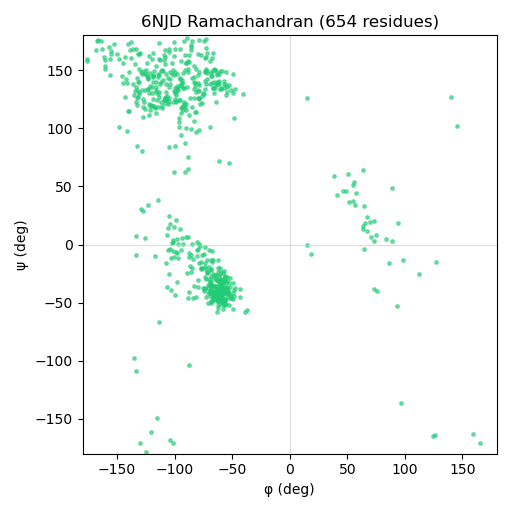5.682 6.234 1.00 62.11 80 SER D N 1
ATOM 4329 C CA . SER D 2 85 ? 6.483 46.340 6.180 1.00 60.16 80 SER D CA 1
ATOM 4330 C C . SER D 2 85 ? 7.580 45.523 6.903 1.00 58.22 80 SER D C 1
ATOM 4331 O O . SER D 2 85 ? 7.313 44.708 7.801 1.00 56.41 80 SER D O 1
ATOM 4334 N N . VAL D 2 86 ? 8.816 45.776 6.479 1.00 55.48 81 VAL D N 1
ATOM 4335 C CA . VAL D 2 86 ? 10.009 45.216 7.094 1.00 53.77 81 VAL D CA 1
ATOM 4336 C C . VAL D 2 86 ? 10.767 46.396 7.681 1.00 51.00 81 VAL D C 1
ATOM 4337 O O . VAL D 2 86 ? 10.738 47.507 7.138 1.00 51.00 81 VAL D O 1
ATOM 4341 N N . TYR D 2 87 ? 11.434 46.162 8.793 1.00 48.99 82 TYR D N 1
ATOM 4342 C CA . TYR D 2 87 ? 12.143 47.207 9.488 1.00 48.06 82 TYR D CA 1
ATOM 4343 C C . TYR D 2 87 ? 13.552 46.726 9.824 1.00 46.49 82 TYR D C 1
ATOM 4344 O O . TYR D 2 87 ? 13.731 45.566 10.180 1.00 49.15 82 TYR D O 1
ATOM 4353 N N . PHE D 2 88 ? 14.540 47.611 9.674 1.00 43.96 83 PHE D N 1
ATOM 4354 C CA . PHE D 2 88 ? 15.825 47.473 10.304 1.00 42.67 83 PHE D CA 1
ATOM 4355 C C . PHE D 2 88 ? 15.593 47.946 11.737 1.00 43.90 83 PHE D C 1
ATOM 4356 O O . PHE D 2 88 ? 14.956 48.974 11.964 1.00 45.86 83 PHE D O 1
ATOM 4364 N N . PHE D 2 89 ? 16.073 47.173 12.695 1.00 43.12 84 PHE D N 1
ATOM 4365 C CA . PHE D 2 89 ? 15.721 47.335 14.110 1.00 43.02 84 PHE D CA 1
ATOM 4366 C C . PHE D 2 89 ? 17.018 47.283 14.885 1.00 40.87 84 PHE D C 1
ATOM 4367 O O . PHE D 2 89 ? 17.735 46.301 14.768 1.00 39.30 84 PHE D O 1
ATOM 4375 N N . ARG D 2 90 ? 17.341 48.350 15.618 1.00 40.24 85 ARG D N 1
ATOM 4376 C CA . ARG D 2 90 ? 18.566 48.428 16.446 1.00 40.29 85 ARG D CA 1
ATOM 4377 C C . ARG D 2 90 ? 18.253 48.348 17.925 1.00 40.30 85 ARG D C 1
ATOM 4378 O O . ARG D 2 90 ? 17.455 49.142 18.438 1.00 40.95 85 ARG D O 1
ATOM 4386 N N . THR D 2 91 ? 18.903 47.407 18.602 1.00 39.82 86 THR D N 1
ATOM 4387 C CA . THR D 2 91 ? 18.796 47.243 20.043 1.00 40.41 86 THR D CA 1
ATOM 4388 C C . THR D 2 91 ? 20.079 47.688 20.676 1.00 40.88 86 THR D C 1
ATOM 4389 O O . THR D 2 91 ? 21.125 47.639 20.050 1.00 41.07 86 THR D O 1
ATOM 4393 N N . GLY D 2 92 ? 20.008 48.090 21.941 1.00 42.62 87 GLY D N 1
ATOM 4394 C CA . GLY D 2 92 ? 21.172 48.630 22.639 1.00 43.24 87 GLY D CA 1
ATOM 4395 C C . GLY D 2 92 ? 20.949 50.000 23.260 1.00 43.54 87 GLY D C 1
ATOM 4396 O O . GLY D 2 92 ? 19.831 50.416 23.457 1.00 44.41 87 GLY D O 1
ATOM 4397 N N . THR D 2 93 ? 22.045 50.655 23.606 1.00 44.67 88 THR D N 1
ATOM 4398 C CA . THR D 2 93 ? 22.036 51.932 24.288 1.00 47.39 88 THR D CA 1
ATOM 4399 C C . THR D 2 93 ? 22.475 53.004 23.301 1.00 50.27 88 THR D C 1
ATOM 4400 O O . THR D 2 93 ? 23.111 52.714 22.277 1.00 48.05 88 THR D O 1
ATOM 4404 N N . GLN D 2 94 ? 22.168 54.254 23.618 1.00 54.56 89 GLN D N 1
ATOM 4405 C CA . GLN D 2 94 ? 22.309 55.315 22.624 1.00 57.26 89 GLN D CA 1
ATOM 4406 C C . GLN D 2 94 ? 23.741 55.557 22.109 1.00 58.54 89 GLN D C 1
ATOM 4407 O O . GLN D 2 94 ? 23.979 55.523 20.898 1.00 64.13 89 GLN D O 1
ATOM 4413 N N . GLY D 2 95 ? 24.692 55.793 22.986 1.00 58.98 90 GLY D N 1
ATOM 4414 C CA . GLY D 2 95 ? 26.067 56.004 22.507 1.00 59.44 90 GLY D CA 1
ATOM 4415 C C . GLY D 2 95 ? 26.949 54.785 22.655 1.00 57.34 90 GLY D C 1
ATOM 4416 O O . GLY D 2 95 ? 28.166 54.893 22.587 1.00 59.43 90 GLY D O 1
ATOM 4417 N N . GLY D 2 96 ? 26.340 53.627 22.881 1.00 53.96 91 GLY D N 1
ATOM 4418 C CA . GLY D 2 96 ? 27.073 52.415 23.218 1.00 51.44 91 GLY D CA 1
ATOM 4419 C C . GLY D 2 96 ? 26.812 51.332 22.197 1.00 48.29 91 GLY D C 1
ATOM 4420 O O . GLY D 2 96 ? 26.337 51.600 21.069 1.00 46.29 91 GLY D O 1
ATOM 4421 N N . ALA D 2 97 ? 27.100 50.094 22.604 1.00 45.93 92 ALA D N 1
ATOM 4422 C CA . ALA D 2 97 ? 27.011 48.949 21.687 1.00 43.66 92 ALA D CA 1
ATOM 4423 C C . ALA D 2 97 ? 25.597 48.806 21.177 1.00 41.98 92 ALA D C 1
ATOM 4424 O O . ALA D 2 97 ? 24.637 48.890 21.939 1.00 40.52 92 ALA D O 1
ATOM 4426 N N . GLY D 2 98 ? 25.466 48.606 19.880 1.00 41.43 93 GLY D N 1
ATOM 4427 C CA . GLY D 2 98 ? 24.161 48.395 19.299 1.00 42.43 93 GLY D CA 1
ATOM 4428 C C . GLY D 2 98 ? 24.199 47.242 18.335 1.00 41.65 93 GLY D C 1
ATOM 4429 O O . GLY D 2 98 ? 25.226 46.943 17.754 1.00 42.50 93 GLY D O 1
ATOM 4430 N N . HIS D 2 99 ? 23.045 46.640 18.138 1.00 39.83 94 HIS D N 1
ATOM 4431 C CA . HIS D 2 99 ? 22.913 45.482 17.296 1.00 40.12 94 HIS D CA 1
ATOM 4432 C C . HIS D 2 99 ? 21.748 45.699 16.365 1.00 39.95 94 HIS D C 1
ATOM 4433 O O . HIS D 2 99 ? 20.627 45.976 16.819 1.00 39.82 94 HIS D O 1
ATOM 4440 N N . TRP D 2 100 ? 22.017 45.541 15.075 1.00 39.51 95 TRP D N 1
ATOM 4441 C CA . TRP D 2 100 ? 21.020 45.697 14.045 1.00 40.41 95 TRP D CA 1
ATOM 4442 C C . TRP D 2 100 ? 20.478 44.341 13.640 1.00 40.11 95 TRP D C 1
ATOM 4443 O O . TRP D 2 100 ? 21.220 43.400 13.408 1.00 39.81 95 TRP D O 1
ATOM 4454 N N . GLN D 2 101 ? 19.172 44.279 13.495 1.00 40.25 96 GLN D N 1
ATOM 4455 C CA . GLN D 2 101 ? 18.515 43.102 12.990 1.00 41.75 96 GLN D CA 1
ATOM 4456 C C . GLN D 2 101 ? 17.402 43.537 12.068 1.00 43.69 96 GLN D C 1
ATOM 4457 O O . GLN D 2 101 ? 17.127 44.731 11.951 1.00 44.35 96 GLN D O 1
ATOM 4463 N N . VAL D 2 102 ? 16.793 42.565 11.395 1.00 45.83 97 VAL D N 1
ATOM 4464 C CA . VAL D 2 102 ? 15.639 42.797 10.555 1.00 46.78 97 VAL D CA 1
ATOM 4465 C C . VAL D 2 102 ? 14.405 42.284 11.263 1.00 46.74 97 VAL D C 1
ATOM 4466 O O . VAL D 2 102 ? 14.406 41.187 11.786 1.00 46.34 97 VAL D O 1
ATOM 4470 N N . LEU D 2 103 ? 13.347 43.088 11.223 1.00 47.51 98 LEU D N 1
ATOM 4471 C CA . LEU D 2 103 ? 12.106 42.821 11.907 1.00 49.95 98 LEU D CA 1
ATOM 4472 C C . LEU D 2 103 ? 11.048 42.649 10.840 1.00 52.03 98 LEU D C 1
ATOM 4473 O O . LEU D 2 103 ? 10.768 43.588 10.090 1.00 51.76 98 LEU D O 1
ATOM 4478 N N . TYR D 2 104 ? 10.519 41.437 10.708 1.00 53.89 99 TYR D N 1
ATOM 4479 C CA . TYR D 2 104 ? 9.471 41.161 9.716 1.00 56.69 99 TYR D CA 1
ATOM 4480 C C . TYR D 2 104 ? 8.399 40.237 10.293 1.00 57.50 99 TYR D C 1
ATOM 4481 O O . TYR D 2 104 ? 8.695 39.385 11.118 1.00 55.86 99 TYR D O 1
ATOM 4490 N N . TYR D 2 105 ? 7.162 40.410 9.828 1.00 60.79 100 TYR D N 1
ATOM 4491 C CA . TYR D 2 105 ? 6.029 39.609 10.292 1.00 63.07 100 TYR D CA 1
ATOM 4492 C C . TYR D 2 105 ? 5.894 38.372 9.413 1.00 63.02 100 TYR D C 1
ATOM 4493 O O . TYR D 2 105 ? 5.629 38.492 8.216 1.00 58.37 100 TYR D O 1
ATOM 4502 N N . GLU D 2 106 ? 6.080 37.197 10.012 1.00 63.58 101 GLU D N 1
ATOM 4503 C CA . GLU D 2 106 ? 6.013 35.940 9.287 1.00 68.05 101 GLU D CA 1
ATOM 4504 C C . GLU D 2 106 ? 4.588 35.389 9.350 1.00 70.85 101 GLU D C 1
ATOM 4505 O O . GLU D 2 106 ? 4.045 35.185 10.439 1.00 68.94 101 GLU D O 1
ATOM 4511 N N . ALA D 2 107 ? 3.988 35.158 8.183 1.00 72.06 102 ALA D N 1
ATOM 4512 C CA . ALA D 2 107 ? 2.603 34.689 8.101 1.00 75.11 102 ALA D CA 1
ATOM 4513 C C . ALA D 2 107 ? 2.428 33.289 8.706 1.00 77.51 102 ALA D C 1
ATOM 4514 O O . ALA D 2 107 ? 1.513 33.073 9.500 1.00 79.24 102 ALA D O 1
ATOM 4516 N N . ALA D 2 108 ? 3.322 32.361 8.354 1.00 77.35 103 ALA D N 1
ATOM 4517 C CA . ALA D 2 108 ? 3.271 30.972 8.847 1.00 78.13 103 ALA D CA 1
ATOM 4518 C C . ALA D 2 108 ? 3.431 30.815 10.368 1.00 77.56 103 ALA D C 1
ATOM 4519 O O . ALA D 2 108 ? 2.997 29.812 10.939 1.00 80.14 103 ALA D O 1
ATOM 4521 N N . LYS D 2 109 ? 4.057 31.794 11.018 1.00 74.69 104 LYS D N 1
ATOM 4522 C CA . LYS D 2 109 ? 4.256 31.779 12.463 1.00 72.53 104 LYS D CA 1
ATOM 4523 C C . LYS D 2 109 ? 3.292 32.701 13.240 1.00 70.86 104 LYS D C 1
ATOM 4524 O O . LYS D 2 109 ? 3.216 32.609 14.466 1.00 70.28 104 LYS D O 1
ATOM 4530 N N . SER D 2 110 ? 2.572 33.574 12.528 1.00 69.06 105 SER D N 1
ATOM 4531 C CA . SER D 2 110 ? 1.641 34.556 13.108 1.00 69.72 105 SER D CA 1
ATOM 4532 C C . SER D 2 110 ? 2.320 35.443 14.144 1.00 68.22 105 SER D C 1
ATOM 4533 O O . SER D 2 110 ? 1.878 35.546 15.290 1.00 68.95 105 SER D O 1
ATOM 4536 N N . GLY D 2 111 ? 3.416 36.072 13.730 1.00 65.56 106 GLY D N 1
ATOM 4537 C CA . GLY D 2 111 ? 4.181 36.915 14.627 1.00 63.16 106 GLY D CA 1
ATOM 4538 C C . GLY D 2 111 ? 5.348 37.645 13.985 1.00 61.32 106 GLY D C 1
ATOM 4539 O O . GLY D 2 111 ? 5.848 37.265 12.912 1.00 60.39 106 GLY D O 1
ATOM 4540 N N . TRP D 2 112 ? 5.751 38.722 14.648 1.00 58.31 107 TRP D N 1
ATOM 4541 C CA . TRP D 2 112 ? 6.994 39.419 14.335 1.00 55.17 107 TRP D CA 1
ATOM 4542 C C . TRP D 2 112 ? 8.176 38.483 14.563 1.00 52.96 107 TRP D C 1
ATOM 4543 O O . TRP D 2 112 ? 8.191 37.714 15.530 1.00 52.27 107 TRP D O 1
ATOM 4554 N N . VAL D 2 113 ? 9.139 38.535 13.643 1.00 51.86 108 VAL D N 1
ATOM 4555 C CA . VAL D 2 113 ? 10.409 37.777 13.745 1.00 50.11 108 VAL D CA 1
ATOM 4556 C C . VAL D 2 113 ? 11.608 38.728 13.688 1.00 47.75 108 VAL D C 1
ATOM 4557 O O . VAL D 2 113 ? 11.599 39.706 12.922 1.00 45.79 108 VAL D O 1
ATOM 4561 N N . SER D 2 114 ? 12.633 38.415 14.482 1.00 46.91 109 SER D N 1
ATOM 4562 C CA . SER D 2 114 ? 13.916 39.146 14.476 1.00 46.69 109 SER D CA 1
ATOM 4563 C C . SER D 2 114 ? 14.949 38.249 13.832 1.00 45.55 109 SER D C 1
ATOM 4564 O O . SER D 2 114 ? 15.125 37.101 14.261 1.00 44.25 109 SER D O 1
ATOM 4567 N N . TYR D 2 115 ? 15.613 38.765 12.801 1.00 44.28 110 TYR D N 1
ATOM 4568 C CA . TYR D 2 115 ? 16.649 38.041 12.076 1.00 44.60 110 TYR D CA 1
ATOM 4569 C C . TYR D 2 115 ? 17.924 38.879 12.013 1.00 43.98 110 TYR D C 1
ATOM 4570 O O . TYR D 2 115 ? 17.918 39.979 11.453 1.00 42.73 110 TYR D O 1
ATOM 4579 N N . SER D 2 116 ? 18.992 38.357 12.604 1.00 44.55 111 SER D N 1
ATOM 4580 C CA . SER D 2 116 ? 20.328 38.953 12.555 1.00 45.15 111 SER D CA 1
ATOM 4581 C C . SER D 2 116 ? 21.265 38.190 11.655 1.00 46.52 111 SER D C 1
ATOM 4582 O O . SER D 2 116 ? 22.123 38.777 11.027 1.00 47.86 111 SER D O 1
ATOM 4585 N N . SER D 2 117 ? 21.135 36.869 11.641 1.00 48.33 112 SER D N 1
ATOM 4586 C CA . SER D 2 117 ? 22.008 35.991 10.859 1.00 49.84 112 SER D CA 1
ATOM 4587 C C . SER D 2 117 ? 21.387 34.606 10.814 1.00 50.92 112 SER D C 1
ATOM 4588 O O . SER D 2 117 ? 20.385 34.355 11.496 1.00 49.40 112 SER D O 1
ATOM 4591 N N . GLN D 2 118 ? 22.018 33.708 10.066 1.00 53.61 113 GLN D N 1
ATOM 4592 C CA . GLN D 2 118 ? 21.536 32.330 9.920 1.00 56.54 113 GLN D CA 1
ATOM 4593 C C . GLN D 2 118 ? 21.464 31.574 11.231 1.00 55.92 113 GLN D C 1
ATOM 4594 O O . GLN D 2 118 ? 20.610 30.694 11.394 1.00 56.83 113 GLN D O 1
ATOM 4600 N N . SER D 2 119 ? 22.363 31.917 12.159 1.00 53.99 114 SER D N 1
ATOM 4601 C CA . SER D 2 119 ? 22.396 31.326 13.484 1.00 52.29 114 SER D CA 1
ATOM 4602 C C . SER D 2 119 ? 21.899 32.231 14.624 1.00 51.21 114 SER D C 1
ATOM 4603 O O . SER D 2 119 ? 22.015 31.842 15.770 1.00 49.70 114 SER D O 1
ATOM 4606 N N . ASN D 2 120 ? 21.331 33.404 14.319 1.00 49.43 115 ASN D N 1
ATOM 4607 C CA . ASN D 2 120 ? 20.784 34.310 15.343 1.00 47.31 115 ASN D CA 1
ATOM 4608 C C . ASN D 2 120 ? 19.511 34.939 14.820 1.00 47.35 115 ASN D C 1
ATOM 4609 O O . ASN D 2 120 ? 19.540 35.922 14.045 1.00 44.28 115 ASN D O 1
ATOM 4614 N N . HIS D 2 121 ? 18.399 34.347 15.237 1.00 47.09 116 HIS D N 1
ATOM 4615 C CA . HIS D 2 121 ? 17.062 34.791 14.838 1.00 49.48 116 HIS D CA 1
ATOM 4616 C C . HIS D 2 121 ? 16.069 34.230 15.843 1.00 48.19 116 HIS D C 1
ATOM 4617 O O . HIS D 2 121 ? 16.352 33.241 16.486 1.00 47.81 116 HIS D O 1
ATOM 4624 N N . PHE D 2 122 ? 14.933 34.889 16.017 1.00 48.96 117 PHE D N 1
ATOM 4625 C CA . PHE D 2 122 ? 13.945 34.439 17.002 1.00 49.88 117 PHE D CA 1
ATOM 4626 C C . PHE D 2 122 ? 12.576 35.021 16.713 1.00 51.62 117 PHE D C 1
ATOM 4627 O O . PHE D 2 122 ? 12.448 36.112 16.132 1.00 52.59 117 PHE D O 1
ATOM 4635 N N . GLN D 2 123 ? 11.548 34.282 17.097 1.00 52.28 118 GLN D N 1
ATOM 4636 C CA . GLN D 2 123 ? 10.202 34.796 16.991 1.00 55.78 118 GLN D CA 1
ATOM 4637 C C . GLN D 2 123 ? 9.956 35.750 18.163 1.00 54.23 118 GLN D C 1
ATOM 4638 O O . GLN D 2 123 ? 10.149 35.385 19.309 1.00 55.07 118 GLN D O 1
ATOM 4644 N N . VAL D 2 124 ? 9.530 36.963 17.847 1.00 54.55 119 VAL D N 1
ATOM 4645 C CA . VAL D 2 124 ? 9.409 38.025 18.816 1.00 54.88 119 VAL D CA 1
ATOM 4646 C C . VAL D 2 124 ? 8.034 37.957 19.485 1.00 58.96 119 VAL D C 1
ATOM 4647 O O . VAL D 2 124 ? 7.931 38.122 20.712 1.00 56.16 119 VAL D O 1
ATOM 4651 N N . THR D 2 125 ? 7.013 37.683 18.671 1.00 61.62 120 THR D N 1
ATOM 4652 C CA . THR D 2 125 ? 5.595 37.824 19.030 1.00 65.97 120 THR D CA 1
ATOM 4653 C C . THR D 2 125 ? 4.807 36.541 18.668 1.00 68.16 120 THR D C 1
ATOM 4654 O O . THR D 2 125 ? 5.180 35.845 17.719 1.00 66.98 120 THR D O 1
ATOM 4658 N N . ASP D 2 126 ? 3.730 36.246 19.418 1.00 70.08 121 ASP D N 1
ATOM 4659 C CA . ASP D 2 126 ? 2.854 35.073 19.163 1.00 70.78 121 ASP D CA 1
ATOM 4660 C C . ASP D 2 126 ? 1.554 35.466 18.440 1.00 73.30 121 ASP D C 1
ATOM 4661 O O . ASP D 2 126 ? 1.434 36.604 17.971 1.00 71.20 121 ASP D O 1
ATOM 4666 N N . SER D 2 127 ? 0.602 34.527 18.331 1.00 76.47 122 SER D N 1
ATOM 4667 C CA . SER D 2 127 ? -0.712 34.756 17.673 1.00 77.92 122 SER D CA 1
ATOM 4668 C C . SER D 2 127 ? -1.437 36.041 18.087 1.00 77.78 122 SER D C 1
ATOM 4669 O O . SER D 2 127 ? -2.083 36.674 17.262 1.00 75.99 122 SER D O 1
ATOM 4672 N N . ASN D 2 128 ? -1.335 36.406 19.366 1.00 78.68 123 ASN D N 1
ATOM 4673 C CA . ASN D 2 128 ? -2.104 37.525 19.933 1.00 80.97 123 ASN D CA 1
ATOM 4674 C C . ASN D 2 128 ? -1.292 38.801 20.178 1.00 79.60 123 ASN D C 1
ATOM 4675 O O . ASN D 2 128 ? -1.667 39.626 21.026 1.00 79.40 123 ASN D O 1
ATOM 4680 N N . GLY D 2 129 ? -0.192 38.970 19.446 1.00 77.08 124 GLY D N 1
ATOM 4681 C CA . GLY D 2 129 ? 0.661 40.143 19.606 1.00 74.97 124 GLY D CA 1
ATOM 4682 C C . GLY D 2 129 ? 1.388 40.222 20.938 1.00 73.50 124 GLY D C 1
ATOM 4683 O O . GLY D 2 129 ? 1.778 41.309 21.357 1.00 74.18 124 GLY D O 1
ATOM 4684 N N . LYS D 2 130 ? 1.590 39.080 21.593 1.00 72.42 125 LYS D N 1
ATOM 4685 C CA . LYS D 2 130 ? 2.270 39.032 22.886 1.00 71.69 125 LYS D CA 1
ATOM 4686 C C . LYS D 2 130 ? 3.694 38.517 22.711 1.00 66.64 125 LYS D C 1
ATOM 4687 O O . LYS D 2 130 ? 3.945 37.685 21.850 1.00 64.41 125 LYS D O 1
ATOM 4693 N N . LEU D 2 131 ? 4.607 38.991 23.554 1.00 62.78 126 LEU D N 1
ATOM 4694 C CA . LEU D 2 131 ? 5.998 38.572 23.479 1.00 61.86 126 LEU D CA 1
ATOM 4695 C C . LEU D 2 131 ? 6.160 37.107 23.830 1.00 61.87 126 LEU D C 1
ATOM 4696 O O . LEU D 2 131 ? 5.612 36.632 24.836 1.00 62.34 126 LEU D O 1
ATOM 4701 N N . THR D 2 132 ? 6.940 36.411 23.012 1.00 59.70 127 THR D N 1
ATOM 4702 C CA . THR D 2 132 ? 7.414 35.065 23.324 1.00 59.83 127 THR D CA 1
ATOM 4703 C C . THR D 2 132 ? 8.491 35.167 24.372 1.00 59.36 127 THR D C 1
ATOM 4704 O O . THR D 2 132 ? 8.920 36.277 24.707 1.00 61.03 127 THR D O 1
ATOM 4708 N N . ALA D 2 133 ? 8.972 34.019 24.858 1.00 59.02 128 ALA D N 1
ATOM 4709 C CA . ALA D 2 133 ? 10.143 33.991 25.748 1.00 57.55 128 ALA D CA 1
ATOM 4710 C C . ALA D 2 133 ? 11.335 34.721 25.134 1.00 55.58 128 ALA D C 1
ATOM 4711 O O . ALA D 2 133 ? 12.048 35.471 25.819 1.00 53.50 128 ALA D O 1
ATOM 4713 N N . SER D 2 134 ? 11.554 34.508 23.843 1.00 54.57 129 SER D N 1
ATOM 4714 C CA . SER D 2 134 ? 12.635 35.201 23.143 1.00 53.09 129 SER D CA 1
ATOM 4715 C C . SER D 2 134 ? 12.359 36.696 22.990 1.00 50.44 129 SER D C 1
ATOM 4716 O O . SER D 2 134 ? 13.267 37.509 23.175 1.00 50.29 129 SER D O 1
ATOM 4719 N N . GLY D 2 135 ? 11.111 37.044 22.696 1.00 49.34 130 GLY D N 1
ATOM 4720 C CA . GLY D 2 135 ? 10.650 38.434 22.655 1.00 48.70 130 GLY D CA 1
ATOM 4721 C C . GLY D 2 135 ? 10.874 39.179 23.958 1.00 49.16 130 GLY D C 1
ATOM 4722 O O . GLY D 2 135 ? 11.328 40.332 23.954 1.00 48.33 130 GLY D O 1
ATOM 4723 N N . LYS D 2 136 ? 10.610 38.510 25.081 1.00 48.81 131 LYS D N 1
ATOM 4724 C CA . LYS D 2 136 ? 10.920 39.070 26.396 1.00 48.70 131 LYS D CA 1
ATOM 4725 C C . LYS D 2 136 ? 12.389 39.352 26.603 1.00 47.37 131 LYS D C 1
ATOM 4726 O O . LYS D 2 136 ? 12.738 40.201 27.414 1.00 49.22 131 LYS D O 1
ATOM 4732 N N . GLY D 2 137 ? 13.257 38.649 25.889 1.00 45.50 132 GLY D N 1
ATOM 4733 C CA . GLY D 2 137 ? 14.680 38.968 25.875 1.00 44.21 132 GLY D CA 1
ATOM 4734 C C . GLY D 2 137 ? 15.032 40.363 25.358 1.00 43.75 132 GLY D C 1
ATOM 4735 O O . GLY D 2 137 ? 16.118 40.855 25.645 1.00 43.72 132 GLY D O 1
ATOM 4736 N N . LEU D 2 138 ? 14.137 41.006 24.601 1.00 43.75 133 LEU D N 1
ATOM 4737 C CA . LEU D 2 138 ? 14.372 42.387 24.165 1.00 44.25 133 LEU D CA 1
ATOM 4738 C C . LEU D 2 138 ? 14.219 43.410 25.292 1.00 45.37 133 LEU D C 1
ATOM 4739 O O . LEU D 2 138 ? 14.757 44.526 25.194 1.00 45.34 133 LEU D O 1
ATOM 4744 N N . LEU D 2 139 ? 13.505 43.026 26.347 1.00 45.05 134 LEU D N 1
ATOM 4745 C CA . LEU D 2 139 ? 13.258 43.919 27.483 1.00 45.46 134 LEU D CA 1
ATOM 4746 C C . LEU D 2 139 ? 14.518 44.216 28.263 1.00 44.46 134 LEU D C 1
ATOM 4747 O O . LEU D 2 139 ? 15.445 43.400 28.310 1.00 43.39 134 LEU D O 1
ATOM 4752 N N . VAL D 2 140 ? 14.557 45.414 28.851 1.00 44.11 135 VAL D N 1
ATOM 4753 C CA . VAL D 2 140 ? 15.585 45.778 29.823 1.00 43.23 135 VAL D CA 1
ATOM 4754 C C . VAL D 2 140 ? 14.847 46.415 30.999 1.00 45.47 135 VAL D C 1
ATOM 4755 O O . VAL D 2 140 ? 14.694 47.649 31.042 1.00 44.52 135 VAL D O 1
ATOM 4759 N N . PRO D 2 141 ? 14.343 45.570 31.931 1.00 46.15 136 PRO D N 1
ATOM 4760 C CA . PRO D 2 141 ? 13.461 46.091 32.973 1.00 47.06 136 PRO D CA 1
ATOM 4761 C C . PRO D 2 141 ? 14.114 46.849 34.109 1.00 47.08 136 PRO D C 1
ATOM 4762 O O . PRO D 2 141 ? 13.387 47.442 34.903 1.00 48.94 136 PRO D O 1
ATOM 4766 N N . HIS D 2 142 ? 15.440 46.858 34.211 1.00 46.27 137 HIS D N 1
ATOM 4767 C CA . HIS D 2 142 ? 16.106 47.478 35.366 1.00 47.18 137 HIS D CA 1
ATOM 4768 C C . HIS D 2 142 ? 17.103 48.586 35.007 1.00 45.78 137 HIS D C 1
ATOM 4769 O O . HIS D 2 142 ? 18.074 48.794 35.694 1.00 46.90 137 HIS D O 1
ATOM 4776 N N . ALA D 2 143 ? 16.810 49.327 33.964 1.00 45.28 138 ALA D N 1
ATOM 4777 C CA . ALA D 2 143 ? 17.663 50.415 33.503 1.00 45.22 138 ALA D CA 1
ATOM 4778 C C . ALA D 2 143 ? 16.762 51.448 32.865 1.00 46.19 138 ALA D C 1
ATOM 4779 O O . ALA D 2 143 ? 15.615 51.162 32.527 1.00 45.62 138 ALA D O 1
ATOM 4781 N N . ASN D 2 144 ? 17.297 52.645 32.678 1.00 48.06 139 ASN D N 1
ATOM 4782 C CA . ASN D 2 144 ? 16.544 53.725 32.049 1.00 49.68 139 ASN D CA 1
ATOM 4783 C C . ASN D 2 144 ? 16.473 53.604 30.553 1.00 49.91 139 ASN D C 1
ATOM 4784 O O . ASN D 2 144 ? 17.466 53.314 29.896 1.00 49.35 139 ASN D O 1
ATOM 4789 N N . TRP D 2 145 ? 15.272 53.869 30.038 1.00 50.72 140 TRP D N 1
ATOM 4790 C CA . TRP D 2 145 ? 15.000 54.014 28.644 1.00 51.03 140 TRP D CA 1
ATOM 4791 C C . TRP D 2 145 ? 14.746 55.482 28.352 1.00 54.34 140 TRP D C 1
ATOM 4792 O O . TRP D 2 145 ? 14.197 56.201 29.195 1.00 55.25 140 TRP D O 1
ATOM 4803 N N . GLY D 2 146 ? 15.148 55.911 27.159 1.00 54.35 141 GLY D N 1
ATOM 4804 C CA . GLY D 2 146 ? 15.010 57.300 26.750 1.00 59.06 141 GLY D CA 1
ATOM 4805 C C . GLY D 2 146 ? 15.826 57.656 25.527 1.00 61.40 141 GLY D C 1
ATOM 4806 O O . GLY D 2 146 ? 16.398 56.779 24.859 1.00 58.71 141 GLY D O 1
ATOM 4807 N N . LYS D 2 147 ? 15.867 58.955 25.242 1.00 66.37 142 LYS D N 1
ATOM 4808 C CA . LYS D 2 147 ? 16.577 59.484 24.075 1.00 69.11 142 LYS D CA 1
ATOM 4809 C C . LYS D 2 147 ? 18.041 59.804 24.389 1.00 69.98 142 LYS D C 1
ATOM 4810 O O . LYS D 2 147 ? 18.877 59.785 23.495 1.00 71.92 142 LYS D O 1
ATOM 4816 N N . GLU D 2 148 ? 18.356 60.055 25.655 1.00 71.49 143 GLU D N 1
ATOM 4817 C CA . GLU D 2 148 ? 19.666 60.588 26.022 1.00 74.25 143 GLU D CA 1
ATOM 4818 C C . GLU D 2 148 ? 20.761 59.523 26.058 1.00 72.72 143 GLU D C 1
ATOM 4819 O O . GLU D 2 148 ? 20.476 58.322 26.086 1.00 72.31 143 GLU D O 1
ATOM 4825 N N . ASN D 2 149 ? 22.011 59.986 26.061 1.00 71.59 144 ASN D N 1
ATOM 4826 C CA . ASN D 2 149 ? 23.190 59.129 25.874 1.00 69.06 144 ASN D CA 1
ATOM 4827 C C . ASN D 2 149 ? 23.339 58.115 26.997 1.00 65.19 144 ASN D C 1
ATOM 4828 O O . ASN D 2 149 ? 23.424 58.481 28.156 1.00 67.96 144 ASN D O 1
ATOM 4833 N N . GLY D 2 150 ? 23.364 56.833 26.651 1.00 60.30 145 GLY D N 1
ATOM 4834 C CA . GLY D 2 150 ? 23.447 55.751 27.643 1.00 56.36 145 GLY D CA 1
ATOM 4835 C C . GLY D 2 150 ? 22.102 55.113 27.974 1.00 52.97 145 GLY D C 1
ATOM 4836 O O . GLY D 2 150 ? 22.063 54.047 28.605 1.00 50.82 145 GLY D O 1
ATOM 4837 N N . ASN D 2 151 ? 21.004 55.752 27.572 1.00 50.24 146 ASN D N 1
ATOM 4838 C CA . ASN D 2 151 ? 19.683 55.169 27.754 1.00 49.54 146 ASN D CA 1
ATOM 4839 C C . ASN D 2 151 ? 19.485 54.001 26.780 1.00 47.60 146 ASN D C 1
ATOM 4840 O O . ASN D 2 151 ? 19.993 54.024 25.655 1.00 47.29 146 ASN D O 1
ATOM 4845 N N . TYR D 2 152 ? 18.699 53.018 27.196 1.00 46.24 147 TYR D N 1
ATOM 4846 C CA . TYR D 2 152 ? 18.194 52.024 26.267 1.00 45.36 147 TYR D CA 1
ATOM 4847 C C . TYR D 2 152 ? 17.117 52.619 25.393 1.00 46.84 147 TYR D C 1
ATOM 4848 O O . TYR D 2 152 ? 16.376 53.502 25.834 1.00 48.62 147 TYR D O 1
ATOM 4857 N N . ALA D 2 153 ? 17.016 52.101 24.167 1.00 44.71 148 ALA D N 1
ATOM 4858 C CA . ALA D 2 153 ? 15.979 52.465 23.216 1.00 45.19 148 ALA D CA 1
ATOM 4859 C C . ALA D 2 153 ? 15.994 51.479 22.056 1.00 44.45 148 ALA D C 1
ATOM 4860 O O . ALA D 2 153 ? 16.936 50.704 21.898 1.00 45.15 148 ALA D O 1
ATOM 4862 N N . PHE D 2 154 ? 14.952 51.509 21.246 1.00 45.34 149 PHE D N 1
ATOM 4863 C CA . PHE D 2 154 ? 14.937 50.802 19.967 1.00 44.99 149 PHE D CA 1
ATOM 4864 C C . PHE D 2 154 ? 14.915 51.852 18.865 1.00 46.02 149 PHE D C 1
ATOM 4865 O O . PHE D 2 154 ? 14.205 52.840 18.992 1.00 47.44 149 PHE D O 1
ATOM 4873 N N . LEU D 2 155 ? 15.686 51.642 17.805 1.00 45.69 150 LEU D N 1
ATOM 4874 C CA . LEU D 2 155 ? 15.602 52.470 16.612 1.00 46.57 150 LEU D CA 1
ATOM 4875 C C . LEU D 2 155 ? 14.977 51.625 15.521 1.00 47.30 150 LEU D C 1
ATOM 4876 O O . LEU D 2 155 ? 15.463 50.524 15.250 1.00 45.49 150 LEU D O 1
ATOM 4881 N N . LEU D 2 156 ? 13.881 52.131 14.937 1.00 48.61 151 LEU D N 1
ATOM 4882 C CA . LEU D 2 156 ? 13.160 51.484 13.833 1.00 50.74 151 LEU D CA 1
ATOM 4883 C C . LEU D 2 156 ? 13.391 52.261 12.530 1.00 50.92 151 LEU D C 1
ATOM 4884 O O . LEU D 2 156 ? 13.018 53.432 12.433 1.00 51.48 151 LEU D O 1
ATOM 4889 N N . VAL D 2 157 ? 13.934 51.594 11.522 1.00 48.97 152 VAL D N 1
ATOM 4890 C CA . VAL D 2 157 ? 14.129 52.199 10.214 1.00 49.02 152 VAL D CA 1
ATOM 4891 C C . VAL D 2 157 ? 13.361 51.367 9.204 1.00 49.54 152 VAL D C 1
ATOM 4892 O O . VAL D 2 157 ? 13.640 50.179 9.067 1.00 49.89 152 VAL D O 1
ATOM 4896 N N . ASN D 2 158 ? 12.401 51.976 8.498 1.00 49.80 153 ASN D N 1
ATOM 4897 C CA . ASN D 2 158 ? 11.651 51.248 7.485 1.00 50.97 153 ASN D CA 1
ATOM 4898 C C . ASN D 2 158 ? 12.586 50.733 6.442 1.00 48.61 153 ASN D C 1
ATOM 4899 O O . ASN D 2 158 ? 13.427 51.475 5.965 1.00 50.02 153 ASN D O 1
ATOM 4904 N N . ALA D 2 159 ? 12.418 49.476 6.069 1.00 48.34 154 ALA D N 1
ATOM 4905 C CA . ALA D 2 159 ? 13.217 48.856 5.035 1.00 47.57 154 ALA D CA 1
ATOM 4906 C C . ALA D 2 159 ? 12.492 49.057 3.699 1.00 48.12 154 ALA D C 1
ATOM 4907 O O . ALA D 2 159 ? 12.083 48.104 3.032 1.00 49.67 154 ALA D O 1
ATOM 4909 N N . SER D 2 160 ? 12.336 50.323 3.320 1.00 48.32 155 SER D N 1
ATOM 4910 C CA . SER D 2 160 ? 11.855 50.695 1.986 1.00 48.37 155 SER D CA 1
ATOM 4911 C C . SER D 2 160 ? 12.943 50.428 0.965 1.00 48.28 155 SER D C 1
ATOM 4912 O O . SER D 2 160 ? 14.105 50.186 1.333 1.00 47.76 155 SER D O 1
ATOM 4915 N N . ALA D 2 161 ? 12.594 50.503 -0.319 1.00 48.46 156 ALA D N 1
ATOM 4916 C CA . ALA D 2 161 ? 13.576 50.374 -1.399 1.00 48.07 156 ALA D CA 1
ATOM 4917 C C . ALA D 2 161 ? 14.784 51.291 -1.212 1.00 46.93 156 ALA D C 1
ATOM 4918 O O . ALA D 2 161 ? 15.920 50.851 -1.368 1.00 47.46 156 ALA D O 1
ATOM 4920 N N . GLU D 2 162 ? 14.532 52.553 -0.880 1.00 46.62 157 GLU D N 1
ATOM 4921 C CA . GLU D 2 162 ? 15.595 53.554 -0.716 1.00 48.45 157 GLU D CA 1
ATOM 4922 C C . GLU D 2 162 ? 16.547 53.164 0.430 1.00 46.38 157 GLU D C 1
ATOM 4923 O O . GLU D 2 162 ? 17.750 53.258 0.293 1.00 45.09 157 GLU D O 1
ATOM 4929 N N . ASN D 2 163 ? 15.989 52.744 1.553 1.00 46.01 158 ASN D N 1
ATOM 4930 C CA . ASN D 2 163 ? 16.792 52.364 2.715 1.00 45.89 158 ASN D CA 1
ATOM 4931 C C . ASN D 2 163 ? 17.547 51.053 2.532 1.00 44.44 158 ASN D C 1
ATOM 4932 O O . ASN D 2 163 ? 18.674 50.927 2.984 1.00 46.22 158 ASN D O 1
ATOM 4937 N N . ILE D 2 164 ? 16.945 50.109 1.828 1.00 44.39 159 ILE D N 1
ATOM 4938 C CA . ILE D 2 164 ? 17.608 48.862 1.461 1.00 43.91 159 ILE D CA 1
ATOM 4939 C C . ILE D 2 164 ? 18.795 49.126 0.558 1.00 44.34 159 ILE D C 1
ATOM 4940 O O . ILE D 2 164 ? 19.914 48.613 0.809 1.00 43.12 159 ILE D O 1
ATOM 4945 N N . ILE D 2 165 ? 18.568 49.936 -0.481 1.00 44.23 160 ILE D N 1
ATOM 4946 C CA . ILE D 2 165 ? 19.651 50.329 -1.378 1.00 43.45 160 ILE D CA 1
ATOM 4947 C C . ILE D 2 165 ? 20.752 51.042 -0.599 1.00 42.66 160 ILE D C 1
ATOM 4948 O O . ILE D 2 165 ? 21.907 50.728 -0.785 1.00 41.46 160 ILE D O 1
ATOM 4953 N N . HIS D 2 166 ? 20.404 51.999 0.266 1.00 42.48 161 HIS D N 1
ATOM 4954 C CA . HIS D 2 166 ? 21.419 52.640 1.117 1.00 42.47 161 HIS D CA 1
ATOM 4955 C C . HIS D 2 166 ? 22.212 51.667 1.970 1.00 42.39 161 HIS D C 1
ATOM 4956 O O . HIS D 2 166 ? 23.442 51.772 2.040 1.00 42.44 161 HIS D O 1
ATOM 4963 N N . ALA D 2 167 ? 21.517 50.765 2.647 1.00 41.68 162 ALA D N 1
ATOM 4964 C CA . ALA D 2 167 ? 22.183 49.771 3.524 1.00 42.85 162 ALA D CA 1
ATOM 4965 C C . ALA D 2 167 ? 23.211 48.938 2.763 1.00 43.63 162 ALA D C 1
ATOM 4966 O O . ALA D 2 167 ? 24.366 48.792 3.215 1.00 43.18 162 ALA D O 1
ATOM 4968 N N . ALA D 2 168 ? 22.784 48.435 1.606 1.00 44.33 163 ALA D N 1
ATOM 4969 C CA . ALA D 2 168 ? 23.621 47.591 0.758 1.00 45.90 163 ALA D CA 1
ATOM 4970 C C . ALA D 2 168 ? 24.809 48.357 0.223 1.00 47.12 163 ALA D C 1
ATOM 4971 O O . ALA D 2 168 ? 25.918 47.859 0.252 1.00 48.01 163 ALA D O 1
ATOM 4973 N N . ASN D 2 169 ? 24.578 49.571 -0.272 1.00 47.78 164 ASN D N 1
ATOM 4974 C CA . ASN D 2 169 ? 25.681 50.419 -0.749 1.00 48.37 164 ASN D CA 1
ATOM 4975 C C . ASN D 2 169 ? 26.653 50.814 0.362 1.00 49.37 164 ASN D C 1
ATOM 4976 O O . ASN D 2 169 ? 27.881 50.893 0.142 1.00 49.11 164 ASN D O 1
ATOM 4981 N N . PHE D 2 170 ? 26.096 51.107 1.539 1.00 48.21 165 PHE D N 1
ATOM 4982 C CA . PHE D 2 170 ? 26.897 51.494 2.679 1.00 49.93 165 PHE D CA 1
ATOM 4983 C C . PHE D 2 170 ? 27.833 50.345 3.053 1.00 52.29 165 PHE D C 1
ATOM 4984 O O . PHE D 2 170 ? 29.031 50.548 3.259 1.00 51.61 165 PHE D O 1
ATOM 4992 N N . VAL D 2 171 ? 27.259 49.149 3.106 1.00 53.13 166 VAL D N 1
ATOM 4993 C CA . VAL D 2 171 ? 27.986 47.920 3.438 1.00 54.98 166 VAL D CA 1
ATOM 4994 C C . VAL D 2 171 ? 29.072 47.658 2.396 1.00 57.16 166 VAL D C 1
ATOM 4995 O O . VAL D 2 171 ? 30.248 47.505 2.747 1.00 59.32 166 VAL D O 1
ATOM 4999 N N . TYR D 2 172 ? 28.696 47.661 1.119 1.00 58.68 167 TYR D N 1
ATOM 5000 C CA . TYR D 2 172 ? 29.665 47.441 0.038 1.00 60.52 167 TYR D CA 1
ATOM 5001 C C . TYR D 2 172 ? 30.835 48.422 0.081 1.00 60.46 167 TYR D C 1
ATOM 5002 O O . TYR D 2 172 ? 31.997 48.022 0.039 1.00 61.62 167 TYR D O 1
ATOM 5011 N N . ILE D 2 173 ? 30.533 49.707 0.161 1.00 61.02 168 ILE D N 1
ATOM 5012 C CA . ILE D 2 173 ? 31.582 50.714 0.101 1.00 62.25 168 ILE D CA 1
ATOM 5013 C C . ILE D 2 173 ? 32.421 50.633 1.361 1.00 64.37 168 ILE D C 1
ATOM 5014 O O . ILE D 2 173 ? 33.648 50.673 1.259 1.00 66.35 168 ILE D O 1
ATOM 5019 N N . LEU D 2 174 ? 31.773 50.508 2.528 1.00 63.14 169 LEU D N 1
ATOM 5020 C CA . LEU D 2 174 ? 32.490 50.409 3.798 1.00 64.10 169 LEU D CA 1
ATOM 5021 C C . LEU D 2 174 ? 33.541 49.318 3.734 1.00 66.07 169 LEU D C 1
ATOM 5022 O O . LEU D 2 174 ? 34.674 49.551 4.142 1.00 67.17 169 LEU D O 1
ATOM 5027 N N . ARG D 2 175 ? 33.159 48.151 3.211 1.00 67.69 170 ARG D N 1
ATOM 5028 C CA . ARG D 2 175 ? 34.043 46.984 3.141 1.00 70.30 170 ARG D CA 1
ATOM 5029 C C . ARG D 2 175 ? 35.251 47.254 2.249 1.00 72.97 170 ARG D C 1
ATOM 5030 O O . ARG D 2 175 ? 36.389 47.179 2.695 1.00 75.58 170 ARG D O 1
ATOM 5038 N N . THR D 2 176 ? 34.976 47.595 0.993 1.00 74.32 171 THR D N 1
ATOM 5039 C CA . THR D 2 176 ? 36.013 47.802 -0.026 1.00 75.50 171 THR D CA 1
ATOM 5040 C C . THR D 2 176 ? 36.853 49.073 0.168 1.00 76.16 171 THR D C 1
ATOM 5041 O O . THR D 2 176 ? 37.988 49.140 -0.307 1.00 79.32 171 THR D O 1
ATOM 5045 N N . GLN D 2 177 ? 36.298 50.064 0.868 1.00 74.93 172 GLN D N 1
ATOM 5046 C CA . GLN D 2 177 ? 36.924 51.371 1.048 1.00 74.11 172 GLN D CA 1
ATOM 5047 C C . GLN D 2 177 ? 36.823 51.770 2.529 1.00 74.55 172 GLN D C 1
ATOM 5048 O O . GLN D 2 177 ? 37.504 51.154 3.360 1.00 73.56 172 GLN D O 1
ATOM 5054 N N . ASN D 2 178 ? 35.996 52.757 2.890 1.00 74.26 173 ASN D N 1
ATOM 5055 C CA . ASN D 2 178 ? 35.886 53.164 4.299 1.00 75.71 173 ASN D CA 1
ATOM 5056 C C . ASN D 2 178 ? 34.587 53.876 4.686 1.00 73.14 173 ASN D C 1
ATOM 5057 O O . ASN D 2 178 ? 33.810 54.280 3.848 1.00 72.94 173 ASN D O 1
ATOM 5062 N N . GLU D 2 179 ? 34.419 54.047 5.986 1.00 74.02 174 GLU D N 1
ATOM 5063 C CA . GLU D 2 179 ? 33.218 54.603 6.607 1.00 74.89 174 GLU D CA 1
ATOM 5064 C C . GLU D 2 179 ? 32.749 55.985 6.079 1.00 74.12 174 GLU D C 1
ATOM 5065 O O . GLU D 2 179 ? 31.540 56.187 5.930 1.00 69.99 174 GLU D O 1
ATOM 5071 N N . VAL D 2 180 ? 33.670 56.928 5.832 1.00 75.90 175 VAL D N 1
ATOM 5072 C CA . VAL D 2 180 ? 33.288 58.242 5.244 1.00 76.06 175 VAL D CA 1
ATOM 5073 C C . VAL D 2 180 ? 33.090 58.145 3.734 1.00 71.95 175 VAL D C 1
ATOM 5074 O O . VAL D 2 180 ? 32.286 58.877 3.171 1.00 72.25 175 VAL D O 1
ATOM 5078 N N . ALA D 2 181 ? 33.823 57.236 3.099 1.00 68.76 176 ALA D N 1
ATOM 5079 C CA . ALA D 2 181 ? 33.612 56.899 1.699 1.00 67.56 176 ALA D CA 1
ATOM 5080 C C . ALA D 2 181 ? 32.219 56.305 1.463 1.00 64.84 176 ALA D C 1
ATOM 5081 O O . ALA D 2 181 ? 31.587 56.537 0.421 1.00 61.32 176 ALA D O 1
ATOM 5083 N N . ALA D 2 182 ? 31.757 55.515 2.426 1.00 62.05 177 ALA D N 1
ATOM 5084 C CA . ALA D 2 182 ? 30.442 54.900 2.346 1.00 59.47 177 ALA D CA 1
ATOM 5085 C C . ALA D 2 182 ? 29.361 55.939 2.563 1.00 56.94 177 ALA D C 1
ATOM 5086 O O . ALA D 2 182 ? 28.393 55.997 1.808 1.00 57.65 177 ALA D O 1
ATOM 5088 N N . ILE D 2 183 ? 29.548 56.785 3.569 1.00 56.28 178 ILE D N 1
ATOM 5089 C CA . ILE D 2 183 ? 28.629 57.882 3.849 1.00 56.44 178 ILE D CA 1
ATOM 5090 C C . ILE D 2 183 ? 28.434 58.792 2.604 1.00 57.85 178 ILE D C 1
ATOM 5091 O O . ILE D 2 183 ? 27.315 59.178 2.276 1.00 53.49 178 ILE D O 1
ATOM 5096 N N . GLU D 2 184 ? 29.535 59.154 1.961 1.00 59.53 179 GLU D N 1
ATOM 5097 C CA . GLU D 2 184 ? 29.494 60.113 0.850 1.00 63.05 179 GLU D CA 1
ATOM 5098 C C . GLU D 2 184 ? 28.936 59.457 -0.411 1.00 59.73 179 GLU D C 1
ATOM 5099 O O . GLU D 2 184 ? 28.134 60.081 -1.126 1.00 62.20 179 GLU D O 1
ATOM 5105 N N . TYR D 2 185 ? 29.289 58.188 -0.632 1.00 57.26 180 TYR D N 1
ATOM 5106 C CA . TYR D 2 185 ? 28.699 57.401 -1.716 1.00 55.32 180 TYR D CA 1
ATOM 5107 C C . TYR D 2 185 ? 27.189 57.317 -1.603 1.00 53.59 180 TYR D C 1
ATOM 5108 O O . TYR D 2 185 ? 26.472 57.523 -2.596 1.00 54.01 180 TYR D O 1
ATOM 5117 N N . CYS D 2 186 ? 26.700 56.993 -0.412 1.00 50.59 181 CYS D N 1
ATOM 5118 C CA . CYS D 2 186 ? 25.273 56.904 -0.183 1.00 48.61 181 CYS D CA 1
ATOM 5119 C C . CYS D 2 186 ? 24.558 58.225 -0.460 1.00 48.26 181 CYS D C 1
ATOM 5120 O O . CYS D 2 186 ? 23.470 58.207 -0.983 1.00 47.18 181 CYS D O 1
ATOM 5123 N N . ALA D 2 187 ? 25.174 59.355 -0.114 1.00 49.27 182 ALA D N 1
ATOM 5124 C CA . ALA D 2 187 ? 24.592 60.683 -0.343 1.00 50.49 182 ALA D CA 1
ATOM 5125 C C . ALA D 2 187 ? 24.383 61.038 -1.833 1.00 50.86 182 ALA D C 1
ATOM 5126 O O . ALA D 2 187 ? 23.450 61.772 -2.186 1.00 51.29 182 ALA D O 1
ATOM 5128 N N . LEU D 2 188 ? 25.251 60.496 -2.674 1.00 50.69 183 LEU D N 1
ATOM 5129 C CA . LEU D 2 188 ? 25.319 60.826 -4.080 1.00 51.58 183 LEU D CA 1
ATOM 5130 C C . LEU D 2 188 ? 24.762 59.764 -5.009 1.00 51.12 183 LEU D C 1
ATOM 5131 O O . LEU D 2 188 ? 24.684 60.018 -6.207 1.00 49.69 183 LEU D O 1
ATOM 5136 N N . ASN D 2 189 ? 24.354 58.597 -4.482 1.00 49.24 184 ASN D N 1
ATOM 5137 C CA . ASN D 2 189 ? 23.861 57.495 -5.314 1.00 47.44 184 ASN D CA 1
ATOM 5138 C C . ASN D 2 189 ? 22.522 56.976 -4.828 1.00 46.71 184 ASN D C 1
ATOM 5139 O O . ASN D 2 189 ? 22.231 56.999 -3.630 1.00 49.07 184 ASN D O 1
ATOM 5144 N N . HIS D 2 190 ? 21.701 56.509 -5.757 1.00 44.43 185 HIS D N 1
ATOM 5145 C CA . HIS D 2 190 ? 20.368 56.000 -5.411 1.00 45.21 185 HIS D CA 1
ATOM 5146 C C . HIS D 2 190 ? 20.006 54.675 -6.053 1.00 45.32 185 HIS D C 1
ATOM 5147 O O . HIS D 2 190 ? 18.868 54.253 -5.931 1.00 46.00 185 HIS D O 1
ATOM 5154 N N . GLU D 2 191 ? 20.956 54.032 -6.725 1.00 44.98 186 GLU D N 1
ATOM 5155 C CA . GLU D 2 191 ? 20.801 52.675 -7.240 1.00 46.27 186 GLU D CA 1
ATOM 5156 C C . GLU D 2 191 ? 21.753 51.742 -6.498 1.00 46.09 186 GLU D C 1
ATOM 5157 O O . GLU D 2 191 ? 22.746 52.181 -5.916 1.00 43.76 186 GLU D O 1
ATOM 5163 N N . PHE D 2 192 ? 21.462 50.447 -6.540 1.00 46.70 187 PHE D N 1
ATOM 5164 C CA . PHE D 2 192 ? 22.418 49.447 -6.081 1.00 48.20 187 PHE D CA 1
ATOM 5165 C C . PHE D 2 192 ? 23.728 49.650 -6.821 1.00 50.58 187 PHE D C 1
ATOM 5166 O O . PHE D 2 192 ? 23.725 49.815 -8.059 1.00 53.00 187 PHE D O 1
ATOM 5174 N N . HIS D 2 193 ? 24.830 49.686 -6.071 1.00 51.42 188 HIS D N 1
ATOM 5175 C CA . HIS D 2 193 ? 26.182 49.597 -6.646 1.00 54.86 188 HIS D CA 1
ATOM 5176 C C . HIS D 2 193 ? 26.223 48.432 -7.650 1.00 56.95 188 HIS D C 1
ATOM 5177 O O . HIS D 2 193 ? 25.726 47.368 -7.333 1.00 57.27 188 HIS D O 1
ATOM 5184 N N . PRO D 2 194 ? 26.796 48.631 -8.864 1.00 61.16 189 PRO D N 1
ATOM 5185 C CA . PRO D 2 194 ? 26.734 47.582 -9.929 1.00 62.72 189 PRO D CA 1
ATOM 5186 C C . PRO D 2 194 ? 27.305 46.184 -9.574 1.00 65.48 189 PRO D C 1
ATOM 5187 O O . PRO D 2 194 ? 26.828 45.186 -10.098 1.00 67.06 189 PRO D O 1
ATOM 5191 N N . GLU D 2 195 ? 28.318 46.140 -8.715 1.00 66.15 190 GLU D N 1
ATOM 5192 C CA . GLU D 2 195 ? 28.840 44.903 -8.090 1.00 68.33 190 GLU D CA 1
ATOM 5193 C C . GLU D 2 195 ? 27.946 44.204 -7.034 1.00 68.19 190 GLU D C 1
ATOM 5194 O O . GLU D 2 195 ? 28.314 43.142 -6.525 1.00 68.49 190 GLU D O 1
ATOM 5200 N N . ILE D 2 196 ? 26.814 44.811 -6.683 1.00 65.30 191 ILE D N 1
ATOM 5201 C CA . ILE D 2 196 ? 25.767 44.142 -5.946 1.00 65.41 191 ILE D CA 1
ATOM 5202 C C . ILE D 2 196 ? 24.787 43.666 -7.007 1.00 67.99 191 ILE D C 1
ATOM 5203 O O . ILE D 2 196 ? 24.058 44.468 -7.580 1.00 68.39 191 ILE D O 1
ATOM 5208 N N . LYS D 2 197 ? 24.788 42.361 -7.277 1.00 73.75 192 LYS D N 1
ATOM 5209 C CA . LYS D 2 197 ? 23.929 41.772 -8.318 1.00 78.03 192 LYS D CA 1
ATOM 5210 C C . LYS D 2 197 ? 22.499 41.501 -7.847 1.00 79.01 192 LYS D C 1
ATOM 5211 O O . LYS D 2 197 ? 22.267 40.651 -6.989 1.00 80.83 192 LYS D O 1
ATOM 5217 N N . ARG D 2 198 ? 21.553 42.221 -8.437 1.00 80.55 193 ARG D N 1
ATOM 5218 C CA . ARG D 2 198 ? 20.128 42.076 -8.156 1.00 85.83 193 ARG D CA 1
ATOM 5219 C C . ARG D 2 198 ? 19.643 40.841 -8.935 1.00 90.26 193 ARG D C 1
ATOM 5220 O O . ARG D 2 198 ? 20.061 40.633 -10.072 1.00 89.54 193 ARG D O 1
ATOM 5228 N N . THR D 2 199 ? 18.790 40.014 -8.326 1.00 94.54 194 THR D N 1
ATOM 5229 C CA . THR D 2 199 ? 18.237 38.821 -9.005 1.00 97.76 194 THR D CA 1
ATOM 5230 C C . THR D 2 199 ? 16.948 38.303 -8.346 1.00 98.80 194 THR D C 1
ATOM 5231 O O . THR D 2 199 ? 16.063 37.763 -9.019 1.00 99.44 194 THR D O 1
#

Sequence (662 aa):
GPLGSMQIFVKTLTGKTITLEVEPSDTIENVKAKIQDKEGIPPDQQRLIFAGKQLEDGRTLSDYNIQKESTLHLVLRLRSSMQIFVKTLTGKTITLEVEPSDTIENVKAKIQDKEGIPPDQQRLIFAGKQLEDGRTLSDYNIQKESTLHLVLRFLNQNCAEIKKAAQLILGSDLDFEYTRGIQDIQVDLGPAFFSPDEEKTLWVSGKNQETLEKDLATLNKSSVYFFRTGTQGGAGHWQVLYYEAAKSGWVSYSSQSNHFQVTDSNGKLTASGKGLLVPHANWGKENGNYAFLLVNASAENIIHAANFVYILRTQNEVAAIEYCALNHEFHPEIKRTARAKMQVKTLTGKTTLVEPSDTIENVKAKIQDKEGIPPDQQRLIFAGKQLEDGRTLSDYNIQTLHLVLRLRSSMQIFVKTLTGKTITLEVEPSDTIENVKAKIQDKEGIPPDQQRLIFAGKQLEDGRTLSDYNIQKESTLHLVLRNCAEIKKAAQLILGSDLDFEYTRGIQDIQVDLGPAFFSPDEEKTLWVSGKNQETLEKDLATLNKSSVYFFRTGTQGGAGHWQVLYYEAAKSGWVSYSSQSNHFQVTDSNGKLTASGKGLLVPHANWGKENGNYAFLLVNASAENIIHAANFVYILRTQNEVAAIEYCALNHEFHPEIKRT

B-factor: mean 60.53, std 18.05, range [31.58, 132.57]

Secondary structure (DSSP, 8-state):
-TT--EEEEEE-TTS-EEEEEE-TT-BHHHHHHHHHHHH---GGGEEEEETTEEPPTTSBTGGGT--TT-EEEEEEPPPP-EEEEEEETTS-EEEEEE-TT-BHHHHHHHHHHHH---GGGEEEEETTEEPPTTSBTGGGT--TT-EEEEEE-/--S--S---HHHHHHHHSEEEEE---SS---S----GGG----GGGEEEE--TTSHHHHHHHHHTS-TT--EEEEEEESSS-EEEEEEEEETTTTEEEEEEETTEEEE-B-TTS-B-HHHHTT--TTS-BSSSTT-EEEEEEE--HHHHHHHHHHHHHHHHS-HHHHHHHHHH--S--TTEEEEE---/---B-SSS------TT-BHHHHHHHHHHHH---GGGEEEEETTEEPPSSSBTTTTT----EEEEPP---EEEEEE-TT--EEEEEE-TT-BHHHHHHHHHHHH---GGGEEEEETTEEPPTTSBTGGGT--TT-EEEEEE-/-----HHHIIIIIS--EEE---S---------GGG----GGGEEEE--TTSHHHHHHHHHTS-TT--EEEEEEBTTS-EEEEEEEEETTTTEEEEEEETTEEEE-B-TTS-B-HHHHTT--TTS-BSSSTT-B-EEEEE--HHHHHHHHHHHHHHHHS-HHHHHHHHHH--S--TTEEE-

Radius of gyration: 30.83 Å; Cα contacts (8 Å, |Δi|>4): 1382; chains: 4; bounding box: 48×118×66 Å

Solvent-accessible surface area: 30151 Å² total

Organism: Homo sapiens (NCBI:txid9606)

InterPro domains:
  IPR000626 Ubiquitin-like domain [PF00240] (3-74)
  IPR000626 Ubiquitin-like domain [PF00240] (79-150)
  IPR000626 Ubiquitin-like domain [PS50053] (1-76)
  IPR000626 Ubiquitin-like domain [PS50053] (77-152)
  IPR000626 Ubiquitin-like domain [SM00213] (1-72)
  IPR000626 Ubiquitin-like domain [SM00213] (77-148)
  IPR019954 Ubiquitin conserved site [PS00299] (27-52)
  IPR019954 Ubiquitin conserved site [PS00299] (103-128)
  IPR019956 Ubiquitin domain [PR00348] (11-31)
  IPR019956 Ubiquitin domain [PR00348] (32-52)
  IPR019956 Ubiquitin domain [PR00348] (53-74)
  IPR029071 Ubiquitin-like domain superfamily [SSF54236] (1-76)
  IPR029071 Ubiquitin-like domain superfamily [SSF54236] (75-152)
  IPR050158 Ubiquitin and ubiquitin-like [PTHR10666] (77-159)